Protein 4XVK (pdb70)

Secondary structure (DSSP, 8-state):
--SEEETTSS-HHHHHHHHHHHHH-SEEEEEEEETTS-BTTSS-S---S-EEEEEEEEES--------SSS-SS-EEEEE-S--SS--HHHHHHHHHHHHHHHHHHH-SS-EEESSHHHHHHHHHHHHGGG--GGGSTT---B-HHHHHHHH-TTS----HHHHHHHHS-S---------BTTB-HHHHHHHHHHHHHHHHHHHHHHHHHHHHTT-HHHIIIIITTHHHHHHHHHHS-EEE-HHHHHHHHHHHHHHHHHHHHHHHHHHTS---TT-HHHHHHHHTTTS-HHHH------HHHHHHTTTT-SHHHHHHHHHHHHHHHIIIIIHHHTT-BTTEE--EEESSS-SSS--EEESS-TTSS-SS-EEEE----EEEE-GGGGEE--TT-EEEEEEETTHHHHHHHHHH--HHHHH---SHHHHHHHHHTS-STT--HHHHHHHHHHHHHHHTT--HHHHHHHTT--HHHHHHHHHHHHHHS-HHHHHHHHHHHHHHHHSEEE-TTS-EEE-GGGG-SSHHHHHHHHHHHHHHHHHHHHHHHHHHHHHHHHHHHHS-SS---EEEEEETTEEEEEE-GGGHHHHHHHHHHHHHGGGB-SSS--B-SS--PEEEEEESBSS--EE--

B-factor: mean 75.16, std 29.58, range [23.48, 177.51]

Nearest PDB structures (foldseek):
  4xvk-assembly1_A  TM=1.002E+00  e=0.000E+00  Homo sapiens
  4xvl-assembly1_A  TM=9.753E-01  e=1.261E-97  Homo sapiens
  4xvi-assembly1_A  TM=9.842E-01  e=2.032E-95  Homo sapiens
  4xvm-assembly1_A  TM=9.261E-01  e=1.055E-90  Homo sapiens
  3rrg-assembly1_A  TM=8.484E-01  e=5.681E-31  Thermus aquaticus

Radius of gyration: 27.89 Å; Cα contacts (8 Å, |Δi|>4): 1000; chains: 1; bounding box: 59×88×64 Å

Organism: Homo sapiens (NCBI:txid9606)

Structure (mmCIF, N/CA/C/O backbone):
data_4XVK
#
_entry.id   4XVK
#
_cell.length_a   290.876
_cell.length_b   290.876
_cell.length_c   110.161
_cell.angle_alpha   90.000
_cell.angle_beta   90.000
_cell.angle_gamma   120.000
#
_symmetry.space_group_name_H-M   'H 3 2'
#
loop_
_entity.id
_entity.type
_entity.pdbx_description
1 polymer 'DNA polymerase nu'
2 polymer "DNA (5'-D(*GP*AP*TP*CP*TP*GP*AP*CP*GP*CP*TP*AP*CP*GP*G)-3')"
3 polymer "DNA (5'-D(*TP*CP*CP*GP*TP*AP*GP*CP*GP*TP*CP*A)-3')"
4 non-polymer '2-(N-MORPHOLINO)-ETHANESULFONIC ACID'
5 non-polymer 'SODIUM ION'
6 water water
#
loop_
_atom_site.group_PDB
_atom_site.id
_atom_site.type_symbol
_atom_site.label_atom_id
_atom_site.label_alt_id
_atom_site.label_comp_id
_atom_site.label_asym_id
_atom_site.label_entity_id
_atom_site.label_seq_id
_atom_site.pdbx_PDB_ins_code
_atom_site.Cartn_x
_atom_s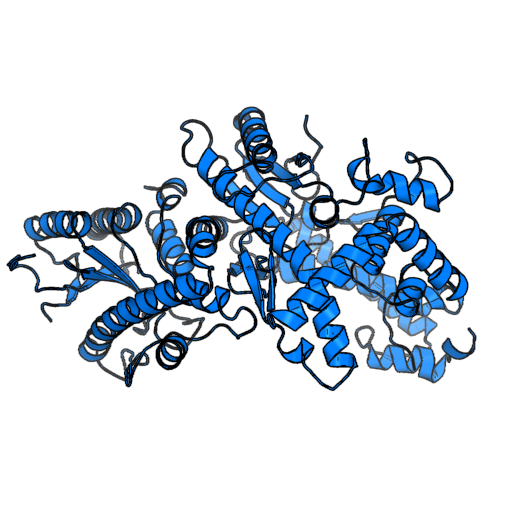ite.Cartn_y
_atom_site.Cartn_z
_atom_site.occupancy
_atom_site.B_iso_or_equiv
_atom_site.auth_seq_id
_atom_site.auth_comp_id
_atom_site.auth_asym_id
_atom_site.auth_atom_id
_atom_site.pdbx_PDB_model_num
ATOM 1 N N . LYS A 1 1 ? 559.317 6.579 45.651 1.00 84.00 194 LYS A N 1
ATOM 2 C CA . LYS A 1 1 ? 559.728 5.683 46.725 1.00 100.49 194 LYS A CA 1
ATOM 3 C C . LYS A 1 1 ? 560.916 4.839 46.279 1.00 95.86 194 LYS A C 1
ATOM 4 O O . LYS A 1 1 ? 561.992 4.905 46.874 1.00 91.40 194 LYS A O 1
ATOM 10 N N . LYS A 1 2 ? 560.715 4.034 45.241 1.00 100.99 195 LYS A N 1
ATOM 11 C CA . LYS A 1 2 ? 561.827 3.401 44.548 1.00 95.11 195 LYS A CA 1
ATOM 12 C C . LYS A 1 2 ? 562.144 4.256 43.328 1.00 87.56 195 LYS A C 1
ATOM 13 O O . LYS A 1 2 ? 563.074 3.976 42.569 1.00 71.58 195 LYS A O 1
ATOM 19 N N . HIS A 1 3 ? 561.346 5.303 43.153 1.00 80.22 196 HIS A N 1
ATOM 20 C CA . HIS A 1 3 ? 561.505 6.220 42.038 1.00 71.79 196 HIS A CA 1
ATOM 21 C C . HIS A 1 3 ? 562.320 7.448 42.424 1.00 57.84 196 HIS A C 1
ATOM 22 O O . HIS A 1 3 ? 562.632 8.279 41.574 1.00 53.56 196 HIS A O 1
ATOM 29 N N . PHE A 1 4 ? 562.668 7.555 43.701 1.00 58.12 197 PHE A N 1
ATOM 30 C CA . PHE A 1 4 ? 563.410 8.707 44.200 1.00 51.14 197 PHE A CA 1
ATOM 31 C C . PHE A 1 4 ? 564.579 8.251 45.065 1.00 51.07 197 PHE A C 1
ATOM 32 O O . PHE A 1 4 ? 564.377 7.632 46.111 1.00 57.32 197 PHE A O 1
ATOM 40 N N . CYS A 1 5 ? 565.802 8.551 44.638 1.00 38.50 198 CYS A N 1
ATOM 41 C CA . CYS A 1 5 ? 566.968 8.134 45.418 1.00 38.79 198 CYS A CA 1
ATOM 42 C C . CYS A 1 5 ? 568.013 9.230 45.617 1.00 37.24 198 CYS A C 1
ATOM 43 O O . CYS A 1 5 ? 568.390 9.930 44.678 1.00 35.82 198 CYS A O 1
ATOM 46 N N . ASP A 1 6 ? 568.471 9.371 46.856 1.00 32.02 199 ASP A N 1
ATOM 47 C CA . ASP A 1 6 ? 569.587 10.246 47.172 1.00 32.48 199 ASP A CA 1
ATOM 48 C C . ASP A 1 6 ? 570.843 9.486 46.765 1.00 33.51 199 ASP A C 1
ATOM 49 O O . ASP A 1 6 ? 571.099 8.393 47.264 1.00 40.17 199 ASP A O 1
ATOM 54 N N . ILE A 1 7 ? 571.623 10.064 45.855 1.00 29.67 200 ILE A N 1
ATOM 55 C CA . ILE A 1 7 ? 572.782 9.377 45.294 1.00 32.04 200 ILE A CA 1
ATOM 56 C C . ILE A 1 7 ? 573.899 9.165 46.316 1.00 32.36 200 ILE A C 1
ATOM 57 O O . ILE A 1 7 ? 574.828 8.395 46.075 1.00 38.25 200 ILE A O 1
ATOM 62 N N . ARG A 1 8 ? 573.807 9.851 47.453 1.00 33.23 201 ARG A N 1
ATOM 63 C CA . ARG A 1 8 ? 574.783 9.685 48.526 1.00 35.06 201 ARG A CA 1
ATOM 64 C C . ARG A 1 8 ? 574.590 8.346 49.225 1.00 35.74 201 ARG A C 1
ATOM 65 O O . ARG A 1 8 ? 575.539 7.768 49.753 1.00 43.75 201 ARG A O 1
ATOM 73 N N . HIS A 1 9 ? 573.354 7.861 49.225 1.00 35.47 202 HIS A N 1
ATOM 74 C CA . HIS A 1 9 ? 573.004 6.649 49.956 1.00 33.71 202 HIS A CA 1
ATOM 75 C C . HIS A 1 9 ? 573.036 5.391 49.087 1.00 35.35 202 HIS A C 1
ATOM 76 O O . HIS A 1 9 ? 572.721 4.296 49.552 1.00 46.78 202 HIS A O 1
ATOM 83 N N . LEU A 1 10 ? 573.423 5.557 47.827 1.00 30.06 203 LEU A N 1
ATOM 84 C CA . LEU A 1 10 ? 573.603 4.429 46.923 1.00 29.03 203 LEU A CA 1
ATOM 85 C C . LEU A 1 10 ? 574.839 3.618 47.301 1.00 35.04 203 LEU A C 1
ATOM 86 O O . LEU A 1 10 ? 575.866 4.181 47.687 1.00 36.12 203 LEU A O 1
ATOM 91 N N . ASP A 1 11 ? 574.739 2.296 47.197 1.00 37.06 204 ASP A N 1
ATOM 92 C CA . ASP A 1 11 ? 575.920 1.450 47.294 1.00 32.57 204 ASP A CA 1
ATOM 93 C C . ASP A 1 11 ? 576.784 1.727 46.066 1.00 38.35 204 ASP A C 1
ATOM 94 O O . ASP A 1 11 ? 576.264 2.111 45.019 1.00 39.75 204 ASP A O 1
ATOM 99 N N . ASP A 1 12 ? 578.095 1.547 46.199 1.00 37.81 205 ASP A N 1
ATOM 100 C CA . ASP A 1 12 ? 579.036 1.957 45.155 1.00 32.75 205 ASP A CA 1
ATOM 101 C C . ASP A 1 12 ? 578.801 1.291 43.793 1.00 36.41 205 ASP A C 1
ATOM 102 O O . ASP A 1 12 ? 578.947 1.936 42.747 1.00 41.06 205 ASP A O 1
ATOM 107 N N . TRP A 1 13 ? 578.428 0.014 43.806 1.00 33.21 206 TRP A N 1
ATOM 108 C CA . TRP A 1 13 ? 578.089 -0.686 42.567 1.00 34.46 206 TRP A CA 1
ATOM 109 C C . TRP A 1 13 ? 576.894 -0.011 41.894 1.00 33.93 206 TRP A C 1
ATOM 110 O O . TRP A 1 13 ? 576.868 0.173 40.674 1.00 39.52 206 TRP A O 1
ATOM 121 N N . ALA A 1 14 ? 575.922 0.387 42.708 1.00 30.20 207 ALA A N 1
ATOM 122 C CA . ALA A 1 14 ? 574.761 1.116 42.219 1.00 36.30 207 ALA A CA 1
ATOM 123 C C . ALA A 1 14 ? 575.148 2.506 41.713 1.00 40.03 207 ALA A C 1
ATOM 124 O O . ALA A 1 14 ? 574.508 3.035 40.806 1.00 35.70 207 ALA A O 1
ATOM 126 N N . LYS A 1 15 ? 576.181 3.100 42.309 1.00 35.15 208 LYS A N 1
ATOM 127 C CA . LYS A 1 15 ? 576.688 4.391 41.849 1.00 27.43 208 LYS A CA 1
ATOM 128 C C . LYS A 1 15 ? 577.252 4.263 40.438 1.00 35.09 208 LYS A C 1
ATOM 129 O O . LYS A 1 15 ? 576.922 5.050 39.542 1.00 39.33 208 LYS A O 1
ATOM 135 N N . SER A 1 16 ? 578.116 3.269 40.253 1.00 31.93 209 SER A N 1
ATOM 136 C CA . SER A 1 16 ? 578.699 2.991 38.945 1.00 37.52 209 SER A CA 1
ATOM 137 C C . SER A 1 16 ? 577.603 2.741 37.913 1.00 38.34 209 SER A C 1
ATOM 138 O O . SER A 1 16 ? 577.606 3.322 36.814 1.00 39.16 209 SER A O 1
ATOM 141 N N . GLN A 1 17 ? 576.660 1.879 38.281 1.00 39.52 210 GLN A N 1
ATOM 142 C CA . GLN A 1 17 ? 575.511 1.599 37.429 1.00 42.63 210 GLN A CA 1
ATOM 143 C C . GLN A 1 17 ? 574.736 2.870 37.088 1.00 42.45 210 GLN A C 1
ATOM 144 O O . GLN A 1 17 ? 574.219 3.003 35.982 1.00 40.17 210 GLN A O 1
ATOM 150 N N . LEU A 1 18 ? 574.663 3.800 38.037 1.00 39.12 211 LEU A N 1
ATOM 151 C CA . LEU A 1 18 ? 573.993 5.079 37.807 1.00 34.96 211 LEU A CA 1
ATOM 152 C C . LEU A 1 18 ? 574.727 5.905 36.758 1.00 37.57 211 LEU A C 1
ATOM 153 O O . LEU A 1 18 ? 574.102 6.461 35.854 1.00 38.75 211 LEU A O 1
ATOM 158 N N . ILE A 1 19 ? 576.048 5.993 36.888 1.00 30.80 212 ILE A N 1
ATOM 159 C CA . ILE A 1 19 ? 576.863 6.682 35.886 1.00 35.51 212 ILE A CA 1
ATOM 160 C C . ILE A 1 19 ? 576.610 6.102 34.490 1.00 39.75 212 ILE A C 1
ATOM 161 O O . ILE A 1 19 ? 576.389 6.845 33.521 1.00 42.44 212 ILE A O 1
ATOM 166 N N . GLU A 1 20 ? 576.616 4.775 34.395 1.00 41.97 213 GLU A N 1
ATOM 167 C CA . GLU A 1 20 ? 576.325 4.129 33.115 1.00 43.35 213 GLU A CA 1
ATOM 168 C C . GLU A 1 20 ? 574.910 4.420 32.601 1.00 47.82 213 GLU A C 1
ATOM 169 O O . GLU A 1 20 ? 574.705 4.592 31.398 1.00 48.10 213 GLU A O 1
ATOM 175 N N . MET A 1 21 ? 573.944 4.479 33.515 1.00 42.47 214 MET A N 1
ATOM 176 C CA . MET A 1 21 ? 572.567 4.822 33.164 1.00 41.22 214 MET A CA 1
ATOM 177 C C . MET A 1 21 ? 572.473 6.229 32.585 1.00 43.64 214 MET A C 1
ATOM 178 O O . MET A 1 21 ? 571.755 6.466 31.618 1.00 39.76 214 MET A O 1
ATOM 183 N N . LEU A 1 22 ? 573.202 7.159 33.194 1.00 43.17 215 LEU A N 1
ATOM 184 C CA . LEU A 1 22 ? 573.253 8.533 32.712 1.00 40.02 215 LEU A CA 1
ATOM 185 C C . LEU A 1 22 ? 573.872 8.590 31.321 1.00 42.65 215 LEU A C 1
ATOM 186 O O . LEU A 1 22 ? 573.393 9.319 30.453 1.00 45.65 215 LEU A O 1
ATOM 191 N N . LYS A 1 23 ? 574.937 7.819 31.115 1.00 48.71 216 LYS A N 1
ATOM 192 C CA . LYS A 1 23 ? 575.581 7.762 29.803 1.00 49.04 216 LYS A CA 1
ATOM 193 C C . LYS A 1 23 ? 574.663 7.187 28.721 1.00 51.17 216 LYS A C 1
ATOM 194 O O . LYS A 1 23 ? 574.641 7.672 27.591 1.00 63.57 216 LYS A O 1
ATOM 200 N N . GLN A 1 24 ? 573.906 6.153 29.076 1.00 49.61 217 GLN A N 1
ATOM 201 C CA . GLN A 1 24 ? 573.067 5.447 28.108 1.00 50.16 217 GLN A CA 1
ATOM 202 C C . GLN A 1 24 ? 571.607 5.908 28.061 1.00 50.52 217 GLN A C 1
ATOM 203 O O . GLN A 1 24 ? 570.799 5.336 27.332 1.00 56.65 217 GLN A O 1
ATOM 209 N N . ALA A 1 25 ? 571.274 6.934 28.839 1.00 47.41 218 ALA A N 1
ATOM 210 C CA . ALA A 1 25 ? 569.894 7.417 28.932 1.00 44.22 218 ALA A CA 1
ATOM 211 C C . ALA A 1 25 ? 569.370 7.976 27.613 1.00 45.21 218 ALA A C 1
ATOM 212 O O . ALA A 1 25 ? 570.139 8.454 26.781 1.00 48.55 218 ALA A O 1
ATOM 214 N N . ALA A 1 26 ? 568.054 7.911 27.432 1.00 43.23 219 ALA A N 1
ATOM 215 C CA . ALA A 1 26 ? 567.415 8.480 26.252 1.00 35.05 219 ALA A CA 1
ATOM 216 C C . ALA A 1 26 ? 567.250 9.984 26.401 1.00 48.25 219 ALA A C 1
ATOM 217 O O . ALA A 1 26 ? 567.492 10.740 25.461 1.00 54.25 219 ALA A O 1
ATOM 219 N N . ALA A 1 27 ? 566.815 10.409 27.583 1.00 51.20 220 ALA A N 1
ATOM 220 C CA . ALA A 1 27 ? 566.694 11.828 27.893 1.00 40.25 220 ALA A CA 1
ATOM 221 C C . ALA A 1 27 ? 566.825 12.080 29.392 1.00 39.92 220 ALA A C 1
ATOM 222 O O . ALA A 1 27 ? 566.442 11.241 30.207 1.00 37.75 220 ALA A O 1
ATOM 224 N N . LEU A 1 28 ? 567.360 13.242 29.749 1.00 38.40 221 LEU A N 1
ATOM 225 C CA . LEU A 1 28 ? 567.396 13.668 31.141 1.00 31.96 221 LEU A CA 1
ATOM 226 C C . LEU A 1 28 ? 566.403 14.806 31.347 1.00 34.93 221 LEU A C 1
ATOM 227 O O . LEU A 1 28 ? 566.282 15.686 30.502 1.00 37.49 221 LEU A O 1
ATOM 232 N N . VAL A 1 29 ? 565.672 14.776 32.457 1.00 40.61 222 VAL A N 1
ATOM 233 C CA . VAL A 1 29 ? 564.754 15.861 32.792 1.00 34.79 222 VAL A CA 1
ATOM 234 C C . VAL A 1 29 ? 565.107 16.391 34.179 1.00 35.57 222 VAL A C 1
ATOM 235 O O . VAL A 1 29 ? 565.111 15.645 35.157 1.00 38.51 222 VAL A O 1
ATOM 239 N N . ILE A 1 30 ? 565.399 17.687 34.247 1.00 33.96 223 ILE A N 1
ATOM 240 C CA . ILE A 1 30 ? 566.021 18.293 35.417 1.00 33.90 223 ILE A CA 1
ATOM 241 C C . ILE A 1 30 ? 565.241 19.484 35.967 1.00 39.60 223 ILE A C 1
ATOM 242 O O . ILE A 1 30 ? 564.722 20.298 35.207 1.00 48.20 223 ILE A O 1
ATOM 247 N N . THR A 1 31 ? 565.161 19.579 37.292 1.00 33.32 224 THR A N 1
ATOM 248 C CA . THR A 1 31 ? 564.710 20.807 37.939 1.00 41.03 224 THR A CA 1
ATOM 249 C C . THR A 1 31 ? 565.490 21.039 39.228 1.00 38.71 224 THR A C 1
ATOM 250 O O . THR A 1 31 ? 566.040 20.103 39.809 1.00 38.96 224 THR A O 1
ATOM 254 N N . VAL A 1 32 ? 565.544 22.293 39.660 1.00 37.35 225 VAL A N 1
ATOM 255 C CA . VAL A 1 32 ? 566.214 22.647 40.903 1.00 37.02 225 VAL A CA 1
ATOM 256 C C . VAL A 1 32 ? 565.202 22.691 42.041 1.00 37.84 225 VAL A C 1
ATOM 257 O O . VAL A 1 32 ? 564.164 23.343 41.929 1.00 37.87 225 VAL A O 1
ATOM 261 N N . MET A 1 33 ? 565.496 21.986 43.130 1.00 37.44 226 MET A N 1
ATOM 262 C CA . MET A 1 33 ? 564.645 22.032 44.313 1.00 33.22 226 MET A CA 1
ATOM 263 C C . MET A 1 33 ? 565.234 22.976 45.347 1.00 34.10 226 MET A C 1
ATOM 264 O O . MET A 1 33 ? 566.432 22.934 45.632 1.00 38.91 226 MET A O 1
ATOM 269 N N . TYR A 1 34 ? 564.390 23.834 45.906 1.00 34.95 227 TYR A N 1
ATOM 270 C CA . TYR A 1 34 ? 564.835 24.751 46.941 1.00 39.38 227 TYR A CA 1
ATOM 271 C C . TYR A 1 34 ? 564.535 24.161 48.315 1.00 38.78 227 TYR A C 1
ATOM 272 O O . TYR A 1 34 ? 564.037 23.042 48.415 1.00 40.70 227 TYR A O 1
ATOM 281 N N . THR A 1 35 ? 564.852 24.900 49.369 1.00 40.95 228 THR A N 1
ATOM 282 C CA . THR A 1 35 ? 564.673 24.400 50.729 1.00 38.32 228 THR A CA 1
ATOM 283 C C . THR A 1 35 ? 563.198 24.327 51.151 1.00 44.30 228 THR A C 1
ATOM 284 O O . THR A 1 35 ? 562.884 23.814 52.223 1.00 44.56 228 THR A O 1
ATOM 288 N N . ASP A 1 36 ? 562.304 24.838 50.303 1.00 48.51 229 ASP A N 1
ATOM 289 C CA . ASP A 1 36 ? 560.866 24.901 50.614 1.00 39.49 229 ASP A CA 1
ATOM 290 C C . ASP A 1 36 ? 560.143 23.578 50.965 1.00 49.00 229 ASP A C 1
ATOM 291 O O . ASP A 1 36 ? 559.297 23.587 51.858 1.00 63.04 229 ASP A O 1
ATOM 296 N N . GLY A 1 37 ? 560.422 22.461 50.288 1.00 44.23 230 GLY A N 1
ATOM 297 C CA . GLY A 1 37 ? 561.062 22.394 48.989 1.00 42.89 230 GLY A CA 1
ATOM 298 C C . GLY A 1 37 ? 560.122 22.792 47.872 1.00 45.72 230 GLY A C 1
ATOM 299 O O . GLY A 1 37 ? 559.047 22.212 47.715 1.00 58.70 230 GLY A O 1
ATOM 300 N N . SER A 1 38 ? 560.542 23.763 47.077 1.00 46.14 231 SER A N 1
ATOM 301 C CA . SER A 1 38 ? 559.794 24.153 45.900 1.00 38.09 231 SER A CA 1
ATOM 302 C C . SER A 1 38 ? 560.711 23.941 44.709 1.00 40.05 231 SER A C 1
ATOM 303 O O . SER A 1 38 ? 561.871 23.565 44.872 1.00 40.95 231 SER A O 1
ATOM 306 N N . THR A 1 39 ? 560.197 24.179 43.510 1.00 40.50 232 THR A N 1
ATOM 307 C CA . THR A 1 39 ? 560.989 23.966 42.307 1.00 40.11 232 THR A CA 1
ATOM 308 C C . THR A 1 39 ? 560.910 25.160 41.372 1.00 40.22 232 THR A C 1
ATOM 309 O O . THR A 1 39 ? 560.208 26.133 41.648 1.00 46.91 232 THR A O 1
ATOM 313 N N . GLN A 1 40 ? 561.627 25.073 40.257 1.00 41.91 233 GLN A N 1
ATOM 314 C CA . GLN A 1 40 ? 561.522 26.070 39.205 1.00 39.91 233 GLN A CA 1
ATOM 315 C C . GLN A 1 40 ? 560.185 25.882 38.496 1.00 40.50 233 GLN A C 1
ATOM 316 O O . GLN A 1 40 ? 559.734 26.748 37.748 1.00 49.14 233 GLN A O 1
ATOM 322 N N . LEU A 1 41 ? 559.559 24.736 38.749 1.00 37.34 234 LEU A N 1
ATOM 323 C CA . LEU A 1 41 ? 558.279 24.393 38.142 1.00 47.08 234 LEU A CA 1
ATOM 324 C C . LEU A 1 41 ? 557.104 25.052 38.859 1.00 46.38 234 LEU A C 1
ATOM 325 O O . LEU A 1 41 ? 556.013 25.164 38.300 1.00 56.03 234 LEU A O 1
ATOM 330 N N . GLY A 1 42 ? 557.323 25.482 40.098 1.00 48.00 235 GLY A N 1
ATOM 331 C CA . GLY A 1 42 ? 556.294 26.182 40.846 1.00 52.23 235 GLY A CA 1
ATOM 332 C C . GLY A 1 42 ? 556.136 27.587 40.309 1.00 56.95 235 GLY A C 1
ATOM 333 O O . GLY A 1 42 ? 556.806 27.961 39.346 1.00 58.15 235 GLY A O 1
ATOM 334 N N . ALA A 1 43 ? 555.261 28.382 40.915 1.00 70.91 236 ALA A N 1
ATOM 335 C CA . ALA A 1 43 ? 555.171 29.764 40.477 1.00 77.69 236 ALA A CA 1
ATOM 336 C C . ALA A 1 43 ? 555.831 30.705 41.470 1.00 90.83 236 ALA A C 1
ATOM 337 O O . ALA A 1 43 ? 555.294 30.982 42.542 1.00 102.44 236 ALA A O 1
ATOM 339 N N . ASP A 1 44 ? 557.008 31.187 41.085 1.00 94.12 237 ASP A N 1
ATOM 340 C CA . ASP A 1 44 ? 557.670 32.350 41.641 1.00 95.78 237 ASP A CA 1
ATOM 341 C C . ASP A 1 44 ? 558.768 32.360 40.596 1.00 103.16 237 ASP A C 1
ATOM 342 O O . ASP A 1 44 ? 559.099 31.303 40.057 1.00 109.69 237 ASP A O 1
ATOM 347 N N . GLN A 1 45 ? 559.411 33.492 40.399 1.00 111.13 238 GLN A N 1
ATOM 348 C CA . GLN A 1 45 ? 560.648 33.496 39.659 1.00 117.78 238 GLN A CA 1
ATOM 349 C C . GLN A 1 45 ? 561.744 33.500 40.683 1.00 118.34 238 GLN A C 1
ATOM 350 O O . GLN A 1 45 ? 562.784 32.893 40.488 1.00 120.57 238 GLN A O 1
ATOM 356 N N . THR A 1 46 ? 561.481 34.200 41.773 1.00 117.63 239 THR A N 1
ATOM 357 C CA . THR A 1 46 ? 562.403 34.194 42.865 1.00 118.95 239 THR A CA 1
ATOM 358 C C . THR A 1 46 ? 561.835 33.421 44.016 1.00 113.38 239 THR A C 1
ATOM 359 O O . THR A 1 46 ? 560.882 33.840 44.663 1.00 109.89 239 THR A O 1
ATOM 363 N N . PRO A 1 47 ? 562.472 32.311 44.305 1.00 107.93 240 PRO A N 1
ATOM 364 C CA . PRO A 1 47 ? 562.106 31.516 45.459 1.00 108.67 240 PRO A CA 1
ATOM 365 C C . PRO A 1 47 ? 562.263 32.299 46.772 1.00 111.49 240 PRO A C 1
ATOM 366 O O . PRO A 1 47 ? 561.414 32.154 47.638 1.00 110.33 240 PRO A O 1
ATOM 370 N N . VAL A 1 48 ? 563.319 33.094 46.914 1.00 105.58 241 VAL A N 1
ATOM 371 C CA . VAL A 1 48 ? 563.748 33.647 48.202 1.00 104.36 241 VAL A CA 1
ATOM 372 C C . VAL A 1 48 ? 564.019 32.539 49.192 1.00 97.52 241 VAL A C 1
ATOM 373 O O . VAL A 1 48 ? 563.732 32.657 50.365 1.00 97.40 241 VAL A O 1
ATOM 377 N N . SER A 1 49 ? 564.592 31.458 48.691 1.00 91.54 242 SER A N 1
ATOM 378 C CA . SER A 1 49 ? 564.938 30.309 49.492 1.00 80.37 242 SER A CA 1
ATOM 379 C C . SER A 1 49 ? 566.258 29.837 48.943 1.00 69.51 242 SER A C 1
ATOM 380 O O . SER A 1 49 ? 566.565 30.109 47.806 1.00 65.92 242 SER A O 1
ATOM 383 N N . SER A 1 50 ? 567.051 29.139 49.731 1.00 60.28 243 SER A N 1
ATOM 384 C CA . SER A 1 50 ? 568.246 28.576 49.165 1.00 56.05 243 SER A CA 1
ATOM 385 C C . SER A 1 50 ? 568.011 27.367 48.266 1.00 50.44 243 SER A C 1
ATOM 386 O O . SER A 1 50 ? 566.997 26.757 48.312 1.00 45.95 243 SER A O 1
ATOM 389 N N . VAL A 1 51 ? 568.973 27.040 47.440 1.00 41.06 244 VAL A N 1
ATOM 390 C CA . VAL A 1 51 ? 568.938 25.848 46.653 1.00 35.62 244 VAL A CA 1
ATOM 391 C C . VAL A 1 51 ? 569.343 24.753 47.576 1.00 39.42 244 VAL A C 1
ATOM 392 O O . VAL A 1 51 ? 570.299 24.899 48.276 1.00 38.25 244 VAL A O 1
ATOM 396 N N . ARG A 1 52 ? 568.605 23.658 47.546 1.00 35.66 245 ARG A N 1
ATOM 397 C CA . ARG A 1 52 ? 568.910 22.477 48.293 1.00 36.91 245 ARG A CA 1
ATOM 398 C C . ARG A 1 52 ? 569.578 21.443 47.431 1.00 37.82 245 ARG A C 1
ATOM 399 O O . ARG A 1 52 ? 570.624 20.951 47.737 1.00 37.26 245 ARG A O 1
ATOM 407 N N . GLY A 1 53 ? 568.983 21.178 46.301 1.00 33.02 246 GLY A N 1
ATOM 408 C CA . GLY A 1 53 ? 569.360 20.062 45.496 1.00 31.79 246 GLY A CA 1
ATOM 409 C C . GLY A 1 53 ? 568.904 20.146 44.089 1.00 34.11 246 GLY A C 1
ATOM 410 O O . GLY A 1 53 ? 568.226 21.016 43.719 1.00 34.48 246 GLY A O 1
ATOM 411 N N . ILE A 1 54 ? 569.339 19.216 43.295 1.00 33.91 247 ILE A N 1
ATOM 412 C CA . ILE A 1 54 ? 568.879 19.072 41.922 1.00 35.35 247 ILE A CA 1
ATOM 413 C C . ILE A 1 54 ? 568.239 17.698 41.723 1.00 37.65 247 ILE A C 1
ATOM 414 O O . ILE A 1 54 ? 568.775 16.688 42.175 1.00 41.82 247 ILE A O 1
ATOM 419 N N . VAL A 1 55 ? 567.089 17.663 41.059 1.00 31.54 248 VAL A N 1
ATOM 420 C CA . VAL A 1 55 ? 566.424 16.400 40.756 1.00 33.45 248 VAL A CA 1
ATOM 421 C C . VAL A 1 55 ? 566.570 16.087 39.269 1.00 37.61 248 VAL A C 1
ATOM 422 O O . VAL A 1 55 ? 566.319 16.944 38.423 1.00 35.26 248 VAL A O 1
ATOM 426 N N . VAL A 1 56 ? 566.989 14.864 38.953 1.00 41.20 249 VAL A N 1
ATOM 427 C CA . VAL A 1 56 ? 567.143 14.445 37.563 1.00 38.50 249 VAL A CA 1
ATOM 428 C C . VAL A 1 56 ? 566.300 13.211 37.272 1.00 36.56 249 VAL A C 1
ATOM 429 O O . VAL A 1 56 ? 566.444 12.187 37.936 1.00 43.44 249 VAL A O 1
ATOM 433 N N . LEU A 1 57 ? 565.416 13.315 36.284 1.00 35.94 250 LEU A N 1
ATOM 434 C CA . LEU A 1 57 ? 564.652 12.161 35.825 1.00 37.74 250 LEU A CA 1
ATOM 435 C C . LEU A 1 57 ? 565.417 11.475 34.702 1.00 40.30 250 LEU A C 1
ATOM 436 O O . LEU A 1 57 ? 565.726 12.095 33.684 1.00 37.74 250 LEU A O 1
ATOM 441 N N . VAL A 1 58 ? 565.727 10.195 34.885 1.00 43.62 251 VAL A N 1
ATOM 442 C CA . VAL A 1 58 ? 566.509 9.461 33.896 1.00 40.32 251 VAL A CA 1
ATOM 443 C C . VAL A 1 58 ? 565.606 8.561 33.056 1.00 45.07 251 VAL A C 1
ATOM 444 O O . VAL A 1 58 ? 565.101 7.553 33.545 1.00 50.61 251 VAL A O 1
ATOM 448 N N . LYS A 1 59 ? 565.420 8.924 31.789 1.00 46.13 252 LYS A N 1
ATOM 449 C CA . LYS A 1 59 ? 564.573 8.155 30.882 1.00 45.35 252 LYS A CA 1
ATOM 450 C C . LYS A 1 59 ? 565.426 7.273 29.980 1.00 52.04 252 LYS A C 1
ATOM 451 O O . LYS A 1 59 ? 566.377 7.753 29.361 1.00 46.99 252 LYS A O 1
ATOM 457 N N . ARG A 1 60 ? 564.944 6.053 29.855 1.00 59.11 253 ARG A N 1
ATOM 458 C CA . ARG A 1 60 ? 565.553 4.957 29.172 1.00 59.94 253 ARG A CA 1
ATOM 459 C C . ARG A 1 60 ? 565.048 4.927 27.756 1.00 68.43 253 ARG A C 1
ATOM 460 O O . ARG A 1 60 ? 565.662 4.358 26.888 1.00 69.91 253 ARG A O 1
ATOM 468 N N . GLN A 1 61 ? 563.919 5.579 27.545 1.00 71.91 254 GLN A N 1
ATOM 469 C CA . GLN A 1 61 ? 563.165 5.604 26.290 1.00 72.20 254 GLN A CA 1
ATOM 470 C C . GLN A 1 61 ? 562.636 7.005 25.979 1.00 72.23 254 GLN A C 1
ATOM 471 O O . GLN A 1 61 ? 562.343 7.784 26.887 1.00 72.20 254 GLN A O 1
ATOM 477 N N . ALA A 1 62 ? 562.517 7.318 24.691 1.00 80.36 255 ALA A N 1
ATOM 478 C CA . ALA A 1 62 ? 562.047 8.630 24.252 1.00 76.42 255 ALA A CA 1
ATOM 479 C C . ALA A 1 62 ? 560.765 8.530 23.428 1.00 81.39 255 ALA A C 1
ATOM 480 O O . ALA A 1 62 ? 560.521 9.346 22.536 1.00 72.22 255 ALA A O 1
ATOM 482 N N . CYS A 1 74 ? 564.147 -0.154 24.453 1.00 108.57 267 CYS A N 1
ATOM 483 C CA . CYS A 1 74 ? 563.769 -1.350 23.709 1.00 119.10 267 CYS A CA 1
ATOM 484 C C . CYS A 1 74 ? 564.032 -2.607 24.535 1.00 119.07 267 CYS A C 1
ATOM 485 O O . CYS A 1 74 ? 565.182 -2.948 24.815 1.00 115.13 267 CYS A O 1
ATOM 488 N N . GLY A 1 75 ? 562.958 -3.292 24.918 1.00 116.80 268 GLY A N 1
ATOM 489 C CA . GLY A 1 75 ? 563.051 -4.445 25.797 1.00 106.26 268 GLY A CA 1
ATOM 490 C C . GLY A 1 75 ? 562.828 -4.028 27.237 1.00 104.05 268 GLY A C 1
ATOM 491 O O . GLY A 1 75 ? 562.624 -2.845 27.511 1.00 108.16 268 GLY A O 1
ATOM 492 N N . PRO A 1 76 ? 562.850 -4.992 28.170 1.00 102.02 269 PRO A N 1
ATOM 493 C CA . PRO A 1 76 ? 562.690 -4.624 29.579 1.00 97.66 269 PRO A CA 1
ATOM 494 C C . PRO A 1 76 ? 564.031 -4.318 30.244 1.00 89.16 269 PRO A C 1
ATOM 495 O O . PRO A 1 76 ? 565.079 -4.514 29.628 1.00 83.22 269 PRO A O 1
ATOM 499 N N . VAL A 1 77 ? 563.991 -3.859 31.492 1.00 86.26 270 VAL A N 1
ATOM 500 C CA . VAL A 1 77 ? 565.197 -3.551 32.257 1.00 81.64 270 VAL A CA 1
ATOM 501 C C . VAL A 1 77 ? 564.990 -3.858 33.740 1.00 73.89 270 VAL A C 1
ATOM 502 O O . VAL A 1 77 ? 563.954 -3.508 34.305 1.00 78.11 270 VAL A O 1
ATOM 506 N N . LEU A 1 78 ? 565.957 -4.522 34.369 1.00 61.51 271 LEU A N 1
ATOM 507 C CA . LEU A 1 78 ? 565.979 -4.581 35.829 1.00 69.67 271 LEU A CA 1
ATOM 508 C C . LEU A 1 78 ? 567.357 -4.189 36.362 1.00 69.67 271 LEU A C 1
ATOM 509 O O . LEU A 1 78 ? 568.323 -4.946 36.243 1.00 62.94 271 LEU A O 1
ATOM 514 N N . GLU A 1 79 ? 567.433 -3.004 36.962 1.00 67.33 272 GLU A N 1
ATOM 515 C CA . GLU A 1 79 ? 568.647 -2.547 37.629 1.00 63.41 272 GLU A CA 1
ATOM 516 C C . GLU A 1 79 ? 568.700 -3.089 39.050 1.00 63.24 272 GLU A C 1
ATOM 517 O O . GLU A 1 79 ? 569.744 -3.529 39.532 1.00 59.66 272 GLU A O 1
ATOM 523 N N . GLY A 1 80 ? 567.549 -3.035 39.712 1.00 71.44 273 GLY A N 1
ATOM 524 C CA . GLY A 1 80 ? 567.363 -3.582 41.042 1.00 59.18 273 GLY A CA 1
ATOM 525 C C . GLY A 1 80 ? 567.650 -2.606 42.167 1.00 62.44 273 GLY A C 1
ATOM 526 O O . GLY A 1 80 ? 567.056 -2.715 43.237 1.00 65.19 273 GLY A O 1
ATOM 527 N N . PHE A 1 81 ? 568.517 -1.627 41.919 1.00 60.48 274 PHE A N 1
ATOM 528 C CA . PHE A 1 81 ? 568.787 -0.597 42.919 1.00 65.35 274 PHE A CA 1
ATOM 529 C C . PHE A 1 81 ? 567.854 0.591 42.727 1.00 67.01 274 PHE A C 1
ATOM 530 O O . PHE A 1 81 ? 567.728 1.446 43.605 1.00 67.37 274 PHE A O 1
ATOM 538 N N . VAL A 1 82 ? 567.188 0.621 41.575 1.00 66.88 275 VAL A N 1
ATOM 539 C CA . VAL A 1 82 ? 566.203 1.650 41.259 1.00 74.01 275 VAL A CA 1
ATOM 540 C C . VAL A 1 82 ? 565.100 1.079 40.383 1.00 78.94 275 VAL A C 1
ATOM 541 O O . VAL A 1 82 ? 565.277 0.048 39.732 1.00 72.95 275 VAL A O 1
ATOM 545 N N . SER A 1 83 ? 563.960 1.760 40.373 1.00 76.92 276 SER A N 1
ATOM 546 C CA . SER A 1 83 ? 562.891 1.468 39.430 1.00 78.13 276 SER A CA 1
ATOM 547 C C . SER A 1 83 ? 563.132 2.220 38.128 1.00 84.99 276 SER A C 1
ATOM 548 O O . SER A 1 83 ? 564.191 2.814 37.925 1.00 82.37 276 SER A O 1
ATOM 551 N N . ASP A 1 84 ? 562.145 2.175 37.242 1.00 88.93 277 ASP A N 1
ATOM 552 C CA . ASP A 1 84 ? 562.238 2.820 35.943 1.00 81.50 277 ASP A CA 1
ATOM 553 C C . ASP A 1 84 ? 560.937 3.575 35.671 1.00 88.34 277 ASP A C 1
ATOM 554 O O . ASP A 1 84 ? 559.859 2.994 35.801 1.00 96.15 277 ASP A O 1
ATOM 559 N N . ASP A 1 85 ? 561.009 4.859 35.314 1.00 87.09 278 ASP A N 1
ATOM 560 C CA . ASP A 1 85 ? 562.252 5.620 35.198 1.00 69.45 278 ASP A CA 1
ATOM 561 C C . ASP A 1 85 ? 562.536 6.393 36.487 1.00 65.93 278 ASP A C 1
ATOM 562 O O . ASP A 1 85 ? 561.670 7.109 36.988 1.00 60.74 278 ASP A O 1
ATOM 567 N N . PRO A 1 86 ? 563.763 6.265 37.016 1.00 58.91 279 PRO A N 1
ATOM 568 C CA . PRO A 1 86 ? 564.137 6.802 38.331 1.00 55.76 279 PRO A CA 1
ATOM 569 C C . PRO A 1 86 ? 564.375 8.312 38.379 1.00 55.58 279 PRO A C 1
ATOM 570 O O . PRO A 1 86 ? 564.816 8.915 37.399 1.00 48.65 279 PRO A O 1
ATOM 574 N N . CYS A 1 87 ? 564.083 8.906 39.533 1.00 50.47 280 CYS A N 1
ATOM 575 C CA . CYS A 1 87 ? 564.512 10.267 39.832 1.00 38.23 280 CYS A CA 1
ATOM 576 C C . CYS A 1 87 ? 565.656 10.213 40.837 1.00 39.21 280 CYS A C 1
ATOM 577 O O . CYS A 1 87 ? 565.550 9.579 41.892 1.00 42.71 280 CYS A O 1
ATOM 580 N N . ILE A 1 88 ? 566.760 10.871 40.505 1.00 36.80 281 ILE A N 1
ATOM 581 C CA . ILE A 1 88 ? 567.894 10.943 41.414 1.00 36.65 281 ILE A CA 1
ATOM 582 C C . ILE A 1 88 ? 568.019 12.350 41.989 1.00 32.87 281 ILE A C 1
ATOM 583 O O . ILE A 1 88 ? 567.707 13.337 41.321 1.00 31.15 281 ILE A O 1
ATOM 588 N N . TYR A 1 89 ? 568.465 12.429 43.237 1.00 31.33 282 TYR A N 1
ATOM 589 C CA . TYR A 1 89 ? 568.580 13.702 43.933 1.00 28.64 282 TYR A CA 1
ATOM 590 C C . TYR A 1 89 ? 570.028 13.989 44.314 1.00 32.39 282 TYR A C 1
ATOM 591 O O . TYR A 1 89 ? 570.713 13.145 44.890 1.00 34.08 282 TYR A O 1
ATOM 600 N N . ILE A 1 90 ? 570.483 15.194 43.987 1.00 34.61 283 ILE A N 1
ATOM 601 C CA . ILE A 1 90 ? 571.862 15.600 44.231 1.00 31.03 283 ILE A CA 1
ATOM 602 C C . ILE A 1 90 ? 571.905 16.813 45.157 1.00 28.73 283 ILE A C 1
ATOM 603 O O . ILE A 1 90 ? 571.421 17.879 44.793 1.00 32.80 283 ILE A O 1
ATOM 608 N N . GLN A 1 91 ? 572.505 16.663 46.338 1.00 30.75 284 GLN A N 1
ATOM 609 C CA . GLN A 1 91 ? 572.503 17.741 47.326 1.00 30.43 284 GLN A CA 1
ATOM 610 C C . GLN A 1 91 ? 573.461 18.854 46.935 1.00 33.20 284 GLN A C 1
ATOM 611 O O . GLN A 1 91 ? 574.666 18.630 46.816 1.00 38.98 284 GLN A O 1
ATOM 617 N N . ILE A 1 92 ? 572.919 20.050 46.714 1.00 32.19 285 ILE A N 1
ATOM 618 C CA . ILE A 1 92 ? 573.737 21.248 46.545 1.00 34.74 285 ILE A CA 1
ATOM 619 C C . ILE A 1 92 ? 574.108 21.916 47.876 1.00 35.83 285 ILE A C 1
ATOM 620 O O . ILE A 1 92 ? 575.253 22.323 48.081 1.00 44.14 285 ILE A O 1
ATOM 625 N N . GLU A 1 93 ? 573.133 22.014 48.778 1.00 33.69 286 GLU A N 1
ATOM 626 C CA . GLU A 1 93 ? 573.283 22.798 50.007 1.00 31.69 286 GLU A CA 1
ATOM 627 C C . GLU A 1 93 ? 574.374 22.272 50.934 1.00 39.23 286 GLU A C 1
ATOM 628 O O . GLU A 1 93 ? 574.485 21.069 51.164 1.00 46.18 286 GLU A O 1
ATOM 634 N N . HIS A 1 94 ? 575.174 23.188 51.469 1.00 41.46 287 HIS A N 1
ATOM 635 C CA . HIS A 1 94 ? 576.231 22.832 52.406 1.00 39.93 287 HIS A CA 1
ATOM 636 C C . HIS A 1 94 ? 575.649 22.375 53.743 1.00 39.88 287 HIS A C 1
ATOM 637 O O . HIS A 1 94 ? 574.597 22.854 54.164 1.00 40.47 287 HIS A O 1
ATOM 644 N N . SER A 1 95 ? 576.335 21.447 54.403 1.00 40.39 288 SER A N 1
ATOM 645 C CA . SER A 1 95 ? 575.911 20.969 55.713 1.00 36.35 288 SER A CA 1
ATOM 646 C C . SER A 1 95 ? 576.468 21.881 56.794 1.00 40.07 288 SER A C 1
ATOM 647 O O . SER A 1 95 ? 577.213 22.806 56.497 1.00 44.04 288 SER A O 1
ATOM 650 N N . ALA A 1 96 ? 576.120 21.610 58.048 1.00 36.02 289 ALA A N 1
ATOM 651 C CA . ALA A 1 96 ? 576.562 22.449 59.158 1.00 31.34 289 ALA A CA 1
ATOM 652 C C . ALA A 1 96 ? 578.066 22.348 59.382 1.00 32.05 289 ALA A C 1
ATOM 653 O O . ALA A 1 96 ? 578.738 23.350 59.623 1.00 39.57 289 ALA A O 1
ATOM 655 N N . ILE A 1 97 ? 578.585 21.127 59.315 1.00 37.42 290 ILE A N 1
ATOM 656 C CA . ILE A 1 97 ? 580.011 20.885 59.496 1.00 39.59 290 ILE A CA 1
ATOM 657 C C . ILE A 1 97 ? 580.628 20.358 58.206 1.00 48.82 290 ILE A C 1
ATOM 658 O O . ILE A 1 97 ? 580.074 19.460 57.571 1.00 48.40 290 ILE A O 1
ATOM 663 N N . TRP A 1 98 ? 581.768 20.920 57.811 1.00 51.44 291 TRP A N 1
ATOM 664 C CA . TRP A 1 98 ? 582.533 20.344 56.715 1.00 46.34 291 TRP A CA 1
ATOM 665 C C . TRP A 1 98 ? 583.478 19.264 57.233 1.00 48.51 291 TRP A C 1
ATOM 666 O O . TRP A 1 98 ? 584.191 19.467 58.217 1.00 48.98 291 TRP A O 1
ATOM 677 N N . ASP A 1 99 ? 583.465 18.112 56.573 1.00 50.57 292 ASP A N 1
ATOM 678 C CA . ASP A 1 99 ? 584.404 17.037 56.869 1.00 50.60 292 ASP A CA 1
ATOM 679 C C . ASP A 1 99 ? 584.642 16.144 55.654 1.00 54.25 292 ASP A C 1
ATOM 680 O O . ASP A 1 99 ? 584.232 16.471 54.540 1.00 57.53 292 ASP A O 1
ATOM 685 N N . GLN A 1 100 ? 585.309 15.018 55.881 1.00 59.12 293 GLN A N 1
ATOM 686 C CA . GLN A 1 100 ? 585.746 14.149 54.794 1.00 60.26 293 GLN A CA 1
ATOM 687 C C . GLN A 1 100 ? 584.604 13.485 54.025 1.00 55.21 293 GLN A C 1
ATOM 688 O O . GLN A 1 100 ? 584.670 13.349 52.803 1.00 55.84 293 GLN A O 1
ATOM 694 N N . GLU A 1 101 ? 583.565 13.074 54.743 1.00 48.25 294 GLU A N 1
ATOM 695 C CA . GLU A 1 101 ? 582.402 12.452 54.120 1.00 54.74 294 GLU A CA 1
ATOM 696 C C . GLU A 1 101 ? 581.704 13.435 53.181 1.00 53.84 294 GLU A C 1
ATOM 697 O O . GLU A 1 101 ? 581.179 13.049 52.133 1.00 48.94 294 GLU A O 1
ATOM 703 N N . GLN A 1 102 ? 581.713 14.708 53.562 1.00 47.38 295 GLN A N 1
ATOM 704 C CA . GLN A 1 102 ? 581.177 15.768 52.718 1.00 40.79 295 GLN A CA 1
ATOM 705 C C . GLN A 1 102 ? 582.026 15.943 51.465 1.00 44.26 295 GLN A C 1
ATOM 706 O O . GLN A 1 102 ? 581.501 16.194 50.380 1.00 45.60 295 GLN A O 1
ATOM 712 N N . GLU A 1 103 ? 583.340 15.813 51.626 1.00 44.90 296 GLU A N 1
ATOM 713 C CA . GLU A 1 103 ? 584.263 15.850 50.498 1.00 48.97 296 GLU A CA 1
ATOM 714 C C . GLU A 1 103 ? 583.928 14.729 49.516 1.00 48.53 296 GLU A C 1
ATOM 715 O O . GLU A 1 103 ? 583.778 14.971 48.324 1.00 48.91 296 GLU A O 1
ATOM 721 N N . ALA A 1 104 ? 583.795 13.510 50.029 1.00 44.24 297 ALA A N 1
ATOM 722 C CA . ALA A 1 104 ? 583.434 12.354 49.207 1.00 43.18 297 ALA A CA 1
ATOM 723 C C . ALA A 1 104 ? 582.112 12.555 48.456 1.00 42.67 297 ALA A C 1
ATOM 724 O O . ALA A 1 104 ? 582.038 12.387 47.222 1.00 45.66 297 ALA A O 1
ATOM 726 N N . HIS A 1 105 ? 581.075 12.898 49.219 1.00 35.04 298 HIS A N 1
ATOM 727 C CA . HIS A 1 105 ? 579.762 13.207 48.664 1.00 34.88 298 HIS A CA 1
ATOM 728 C C . HIS A 1 105 ? 579.886 14.210 47.524 1.00 42.37 298 HIS A C 1
ATOM 729 O O . HIS A 1 105 ? 579.280 14.046 46.464 1.00 38.84 298 HIS A O 1
ATOM 736 N N . GLN A 1 106 ? 580.684 15.246 47.760 1.00 40.94 299 GLN A N 1
ATOM 737 C CA . GLN A 1 106 ? 580.922 16.294 46.776 1.00 38.24 299 GLN A CA 1
ATOM 738 C C . GLN A 1 106 ? 581.600 15.746 45.524 1.00 39.50 299 GLN A C 1
ATOM 739 O O . GLN A 1 106 ? 581.276 16.151 44.411 1.00 41.89 299 GLN A O 1
ATOM 745 N N . GLN A 1 107 ? 582.539 14.824 45.713 1.00 38.95 300 GLN A N 1
ATOM 746 C CA . GLN A 1 107 ? 583.244 14.211 44.593 1.00 40.81 300 GLN A CA 1
ATOM 747 C C . GLN A 1 107 ? 582.273 13.466 43.683 1.00 40.72 300 GLN A C 1
ATOM 748 O O . GLN A 1 107 ? 582.215 13.724 42.469 1.00 40.09 300 GLN A O 1
ATOM 754 N N . PHE A 1 108 ? 581.498 12.554 44.267 1.00 34.38 301 PHE A N 1
ATOM 755 C CA . PHE A 1 108 ? 580.541 11.805 43.454 1.00 36.11 301 PHE A CA 1
ATOM 756 C C . PHE A 1 108 ? 579.486 12.718 42.822 1.00 41.06 301 PHE A C 1
ATOM 757 O O . PHE A 1 108 ? 579.110 12.536 41.662 1.00 37.33 301 PHE A O 1
ATOM 765 N N . ALA A 1 109 ? 579.029 13.707 43.584 1.00 43.14 302 ALA A N 1
ATOM 766 C CA . ALA A 1 109 ? 578.030 14.652 43.092 1.00 34.00 302 ALA A CA 1
ATOM 767 C C . ALA A 1 109 ? 578.539 15.408 41.869 1.00 37.26 302 ALA A C 1
ATOM 768 O O . ALA A 1 109 ? 577.828 15.546 40.872 1.00 40.12 302 ALA A O 1
ATOM 770 N N . ARG A 1 110 ? 579.771 15.899 41.958 1.00 34.45 303 ARG A N 1
ATOM 771 C CA . ARG A 1 110 ? 580.409 16.593 40.844 1.00 36.34 303 ARG A CA 1
ATOM 772 C C . ARG A 1 110 ? 580.541 15.687 39.629 1.00 37.10 303 ARG A C 1
ATOM 773 O O . ARG A 1 110 ? 580.286 16.115 38.500 1.00 37.78 303 ARG A O 1
ATOM 781 N N . ASN A 1 111 ? 580.941 14.438 39.862 1.00 43.20 304 ASN A N 1
ATOM 782 C CA . ASN A 1 111 ? 580.992 13.460 38.776 1.00 39.06 304 ASN A CA 1
ATOM 783 C C . ASN A 1 111 ? 579.640 13.332 38.065 1.00 39.12 304 ASN A C 1
ATOM 784 O O . ASN A 1 111 ? 579.559 13.435 36.839 1.00 42.48 304 ASN A O 1
ATOM 789 N N . VAL A 1 112 ? 578.582 13.126 38.847 1.00 36.39 305 VAL A N 1
ATOM 790 C CA . VAL A 1 112 ? 577.230 12.965 38.305 1.00 35.79 305 VAL A CA 1
ATOM 791 C C . VAL A 1 112 ? 576.742 14.192 37.529 1.00 40.34 305 VAL A C 1
ATOM 792 O O . VAL A 1 112 ? 576.217 14.068 36.419 1.00 38.82 305 VAL A O 1
ATOM 796 N N . LEU A 1 113 ? 576.916 15.373 38.114 1.00 39.62 306 LEU A N 1
ATOM 797 C CA . LEU A 1 113 ? 576.502 16.611 37.459 1.00 33.85 306 LEU A CA 1
ATOM 798 C C . LEU A 1 113 ? 577.282 16.876 36.172 1.00 36.74 306 LEU A C 1
ATOM 799 O O . LEU A 1 113 ? 576.721 17.362 35.190 1.00 43.85 306 LEU A O 1
ATOM 804 N N . PHE A 1 114 ? 578.572 16.554 36.168 1.00 39.13 307 PHE A N 1
ATOM 805 C CA . PHE A 1 114 ? 579.351 16.693 34.943 1.00 42.38 307 PHE A CA 1
ATOM 806 C C . PHE A 1 114 ? 578.874 15.696 33.891 1.00 43.34 307 PHE A C 1
ATOM 807 O O . PHE A 1 114 ? 578.851 16.006 32.699 1.00 43.59 307 PHE A O 1
ATOM 815 N N . GLN A 1 115 ? 578.496 14.500 34.337 1.00 43.84 308 GLN A N 1
ATOM 816 C CA . GLN A 1 115 ? 577.876 13.526 33.445 1.00 48.18 308 GLN A CA 1
ATOM 817 C C . GLN A 1 115 ? 576.638 14.133 32.805 1.00 44.03 308 GLN A C 1
ATOM 818 O O . GLN A 1 115 ? 576.392 13.964 31.613 1.00 43.80 308 GLN A O 1
ATOM 824 N N . THR A 1 116 ? 575.866 14.847 33.617 1.00 49.71 309 THR A N 1
ATOM 825 C CA . THR A 1 116 ? 574.699 15.575 33.136 1.00 49.01 309 THR A CA 1
ATOM 826 C C . THR A 1 116 ? 575.085 16.629 32.092 1.00 50.91 309 THR A C 1
ATOM 827 O O . THR A 1 116 ? 574.373 16.838 31.105 1.00 47.60 309 THR A O 1
ATOM 831 N N . MET A 1 117 ? 576.228 17.274 32.304 1.00 50.91 310 MET A N 1
ATOM 832 C CA . MET A 1 117 ? 576.705 18.310 31.388 1.00 52.95 310 MET A CA 1
ATOM 833 C C . MET A 1 117 ? 577.173 17.779 30.029 1.00 54.03 310 MET A C 1
ATOM 834 O O . MET A 1 117 ? 576.903 18.392 28.998 1.00 49.54 310 MET A O 1
ATOM 839 N N . LYS A 1 118 ? 577.886 16.655 30.029 1.00 58.20 311 LYS A N 1
ATOM 840 C CA . LYS A 1 118 ? 5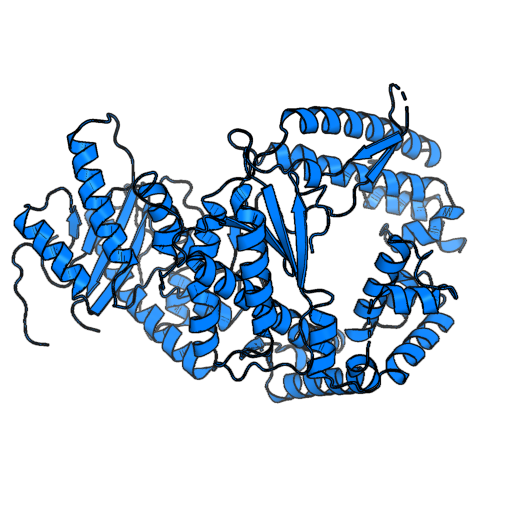78.470 16.120 28.795 1.00 48.90 311 LYS A CA 1
ATOM 841 C C . LYS A 1 118 ? 577.677 15.009 28.100 1.00 51.83 311 LYS A C 1
ATOM 842 O O . LYS A 1 118 ? 578.098 14.515 27.053 1.00 56.39 311 LYS A O 1
ATOM 848 N N . CYS A 1 119 ? 576.543 14.610 28.672 1.00 56.26 312 CYS A N 1
ATOM 849 C CA . CYS A 1 119 ? 575.790 13.469 28.143 1.00 56.76 312 CYS A CA 1
ATOM 850 C C . CYS A 1 119 ? 575.293 13.715 26.720 1.00 59.29 312 CYS A C 1
ATOM 851 O O . CYS A 1 119 ? 575.082 14.856 26.318 1.00 59.81 312 CYS A O 1
ATOM 854 N N . LYS A 1 120 ? 575.116 12.638 25.961 1.00 60.55 313 LYS A N 1
ATOM 855 C CA . LYS A 1 120 ? 574.787 12.744 24.544 1.00 52.35 313 LYS A CA 1
ATOM 856 C C . LYS A 1 120 ? 573.289 12.821 24.274 1.00 51.98 313 LYS A C 1
ATOM 857 O O . LYS A 1 120 ? 572.871 13.063 23.142 1.00 57.70 313 LYS A O 1
ATOM 863 N N . CYS A 1 121 ? 572.478 12.617 25.306 1.00 51.81 314 CYS A N 1
ATOM 864 C CA . CYS A 1 121 ? 571.034 12.623 25.118 1.00 51.98 314 CYS A CA 1
ATOM 865 C C . CYS A 1 121 ? 570.485 14.032 25.320 1.00 53.57 314 CYS A C 1
ATOM 866 O O . CYS A 1 121 ? 571.206 14.916 25.780 1.00 56.99 314 CYS A O 1
ATOM 869 N N . PRO A 1 122 ? 569.195 14.242 25.012 1.00 46.05 315 PRO A N 1
ATOM 870 C CA . PRO A 1 122 ? 568.610 15.559 25.277 1.00 46.69 315 PRO A CA 1
ATOM 871 C C . PRO A 1 122 ? 568.465 15.835 26.767 1.00 43.50 315 PRO A C 1
ATOM 872 O O . PRO A 1 122 ? 568.042 14.955 27.515 1.00 38.13 315 PRO A O 1
ATOM 876 N N . VAL A 1 123 ? 568.810 17.046 27.189 1.00 48.74 316 VAL A N 1
ATOM 877 C CA . VAL A 1 123 ? 568.577 17.467 28.564 1.00 39.68 316 VAL A CA 1
ATOM 878 C C . VAL A 1 123 ? 567.493 18.533 28.568 1.00 37.83 316 VAL A C 1
ATOM 879 O O . VAL A 1 123 ? 567.587 19.526 27.856 1.00 42.58 316 VAL A O 1
ATOM 883 N N . ILE A 1 124 ? 566.452 18.315 29.362 1.00 39.15 317 ILE A N 1
ATOM 884 C CA . ILE A 1 124 ? 565.354 19.264 29.459 1.00 36.34 317 ILE A CA 1
ATOM 885 C C . ILE A 1 124 ? 565.353 19.911 30.837 1.00 37.20 317 ILE A C 1
ATOM 886 O O . ILE A 1 124 ? 565.165 19.235 31.842 1.00 41.13 317 ILE A O 1
ATOM 891 N N . CYS A 1 125 ? 565.571 21.221 30.882 1.00 37.01 318 CYS A N 1
ATOM 892 C CA . CYS A 1 125 ? 565.498 21.959 32.136 1.00 39.03 318 CYS A CA 1
ATOM 893 C C . CYS A 1 125 ? 564.629 23.191 31.933 1.00 41.17 318 CYS A C 1
ATOM 894 O O . CYS A 1 125 ? 564.750 23.863 30.910 1.00 41.76 318 CYS A O 1
ATOM 897 N N . PHE A 1 126 ? 563.751 23.485 32.891 1.00 40.98 319 PHE A N 1
ATOM 898 C CA . PHE A 1 126 ? 562.828 24.605 32.729 1.00 40.77 319 PHE A CA 1
ATOM 899 C C . PHE A 1 126 ? 563.548 25.940 32.613 1.00 50.51 319 PHE A C 1
ATOM 900 O O . PHE A 1 126 ? 563.353 26.667 31.646 1.00 58.20 319 PHE A O 1
ATOM 908 N N . ASN A 1 127 ? 564.356 26.281 33.610 1.00 34.04 320 ASN A N 1
ATOM 909 C CA . ASN A 1 127 ? 565.284 27.386 33.436 1.00 37.08 320 ASN A CA 1
ATOM 910 C C . ASN A 1 127 ? 566.696 26.831 33.470 1.00 40.09 320 ASN A C 1
ATOM 911 O O . ASN A 1 127 ? 567.220 26.496 34.529 1.00 49.68 320 ASN A O 1
ATOM 916 N N . ALA A 1 128 ? 567.314 26.763 32.298 1.00 40.25 321 ALA A N 1
ATOM 917 C CA . ALA A 1 128 ? 568.579 26.059 32.140 1.00 37.85 321 ALA A CA 1
ATOM 918 C C . ALA A 1 128 ? 569.758 26.887 32.633 1.00 37.17 321 ALA A C 1
ATOM 919 O O . ALA A 1 128 ? 570.711 26.343 33.181 1.00 39.09 321 ALA A O 1
ATOM 921 N N . LYS A 1 129 ? 569.690 28.198 32.425 1.00 38.59 322 LYS A N 1
ATOM 922 C CA . LYS A 1 129 ? 570.747 29.110 32.859 1.00 38.85 322 LYS A CA 1
ATOM 923 C C . LYS A 1 129 ? 570.985 29.020 34.366 1.00 45.38 322 LYS A C 1
ATOM 924 O O . LYS A 1 129 ? 572.131 28.927 34.815 1.00 42.89 322 LYS A O 1
ATOM 930 N N . ASP A 1 130 ? 569.901 29.046 35.139 1.00 42.89 323 ASP A N 1
ATOM 931 C CA . ASP A 1 130 ? 569.988 28.921 36.589 1.00 44.00 323 ASP A CA 1
ATOM 932 C C . ASP A 1 130 ? 570.648 27.602 36.982 1.00 44.91 323 ASP A C 1
ATOM 933 O O . ASP A 1 130 ? 571.549 27.572 37.823 1.00 47.37 323 ASP A O 1
ATOM 938 N N . PHE A 1 131 ? 570.193 26.520 36.357 1.00 45.94 324 PHE A N 1
ATOM 939 C CA . PHE A 1 131 ? 570.746 25.187 36.574 1.00 39.45 324 PHE A CA 1
ATOM 940 C C . PHE A 1 131 ? 572.253 25.150 36.325 1.00 39.62 324 PHE A C 1
ATOM 941 O O . PHE A 1 131 ? 573.019 24.722 37.186 1.00 42.02 324 PHE A O 1
ATOM 949 N N . VAL A 1 132 ? 572.666 25.613 35.149 1.00 36.64 325 VAL A N 1
ATOM 950 C CA . VAL A 1 132 ? 574.075 25.643 34.765 1.00 38.45 325 VAL A CA 1
ATOM 951 C C . VAL A 1 132 ? 574.912 26.486 35.724 1.00 42.08 325 VAL A C 1
ATOM 952 O O . VAL A 1 132 ? 576.016 26.097 36.088 1.00 43.98 325 VAL A O 1
ATOM 956 N N . ARG A 1 133 ? 574.382 27.636 36.131 1.00 43.06 326 ARG A N 1
ATOM 957 C CA . ARG A 1 133 ? 575.076 28.509 37.077 1.00 40.74 326 ARG A CA 1
ATOM 958 C C . ARG A 1 133 ? 575.304 27.788 38.408 1.00 41.98 326 ARG A C 1
ATOM 959 O O . ARG A 1 133 ? 576.421 27.771 38.942 1.00 49.82 326 ARG A O 1
ATOM 967 N N . ILE A 1 134 ? 574.234 27.184 38.923 1.00 39.59 327 ILE A N 1
ATOM 968 C CA . ILE A 1 134 ? 574.290 26.380 40.143 1.00 37.13 327 ILE A CA 1
ATOM 969 C C . ILE A 1 134 ? 575.342 25.273 40.045 1.00 41.18 327 ILE A C 1
ATOM 970 O O . ILE A 1 134 ? 576.158 25.099 40.951 1.00 41.30 327 ILE A O 1
ATOM 975 N N . VAL A 1 135 ? 575.316 24.533 38.940 1.00 40.46 328 VAL A N 1
ATOM 976 C CA . VAL A 1 135 ? 576.269 23.450 38.700 1.00 43.33 328 VAL A CA 1
ATOM 977 C C . VAL A 1 135 ? 577.710 23.955 38.656 1.00 43.07 328 VAL A C 1
ATOM 978 O O . VAL A 1 135 ? 578.607 23.342 39.226 1.00 45.69 328 VAL A O 1
ATOM 982 N N . LEU A 1 136 ? 577.916 25.078 37.979 1.00 40.42 329 LEU A N 1
ATOM 983 C CA . LEU A 1 136 ? 579.238 25.679 37.819 1.00 45.62 329 LEU A CA 1
ATOM 984 C C . LEU A 1 136 ? 579.816 26.051 39.180 1.00 47.44 329 LEU A C 1
ATOM 985 O O . LEU A 1 136 ? 580.936 25.653 39.540 1.00 55.76 329 LEU A O 1
ATOM 990 N N . GLN A 1 137 ? 579.031 26.807 39.939 1.00 47.01 330 GLN A N 1
ATOM 991 C CA . GLN A 1 137 ? 579.427 27.196 41.285 1.00 47.32 330 GLN A CA 1
ATOM 992 C C . GLN A 1 137 ? 579.604 25.976 42.192 1.00 48.33 330 GLN A C 1
ATOM 993 O O . GLN A 1 137 ? 580.375 26.016 43.149 1.00 54.07 330 GLN A O 1
ATOM 999 N N . PHE A 1 138 ? 578.903 24.889 41.879 1.00 51.18 331 PHE A N 1
ATOM 1000 C CA . PHE A 1 138 ? 579.040 23.648 42.639 1.00 44.08 331 PHE A CA 1
ATOM 1001 C C . PHE A 1 138 ? 580.361 22.952 42.326 1.00 46.75 331 PHE A C 1
ATOM 1002 O O . PHE A 1 138 ? 580.975 22.345 43.203 1.00 51.02 331 PHE A O 1
ATOM 1010 N N . PHE A 1 139 ? 580.782 23.036 41.067 1.00 47.50 332 PHE A N 1
ATOM 1011 C CA . PHE A 1 139 ? 582.074 22.516 40.650 1.00 45.80 332 PHE A CA 1
ATOM 1012 C C . PHE A 1 139 ? 583.157 23.281 41.386 1.00 54.23 332 PHE A C 1
ATOM 1013 O O . PHE A 1 139 ? 584.048 22.687 41.992 1.00 59.08 332 PHE A O 1
ATOM 1021 N N . GLY A 1 140 ? 583.070 24.607 41.335 1.00 59.60 333 GLY A N 1
ATOM 1022 C CA . GLY A 1 140 ? 584.069 25.434 41.986 1.00 64.43 333 GLY A CA 1
ATOM 1023 C C . GLY A 1 140 ? 585.455 25.204 41.408 1.00 72.78 333 GLY A C 1
ATOM 1024 O O . GLY A 1 140 ? 585.659 25.346 40.203 1.00 75.85 333 GLY A O 1
ATOM 1025 N N . ASN A 1 141 ? 586.406 24.842 42.266 1.00 77.63 334 ASN A N 1
ATOM 1026 C CA . ASN A 1 141 ? 587.794 24.640 41.851 1.00 78.86 334 ASN A CA 1
ATOM 1027 C C . ASN A 1 141 ? 588.164 23.456 40.954 1.00 78.55 334 ASN A C 1
ATOM 1028 O O . ASN A 1 141 ? 589.111 23.541 40.172 1.00 86.61 334 ASN A O 1
ATOM 1033 N N . ASP A 1 142 ? 587.423 22.355 41.068 1.00 79.28 335 ASP A N 1
ATOM 1034 C CA . ASP A 1 142 ? 587.693 21.168 40.251 1.00 83.49 335 ASP A CA 1
ATOM 1035 C C . ASP A 1 142 ? 587.208 21.292 38.785 1.00 82.77 335 ASP A C 1
ATOM 1036 O O . ASP A 1 142 ? 587.323 20.386 37.960 1.00 87.67 335 ASP A O 1
ATOM 1041 N N . GLY A 1 143 ? 586.682 22.474 38.486 1.00 77.63 336 GLY A N 1
ATOM 1042 C CA . GLY A 1 143 ? 586.154 22.745 37.165 1.00 76.92 336 GLY A CA 1
ATOM 1043 C C . GLY A 1 143 ? 586.308 24.195 36.753 1.00 79.47 336 GLY A C 1
ATOM 1044 O O . GLY A 1 143 ? 586.572 25.070 37.577 1.00 78.76 336 GLY A O 1
ATOM 1045 N N . SER A 1 144 ? 586.152 24.437 35.457 1.00 68.92 337 SER A N 1
ATOM 1046 C CA . SER A 1 144 ? 586.216 25.777 34.895 1.00 62.49 337 SER A CA 1
ATOM 1047 C C . SER A 1 144 ? 584.936 26.028 34.117 1.00 65.16 337 SER A C 1
ATOM 1048 O O . SER A 1 144 ? 584.026 25.200 34.124 1.00 61.37 337 SER A O 1
ATOM 1051 N N . TRP A 1 145 ? 584.869 27.170 33.444 1.00 64.11 338 TRP A N 1
ATOM 1052 C CA . TRP A 1 145 ? 583.703 27.511 32.636 1.00 56.70 338 TRP A CA 1
ATOM 1053 C C . TRP A 1 145 ? 583.684 26.735 31.320 1.00 57.70 338 TRP A C 1
ATOM 1054 O O . TRP A 1 145 ? 582.653 26.660 30.652 1.00 61.27 338 TRP A O 1
ATOM 1065 N N . LYS A 1 146 ? 584.827 26.167 30.947 1.00 56.20 339 LYS A N 1
ATOM 1066 C CA . LYS A 1 146 ? 584.935 25.412 29.702 1.00 55.39 339 LYS A CA 1
ATOM 1067 C C . LYS A 1 146 ? 584.237 24.054 29.785 1.00 62.03 339 LYS A C 1
ATOM 1068 O O . LYS A 1 146 ? 584.025 23.392 28.770 1.00 62.05 339 LYS A O 1
ATOM 1074 N N . HIS A 1 147 ? 583.883 23.648 31.000 1.00 62.87 340 HIS A N 1
ATOM 1075 C CA . HIS A 1 147 ? 583.184 22.388 31.212 1.00 60.40 340 HIS A CA 1
ATOM 1076 C C . HIS A 1 147 ? 581.736 22.465 30.738 1.00 62.22 340 HIS A C 1
ATOM 1077 O O . HIS A 1 147 ? 581.206 21.511 30.171 1.00 67.87 340 HIS A O 1
ATOM 1084 N N . VAL A 1 148 ? 581.103 23.610 30.975 1.00 61.60 341 VAL A N 1
ATOM 1085 C CA . VAL A 1 148 ? 579.693 23.799 30.648 1.00 52.41 341 VAL A CA 1
ATOM 1086 C C . VAL A 1 148 ? 579.483 24.368 29.246 1.00 50.94 341 VAL A C 1
ATOM 1087 O O . VAL A 1 148 ? 578.349 24.516 28.796 1.00 50.39 341 VAL A O 1
ATOM 1091 N N . ALA A 1 149 ? 580.579 24.680 28.562 1.00 52.50 342 ALA A N 1
ATOM 1092 C CA . ALA A 1 149 ? 580.528 25.347 27.260 1.00 51.04 342 ALA A CA 1
ATOM 1093 C C . ALA A 1 149 ? 579.704 24.604 26.213 1.00 51.64 342 ALA A C 1
ATOM 1094 O O . ALA A 1 149 ? 579.001 25.220 25.410 1.00 61.99 342 ALA A O 1
ATOM 1096 N N . ASP A 1 150 ? 579.802 23.280 26.217 1.00 58.92 343 ASP A N 1
ATOM 1097 C CA . ASP A 1 150 ? 579.118 22.469 25.218 1.00 55.26 343 ASP A CA 1
ATOM 1098 C C . ASP A 1 150 ? 577.734 22.021 25.671 1.00 52.60 343 ASP A C 1
ATOM 1099 O O . ASP A 1 150 ? 577.050 21.298 24.947 1.00 49.95 343 ASP A O 1
ATOM 1104 N N . PHE A 1 151 ? 577.318 22.447 26.860 1.00 49.03 344 PHE A N 1
ATOM 1105 C CA . PHE A 1 151 ? 576.015 22.045 27.373 1.00 44.83 344 PHE A CA 1
ATOM 1106 C C . PHE A 1 151 ? 574.891 22.591 26.510 1.00 47.58 344 PHE A C 1
ATOM 1107 O O . PHE A 1 151 ? 574.799 23.794 26.262 1.00 52.32 344 PHE A O 1
ATOM 1115 N N . ILE A 1 152 ? 574.043 21.684 26.049 1.00 49.08 345 ILE A N 1
ATOM 1116 C CA . ILE A 1 152 ? 572.822 22.050 25.367 1.00 46.42 345 ILE A CA 1
ATOM 1117 C C . ILE A 1 152 ? 571.694 21.505 26.216 1.00 47.34 345 ILE A C 1
ATOM 1118 O O . ILE A 1 152 ? 571.743 20.358 26.655 1.00 56.00 345 ILE A O 1
ATOM 1123 N N . GLY A 1 153 ? 570.665 22.306 26.437 1.00 39.92 346 GLY A N 1
ATOM 1124 C CA . GLY A 1 153 ? 569.521 21.802 27.159 1.00 38.12 346 GLY A CA 1
ATOM 1125 C C . GLY A 1 153 ? 568.274 22.496 26.684 1.00 34.77 346 GLY A C 1
ATOM 1126 O O . GLY A 1 153 ? 568.303 23.652 26.266 1.00 36.70 346 GLY A O 1
ATOM 1127 N N . LEU A 1 154 ? 567.160 21.788 26.786 1.00 36.61 347 LEU A N 1
ATOM 1128 C CA . LEU A 1 154 ? 565.947 22.239 26.146 1.00 35.54 347 LEU A CA 1
ATOM 1129 C C . LEU A 1 154 ? 565.146 23.038 27.151 1.00 40.63 347 LEU A C 1
ATOM 1130 O O . LEU A 1 154 ? 564.622 22.494 28.125 1.00 41.06 347 LEU A O 1
ATOM 1135 N N . ASP A 1 155 ? 565.073 24.340 26.907 1.00 43.01 348 ASP A N 1
ATOM 1136 C CA . ASP A 1 155 ? 564.385 25.255 27.797 1.00 41.44 348 ASP A CA 1
ATOM 1137 C C . ASP A 1 155 ? 563.076 25.634 27.126 1.00 39.95 348 ASP A C 1
ATOM 1138 O O . ASP A 1 155 ? 563.068 26.399 26.161 1.00 42.73 348 ASP A O 1
ATOM 1143 N N . PRO A 1 156 ? 561.961 25.092 27.634 1.00 38.77 349 PRO A N 1
ATOM 1144 C CA . PRO A 1 156 ? 560.638 25.351 27.059 1.00 41.07 349 PRO A CA 1
ATOM 1145 C C . PRO A 1 156 ? 560.259 26.827 27.133 1.00 42.85 349 PRO A C 1
ATOM 1146 O O . PRO A 1 156 ? 559.528 27.309 26.269 1.00 51.88 349 PRO A O 1
ATOM 1150 N N . ARG A 1 157 ? 560.758 27.531 28.146 1.00 40.60 350 ARG A N 1
ATOM 1151 C CA . ARG A 1 157 ? 560.503 28.963 28.282 1.00 41.86 350 ARG A CA 1
ATOM 1152 C C . ARG A 1 157 ? 561.092 29.758 27.115 1.00 43.33 350 ARG A C 1
ATOM 1153 O O . ARG A 1 157 ? 560.445 30.659 26.580 1.00 51.24 350 ARG A O 1
ATOM 1161 N N . ILE A 1 158 ? 562.314 29.412 26.719 1.00 37.67 351 ILE A N 1
ATOM 1162 C CA . ILE A 1 158 ? 562.964 30.051 25.577 1.00 41.57 351 ILE A CA 1
ATOM 1163 C C . ILE A 1 158 ? 562.206 29.769 24.280 1.00 42.58 351 ILE A C 1
ATOM 1164 O O . ILE A 1 158 ? 562.050 30.651 23.443 1.00 43.19 351 ILE A O 1
ATOM 1169 N N . ALA A 1 159 ? 561.735 28.537 24.129 1.00 44.47 352 ALA A N 1
ATOM 1170 C CA . ALA A 1 159 ? 560.943 28.148 22.966 1.00 44.87 352 ALA A CA 1
ATOM 1171 C C . ALA A 1 159 ? 559.663 28.976 22.874 1.00 47.49 352 ALA A C 1
ATOM 1172 O O . ALA A 1 159 ? 559.373 29.607 21.847 1.00 45.91 352 ALA A O 1
ATOM 1174 N N . ALA A 1 160 ? 558.899 28.958 23.961 1.00 46.26 353 ALA A N 1
ATOM 1175 C CA . ALA A 1 160 ? 557.664 29.724 24.056 1.00 45.02 353 ALA A CA 1
ATOM 1176 C C . ALA A 1 160 ? 557.918 31.213 23.843 1.00 45.79 353 ALA A C 1
ATOM 1177 O O . ALA A 1 160 ? 557.050 31.933 23.353 1.00 49.04 353 ALA A O 1
ATOM 1179 N N . TRP A 1 161 ? 559.108 31.672 24.222 1.00 42.71 354 TRP A N 1
ATOM 1180 C CA . TRP A 1 161 ? 559.502 33.055 23.982 1.00 42.53 354 TRP A CA 1
ATOM 1181 C C . TRP A 1 161 ? 559.733 33.305 22.497 1.00 47.92 354 TRP A C 1
ATOM 1182 O O . TRP A 1 161 ? 559.324 34.331 21.968 1.00 48.73 354 TRP A O 1
ATOM 1193 N N . LEU A 1 162 ? 560.394 32.364 21.829 1.00 49.28 355 LEU A N 1
ATOM 1194 C CA . LEU A 1 162 ? 560.609 32.458 20.388 1.00 42.17 355 LEU A CA 1
ATOM 1195 C C . LEU A 1 162 ? 559.281 32.505 19.639 1.00 45.09 355 LEU A C 1
ATOM 1196 O O . LEU A 1 162 ? 559.154 33.195 18.626 1.00 50.15 355 LEU A O 1
ATOM 1201 N N . ILE A 1 163 ? 558.294 31.770 20.144 1.00 41.00 356 ILE A N 1
ATOM 1202 C CA . ILE A 1 163 ? 556.965 31.766 19.538 1.00 44.17 356 ILE A CA 1
ATOM 1203 C C . ILE A 1 163 ? 556.203 33.073 19.799 1.00 54.79 356 ILE A C 1
ATOM 1204 O O . ILE A 1 163 ? 555.707 33.706 18.866 1.00 58.12 356 ILE A O 1
ATOM 1209 N N . ASP A 1 164 ? 556.123 33.476 21.066 1.00 55.57 357 ASP A N 1
ATOM 1210 C CA . ASP A 1 164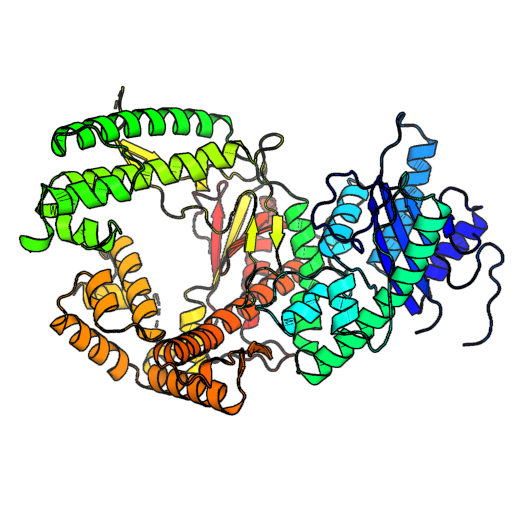 ? 555.445 34.717 21.447 1.00 55.61 357 ASP A CA 1
ATOM 1211 C C . ASP A 1 164 ? 556.349 35.604 22.305 1.00 55.79 357 ASP A C 1
ATOM 1212 O O . ASP A 1 164 ? 556.230 35.611 23.532 1.00 58.26 357 ASP A O 1
ATOM 1217 N N . PRO A 1 165 ? 557.252 36.362 21.661 1.00 47.64 358 PRO A N 1
ATOM 1218 C CA . PRO A 1 165 ? 558.246 37.180 22.371 1.00 48.70 358 PRO A CA 1
ATOM 1219 C C . PRO A 1 165 ? 557.637 38.289 23.217 1.00 50.60 358 PRO A C 1
ATOM 1220 O O . PRO A 1 165 ? 558.251 38.716 24.192 1.00 53.41 358 PRO A O 1
ATOM 1224 N N . SER A 1 166 ? 556.445 38.743 22.847 1.00 62.78 359 SER A N 1
ATOM 1225 C CA . SER A 1 166 ? 555.779 39.820 23.572 1.00 66.89 359 SER A CA 1
ATOM 1226 C C . SER A 1 166 ? 555.250 39.364 24.931 1.00 66.70 359 SER A C 1
ATOM 1227 O O . SER A 1 166 ? 555.327 40.108 25.910 1.00 78.16 359 SER A O 1
ATOM 1230 N N . ASP A 1 167 ? 554.715 38.146 24.978 1.00 72.39 360 ASP A N 1
ATOM 1231 C CA . ASP A 1 167 ? 554.114 37.604 26.196 1.00 78.39 360 ASP A CA 1
ATOM 1232 C C . ASP A 1 167 ? 555.068 37.646 27.388 1.00 76.97 360 ASP A C 1
ATOM 1233 O O . ASP A 1 167 ? 556.259 37.367 27.251 1.00 71.16 360 ASP A O 1
ATOM 1238 N N . ALA A 1 168 ? 554.533 37.999 28.553 1.00 83.64 361 ALA A N 1
ATOM 1239 C CA . ALA A 1 168 ? 555.327 38.081 29.772 1.00 87.49 361 ALA A CA 1
ATOM 1240 C C . ALA A 1 168 ? 555.858 36.698 30.110 1.00 85.59 361 ALA A C 1
ATOM 1241 O O . ALA A 1 168 ? 555.283 35.695 29.686 1.00 77.24 361 ALA A O 1
ATOM 1243 N N . THR A 1 169 ? 556.951 36.642 30.868 1.00 84.14 362 THR A N 1
ATOM 1244 C CA . THR A 1 169 ? 557.595 35.368 31.160 1.00 79.22 362 THR A CA 1
ATOM 1245 C C . THR A 1 169 ? 556.637 34.484 31.948 1.00 71.43 362 THR A C 1
ATOM 1246 O O . THR A 1 169 ? 556.316 34.774 33.101 1.00 70.64 362 THR A O 1
ATOM 1250 N N . PRO A 1 170 ? 556.175 33.396 31.314 1.00 60.88 363 PRO A N 1
ATOM 1251 C CA . PRO A 1 170 ? 555.152 32.517 31.884 1.00 64.22 363 PRO A CA 1
ATOM 1252 C C . PRO A 1 170 ? 555.711 31.515 32.881 1.00 62.62 363 PRO A C 1
ATOM 1253 O O . PRO A 1 170 ? 556.886 31.161 32.807 1.00 58.63 363 PRO A O 1
ATOM 1257 N N . SER A 1 171 ? 554.870 31.055 33.800 1.00 57.79 364 SER A N 1
ATOM 1258 C CA . SER A 1 171 ? 555.266 29.990 34.707 1.00 48.42 364 SER A CA 1
ATOM 1259 C C . SER A 1 171 ? 555.204 28.658 33.966 1.00 53.54 364 SER A C 1
ATOM 1260 O O . SER A 1 171 ? 554.800 28.605 32.804 1.00 53.51 364 SER A O 1
ATOM 1263 N N . PHE A 1 172 ?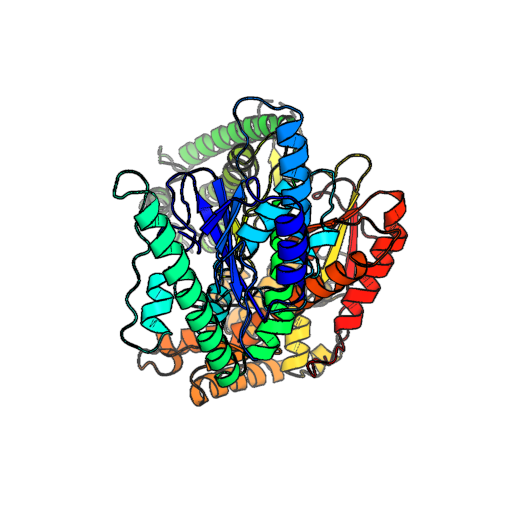 555.596 27.585 34.643 1.00 57.88 365 PHE A N 1
ATOM 1264 C CA . PHE A 1 172 ? 555.567 26.249 34.061 1.00 51.01 365 PHE A CA 1
ATOM 1265 C C . PHE A 1 172 ? 554.125 25.805 33.816 1.00 47.60 365 PHE A C 1
ATOM 1266 O O . PHE A 1 172 ? 553.810 25.202 32.790 1.00 47.31 365 PHE A O 1
ATOM 1274 N N . GLU A 1 173 ? 553.250 26.131 34.763 1.00 50.59 366 GLU A N 1
ATOM 1275 C CA . GLU A 1 173 ? 551.840 25.766 34.685 1.00 53.59 366 GLU A CA 1
ATOM 1276 C C . GLU A 1 173 ? 551.153 26.483 33.522 1.00 58.15 366 GLU A C 1
ATOM 1277 O O . GLU A 1 173 ? 550.343 25.887 32.801 1.00 54.66 366 GLU A O 1
ATOM 1283 N N . ASP A 1 174 ? 551.482 27.762 33.349 1.00 54.82 367 ASP A N 1
ATOM 1284 C CA . ASP A 1 174 ? 550.992 28.551 32.221 1.00 54.15 367 ASP A CA 1
ATOM 1285 C C . ASP A 1 174 ? 551.346 27.867 30.906 1.00 56.46 367 ASP A C 1
ATOM 1286 O O . ASP A 1 174 ? 550.484 27.639 30.056 1.00 60.52 367 ASP A O 1
ATOM 1291 N N . LEU A 1 175 ? 552.627 27.543 30.756 1.00 51.55 368 LEU A N 1
ATOM 1292 C CA . LEU A 1 175 ? 553.126 26.865 29.566 1.00 48.66 368 LEU A CA 1
ATOM 1293 C C . LEU A 1 175 ? 552.445 25.519 29.343 1.00 51.95 368 LEU A C 1
ATOM 1294 O O . LEU A 1 175 ? 552.200 25.124 28.205 1.00 56.10 368 LEU A O 1
ATOM 1299 N N . VAL A 1 176 ? 552.143 24.814 30.428 1.00 54.70 369 VAL A N 1
ATOM 1300 C CA . VAL A 1 176 ? 551.428 23.546 30.320 1.00 58.48 369 VAL A CA 1
ATOM 1301 C C . VAL A 1 176 ? 550.023 23.762 29.763 1.00 62.83 369 VAL A C 1
ATOM 1302 O O . VAL A 1 176 ? 549.652 23.157 28.762 1.00 61.08 369 VAL A O 1
ATOM 1306 N N . GLU A 1 177 ? 549.249 24.639 30.392 1.00 66.45 370 GLU A N 1
ATOM 1307 C CA . GLU A 1 177 ? 547.892 24.891 29.914 1.00 66.05 370 GLU A CA 1
ATOM 1308 C C . GLU A 1 177 ? 547.856 25.411 28.475 1.00 62.99 370 GLU A C 1
ATOM 1309 O O . GLU A 1 177 ? 546.960 25.058 27.709 1.00 72.53 370 GLU A O 1
ATOM 1315 N N . LYS A 1 178 ? 548.826 26.244 28.112 1.00 53.27 371 LYS A N 1
ATOM 1316 C CA . LYS A 1 178 ? 548.891 26.785 26.755 1.00 48.14 371 LYS A CA 1
ATOM 1317 C C . LYS A 1 178 ? 549.335 25.781 25.682 1.00 53.39 371 LYS A C 1
ATOM 1318 O O . LYS A 1 178 ? 548.628 25.565 24.699 1.00 58.90 371 LYS A O 1
ATOM 1324 N N . TYR A 1 179 ? 550.507 25.178 25.870 1.00 55.87 372 TYR A N 1
ATOM 1325 C CA . TYR A 1 179 ? 551.102 24.324 24.840 1.00 49.57 372 TYR A CA 1
ATOM 1326 C C . TYR A 1 179 ? 550.917 22.812 25.010 1.00 58.80 372 TYR A C 1
ATOM 1327 O O . TYR A 1 179 ? 551.297 22.041 24.128 1.00 61.12 372 TYR A O 1
ATOM 1336 N N . CYS A 1 180 ? 550.334 22.381 26.122 1.00 62.77 373 CYS A N 1
ATOM 1337 C CA . CYS A 1 180 ? 550.126 20.948 26.324 1.00 75.05 373 CYS A CA 1
ATOM 1338 C C . CYS A 1 180 ? 548.697 20.529 26.038 1.00 87.95 373 CYS A C 1
ATOM 1339 O O . CYS A 1 180 ? 547.745 21.098 26.575 1.00 89.24 373 CYS A O 1
ATOM 1342 N N . GLU A 1 181 ? 548.560 19.523 25.184 1.00 93.39 374 GLU A N 1
ATOM 1343 C CA . GLU A 1 181 ? 547.259 18.954 24.882 1.00 102.95 374 GLU A CA 1
ATOM 1344 C C . GLU A 1 181 ? 547.187 17.509 25.374 1.00 105.11 374 GLU A C 1
ATOM 1345 O O . GLU A 1 181 ? 548.054 16.692 25.058 1.00 101.89 374 GLU A O 1
ATOM 1351 N N . LYS A 1 182 ? 546.186 17.204 26.195 1.00 107.99 375 LYS A N 1
ATOM 1352 C CA . LYS A 1 182 ? 545.271 18.199 26.739 1.00 109.36 375 LYS A CA 1
ATOM 1353 C C . LYS A 1 182 ? 544.900 17.727 28.136 1.00 112.87 375 LYS A C 1
ATOM 1354 O O . LYS A 1 182 ? 545.331 16.653 28.559 1.00 112.87 375 LYS A O 1
ATOM 1360 N N . SER A 1 183 ? 544.111 18.527 28.846 1.00 110.08 376 SER A N 1
ATOM 1361 C CA . SER A 1 183 ? 543.593 18.160 30.162 1.00 111.83 376 SER A CA 1
ATOM 1362 C C . SER A 1 183 ? 544.683 17.671 31.112 1.00 113.10 376 SER A C 1
ATOM 1363 O O . SER A 1 183 ? 544.441 16.810 31.959 1.00 112.28 376 SER A O 1
ATOM 1366 N N . ILE A 1 184 ? 545.883 18.225 30.963 1.00 102.18 377 ILE A N 1
ATOM 1367 C CA . ILE A 1 184 ? 546.979 17.916 31.866 1.00 87.36 377 ILE A CA 1
ATOM 1368 C C . ILE A 1 184 ? 546.988 18.943 32.988 1.00 84.43 377 ILE A C 1
ATOM 1369 O O . ILE A 1 184 ? 547.260 20.122 32.761 1.00 83.78 377 ILE A O 1
ATOM 1374 N N . THR A 1 185 ? 546.676 18.491 34.196 1.00 80.58 378 THR A N 1
ATOM 1375 C CA . THR A 1 185 ? 546.703 19.363 35.360 1.00 80.05 378 THR A CA 1
ATOM 1376 C C . THR A 1 185 ? 547.890 19.004 36.246 1.00 74.61 378 THR A C 1
ATOM 1377 O O . THR A 1 185 ? 548.120 17.833 36.553 1.00 76.40 378 THR A O 1
ATOM 1381 N N . VAL A 1 186 ? 548.656 20.015 36.634 1.00 65.10 379 VAL A N 1
ATOM 1382 C CA . VAL A 1 186 ? 549.856 19.797 37.424 1.00 58.42 379 VAL A CA 1
ATOM 1383 C C . VAL A 1 186 ? 549.707 20.414 38.807 1.00 55.08 379 VAL A C 1
ATOM 1384 O O . VAL A 1 186 ? 549.022 21.424 38.972 1.00 58.02 379 VAL A O 1
ATOM 1388 N N . LYS A 1 187 ? 550.330 19.800 39.808 1.00 50.75 380 LYS A N 1
ATOM 1389 C CA . LYS A 1 187 ? 550.420 20.450 41.105 1.00 57.10 380 LYS A CA 1
ATOM 1390 C C . LYS A 1 187 ? 551.884 20.787 41.365 1.00 62.87 380 LYS A C 1
ATOM 1391 O O . LYS A 1 187 ? 552.688 19.921 41.717 1.00 62.78 380 LYS A O 1
ATOM 1397 N N . VAL A 1 188 ? 552.214 22.061 41.183 1.00 52.04 381 VAL A N 1
ATOM 1398 C CA . VAL A 1 188 ? 553.576 22.554 41.356 1.00 50.15 381 VAL A CA 1
ATOM 1399 C C . VAL A 1 188 ? 553.807 23.291 42.674 1.00 53.56 381 VAL A C 1
ATOM 1400 O O . VAL A 1 188 ? 554.931 23.689 42.979 1.00 62.29 381 VAL A O 1
ATOM 1404 N N . ASN A 1 189 ? 552.743 23.462 43.450 1.00 63.84 382 ASN A N 1
ATOM 1405 C CA . ASN A 1 189 ? 552.758 24.388 44.582 1.00 59.91 382 ASN A CA 1
ATOM 1406 C C . ASN A 1 189 ? 553.101 23.774 45.940 1.00 54.92 382 ASN A C 1
ATOM 1407 O O . ASN A 1 189 ? 553.085 24.463 46.960 1.00 55.69 382 ASN A O 1
ATOM 1412 N N . SER A 1 190 ? 553.416 22.483 45.950 1.00 53.64 383 SER A N 1
ATOM 1413 C CA . SER A 1 190 ? 553.693 21.770 47.193 1.00 46.37 383 SER A CA 1
ATOM 1414 C C . SER A 1 190 ? 555.011 22.201 47.838 1.00 47.85 383 SER A C 1
ATOM 1415 O O . SER A 1 190 ? 556.010 22.412 47.153 1.00 47.75 383 SER A O 1
ATOM 1418 N N . THR A 1 191 ? 554.994 22.336 49.162 1.00 48.09 384 THR A N 1
ATOM 1419 C CA . THR A 1 191 ? 556.190 22.642 49.947 1.00 48.42 384 THR A CA 1
ATOM 1420 C C . THR A 1 191 ? 556.199 21.784 51.205 1.00 51.18 384 THR A C 1
ATOM 1421 O O . THR A 1 191 ? 555.197 21.151 51.537 1.00 50.24 384 THR A O 1
ATOM 1425 N N . TYR A 1 192 ? 557.329 21.754 51.903 1.00 52.67 385 TYR A N 1
ATOM 1426 C CA . TYR A 1 192 ? 557.344 21.192 53.244 1.00 50.34 385 TYR A CA 1
ATOM 1427 C C . TYR A 1 192 ? 556.523 22.147 54.108 1.00 61.23 385 TYR A C 1
ATOM 1428 O O . TYR A 1 192 ? 556.771 23.352 54.114 1.00 65.27 385 TYR A O 1
ATOM 1437 N N . GLY A 1 193 ? 555.536 21.616 54.818 1.00 59.28 386 GLY A N 1
ATOM 1438 C CA . GLY A 1 193 ? 554.725 22.415 55.720 1.00 66.69 386 GLY A CA 1
ATOM 1439 C C . GLY A 1 193 ? 553.350 22.795 55.201 1.00 63.49 386 GLY A C 1
ATOM 1440 O O . GLY A 1 193 ? 552.439 23.033 55.994 1.00 84.73 386 GLY A O 1
ATOM 1441 N N . ASN A 1 194 ? 553.185 22.858 53.882 1.00 55.12 387 ASN A N 1
ATOM 1442 C CA . ASN A 1 194 ? 551.848 22.866 53.293 1.00 50.73 387 ASN A CA 1
ATOM 1443 C C . ASN A 1 194 ? 551.515 21.460 52.798 1.00 51.22 387 ASN A C 1
ATOM 1444 O O . ASN A 1 194 ? 550.411 21.185 52.320 1.00 57.97 387 ASN A O 1
ATOM 1449 N N . SER A 1 195 ? 552.504 20.582 52.925 1.00 56.27 388 SER A N 1
ATOM 1450 C CA . SER A 1 195 ? 552.426 19.196 52.479 1.00 52.72 388 SER A CA 1
ATOM 1451 C C . SER A 1 195 ? 553.586 18.431 53.111 1.00 53.10 388 SER A C 1
ATOM 1452 O O . SER A 1 195 ? 554.301 18.966 53.959 1.00 62.31 388 SER A O 1
ATOM 1455 N N . SER A 1 196 ? 553.766 17.178 52.709 1.00 48.20 389 SER A N 1
ATOM 1456 C CA . SER A 1 196 ? 554.890 16.385 53.192 1.00 43.17 389 SER A CA 1
ATOM 1457 C C . SER A 1 196 ? 555.980 16.219 52.137 1.00 53.27 389 SER A C 1
ATOM 1458 O O . SER A 1 196 ? 555.861 16.740 51.026 1.00 49.97 389 SER A O 1
ATOM 1461 N N . ARG A 1 197 ? 557.042 15.498 52.491 1.00 55.67 390 ARG A N 1
ATOM 1462 C CA . ARG A 1 197 ? 558.130 15.214 51.559 1.00 44.38 390 ARG A CA 1
ATOM 1463 C C . ARG A 1 197 ? 557.656 14.345 50.411 1.00 49.07 390 ARG A C 1
ATOM 1464 O O . ARG A 1 197 ? 558.022 14.572 49.262 1.00 53.80 390 ARG A O 1
ATOM 1472 N N . ASN A 1 198 ? 556.861 13.334 50.736 1.00 48.30 391 ASN A N 1
ATOM 1473 C CA . ASN A 1 198 ? 556.376 12.385 49.743 1.00 52.01 391 ASN A CA 1
ATOM 1474 C C . ASN A 1 198 ? 555.490 13.046 48.692 1.00 56.09 391 ASN A C 1
ATOM 1475 O O . ASN A 1 198 ? 555.553 12.703 47.512 1.00 57.69 391 ASN A O 1
ATOM 1480 N N . ILE A 1 199 ? 554.674 14.000 49.129 1.00 45.04 392 ILE A N 1
ATOM 1481 C CA . ILE A 1 199 ? 553.827 14.776 48.227 1.00 48.09 392 ILE A CA 1
ATOM 1482 C C . ILE A 1 199 ? 554.680 15.640 47.292 1.00 49.65 392 ILE A C 1
ATOM 1483 O O . ILE A 1 199 ? 554.513 15.605 46.066 1.00 51.90 392 ILE A O 1
ATOM 1488 N N . VAL A 1 200 ? 555.597 16.401 47.887 1.00 40.38 393 VAL A N 1
ATOM 1489 C CA . VAL A 1 200 ? 556.555 17.218 47.143 1.00 44.10 393 VAL A CA 1
ATOM 1490 C C . VAL A 1 200 ? 557.283 16.408 46.071 1.00 46.66 393 VAL A C 1
ATOM 1491 O O . VAL A 1 200 ? 557.322 16.800 44.907 1.00 49.34 393 VAL A O 1
ATOM 1495 N N . ASN A 1 201 ? 557.836 15.267 46.470 1.00 42.68 394 ASN A N 1
ATOM 1496 C CA . ASN A 1 201 ? 558.624 14.429 45.572 1.00 44.69 394 ASN A CA 1
ATOM 1497 C C . ASN A 1 201 ? 557.804 13.737 44.480 1.00 45.23 394 ASN A C 1
ATOM 1498 O O . ASN A 1 201 ? 558.206 13.724 43.314 1.00 45.81 394 ASN A O 1
ATOM 1503 N N . GLN A 1 202 ? 556.670 13.153 44.863 1.00 46.95 395 GLN A N 1
ATOM 1504 C CA . GLN A 1 202 ? 555.744 12.546 43.906 1.00 47.56 395 GLN A CA 1
ATOM 1505 C C . GLN A 1 202 ? 555.375 13.561 42.829 1.00 48.61 395 GLN A C 1
ATOM 1506 O O . GLN A 1 202 ? 555.457 13.287 41.619 1.00 50.93 395 GLN A O 1
ATOM 1512 N N . ASN A 1 203 ? 554.987 14.748 43.286 1.00 45.57 396 ASN A N 1
ATOM 1513 C CA . ASN A 1 203 ? 554.659 15.838 42.381 1.00 45.53 396 ASN A CA 1
ATOM 1514 C C . ASN A 1 203 ? 555.846 16.272 41.521 1.00 48.11 396 ASN A C 1
ATOM 1515 O O . ASN A 1 203 ? 555.667 16.635 40.365 1.00 51.49 396 ASN A O 1
ATOM 1520 N N . VAL A 1 204 ? 557.054 16.229 42.081 1.00 44.05 397 VAL A N 1
ATOM 1521 C CA . VAL A 1 204 ? 558.257 16.554 41.313 1.00 39.79 397 VAL A CA 1
ATOM 1522 C C . VAL A 1 204 ? 558.447 15.576 40.155 1.00 39.80 397 VAL A C 1
ATOM 1523 O O . VAL A 1 204 ? 558.690 15.989 39.023 1.00 40.72 397 VAL A O 1
ATOM 1527 N N . ARG A 1 205 ? 558.318 14.284 40.441 1.00 43.25 398 ARG A N 1
ATOM 1528 C CA . ARG A 1 205 ? 558.445 13.260 39.406 1.00 41.14 398 ARG A CA 1
ATOM 1529 C C . ARG A 1 205 ? 557.394 13.432 38.305 1.00 46.39 398 ARG A C 1
ATOM 1530 O O . ARG A 1 205 ? 557.727 13.508 37.107 1.00 45.64 398 ARG A O 1
ATOM 1538 N N . GLU A 1 206 ? 556.130 13.505 38.717 1.00 47.14 399 GLU A N 1
ATOM 1539 C CA . GLU A 1 206 ? 555.043 13.723 37.764 1.00 47.00 399 GLU A CA 1
ATOM 1540 C C . GLU A 1 206 ? 555.274 14.961 36.893 1.00 51.38 399 GLU A C 1
ATOM 1541 O O . GLU A 1 206 ? 555.173 14.905 35.663 1.00 53.90 399 GLU A O 1
ATOM 1547 N N . ASN A 1 207 ? 555.607 16.073 37.540 1.00 42.81 400 ASN A N 1
ATOM 1548 C CA . ASN A 1 207 ? 555.830 17.327 36.835 1.00 41.17 400 ASN A CA 1
ATOM 1549 C C . ASN A 1 207 ? 557.075 17.319 35.951 1.00 44.27 400 ASN A C 1
ATOM 1550 O O . ASN A 1 207 ? 557.181 18.118 35.029 1.00 46.42 400 ASN A O 1
ATOM 1555 N N . LEU A 1 208 ? 558.019 16.427 36.237 1.00 42.10 401 LEU A N 1
ATOM 1556 C CA . LEU A 1 208 ? 559.185 16.270 35.371 1.00 36.42 401 LEU A CA 1
ATOM 1557 C C . LEU A 1 208 ? 558.804 15.500 34.107 1.00 42.76 401 LEU A C 1
ATOM 1558 O O . LEU A 1 208 ? 559.246 15.845 33.003 1.00 38.52 401 LEU A O 1
ATOM 1563 N N . LYS A 1 209 ? 557.975 14.467 34.266 1.00 45.19 402 LYS A N 1
ATOM 1564 C CA . LYS A 1 209 ? 557.391 13.798 33.100 1.00 40.36 402 LYS A CA 1
ATOM 1565 C C . LYS A 1 209 ? 556.646 14.811 32.222 1.00 40.69 402 LYS A C 1
ATOM 1566 O O . LYS A 1 209 ? 556.895 14.925 31.008 1.00 42.65 402 LYS A O 1
ATOM 1572 N N . THR A 1 210 ? 555.739 15.554 32.854 1.00 39.79 403 THR A N 1
ATOM 1573 C CA . THR A 1 210 ? 554.968 16.589 32.169 1.00 38.88 403 THR A CA 1
ATOM 1574 C C . THR A 1 210 ? 555.878 17.615 31.500 1.00 39.51 403 THR A C 1
ATOM 1575 O O . THR A 1 210 ? 555.600 18.065 30.393 1.00 43.56 403 THR A O 1
ATOM 1579 N N . LEU A 1 211 ? 556.968 17.971 32.173 1.00 39.07 404 LEU A N 1
ATOM 1580 C CA . LEU A 1 211 ? 557.936 18.924 31.636 1.00 38.07 404 LEU A CA 1
ATOM 1581 C C . LEU A 1 211 ? 558.563 18.393 30.356 1.00 37.99 404 LEU A C 1
ATOM 1582 O O . LEU A 1 211 ? 558.736 19.137 29.384 1.00 37.72 404 LEU A O 1
ATOM 1587 N N . TYR A 1 212 ? 558.904 17.106 30.358 1.00 42.71 405 TYR A N 1
ATOM 1588 C CA . TYR A 1 212 ? 559.420 16.467 29.151 1.00 44.29 405 TYR A CA 1
ATOM 1589 C C . TYR A 1 212 ? 558.407 16.571 28.015 1.00 44.71 405 TYR A C 1
ATOM 1590 O O . TYR A 1 212 ? 558.747 16.996 26.904 1.00 41.77 405 TYR A O 1
ATOM 1599 N N . ARG A 1 213 ? 557.165 16.183 28.299 1.00 43.35 406 ARG A N 1
ATOM 1600 C CA . ARG A 1 213 ? 556.114 16.238 27.282 1.00 49.45 406 ARG A CA 1
ATOM 1601 C C . ARG A 1 213 ? 555.941 17.647 26.702 1.00 51.90 406 ARG A C 1
ATOM 1602 O O . ARG A 1 213 ? 555.935 17.839 25.481 1.00 53.26 406 ARG A O 1
ATOM 1610 N N . LEU A 1 214 ? 555.807 18.622 27.596 1.00 41.98 407 LEU A N 1
ATOM 1611 C CA . LEU A 1 214 ? 555.693 20.032 27.239 1.00 41.95 407 LEU A CA 1
ATOM 1612 C C . LEU A 1 214 ? 556.826 20.488 26.333 1.00 46.84 407 LEU A C 1
ATOM 1613 O O . LEU A 1 214 ? 556.593 21.128 25.307 1.00 46.50 407 LEU A O 1
ATOM 1618 N N . THR A 1 215 ? 558.052 20.154 26.718 1.00 42.23 408 THR A N 1
ATOM 1619 C CA . THR A 1 215 ? 559.219 20.576 25.957 1.00 38.87 408 THR A CA 1
ATOM 1620 C C . THR A 1 215 ? 559.235 19.948 24.566 1.00 43.52 408 THR A C 1
ATOM 1621 O O . THR A 1 215 ? 559.574 20.609 23.581 1.00 49.02 408 THR A O 1
ATOM 1625 N N . MET A 1 216 ? 558.856 18.676 24.482 1.00 48.90 409 MET A N 1
ATOM 1626 C CA . MET A 1 216 ? 558.745 18.022 23.181 1.00 52.82 409 MET A CA 1
ATOM 1627 C C . MET A 1 216 ? 557.700 18.699 22.284 1.00 49.80 409 MET A C 1
ATOM 1628 O O . MET A 1 216 ? 557.972 18.993 21.111 1.00 48.53 409 MET A O 1
ATOM 1633 N N . ASP A 1 217 ? 556.517 18.954 22.841 1.00 48.58 410 ASP A N 1
ATOM 1634 C CA . ASP A 1 217 ? 555.458 19.652 22.112 1.00 47.81 410 ASP A CA 1
ATOM 1635 C C . ASP A 1 217 ? 555.921 21.020 21.607 1.00 50.59 410 ASP A C 1
ATOM 1636 O O . ASP A 1 217 ? 555.672 21.390 20.457 1.00 53.96 410 ASP A O 1
ATOM 1641 N N . LEU A 1 218 ? 556.596 21.765 22.476 1.00 49.67 411 LEU A N 1
ATOM 1642 C CA . LEU A 1 218 ? 557.120 23.079 22.117 1.00 48.42 411 LEU A CA 1
ATOM 1643 C C . LEU A 1 218 ? 558.176 23.003 21.018 1.00 46.70 411 LEU A C 1
ATOM 1644 O O . LEU A 1 218 ? 558.237 23.873 20.155 1.00 49.88 411 LEU A O 1
ATOM 1649 N N . CYS A 1 219 ? 559.007 21.966 21.053 1.00 43.99 412 CYS A N 1
ATOM 1650 C CA . CYS A 1 219 ? 559.966 21.737 19.973 1.00 53.52 412 CYS A CA 1
ATOM 1651 C C . CYS A 1 219 ? 559.235 21.515 18.648 1.00 56.42 412 CYS A C 1
ATOM 1652 O O . CYS A 1 219 ? 559.604 22.086 17.609 1.00 52.75 412 CYS A O 1
ATOM 1655 N N . SER A 1 220 ? 558.192 20.689 18.694 1.00 52.09 413 SER A N 1
ATOM 1656 C CA . SER A 1 220 ? 557.343 20.462 17.527 1.00 47.73 413 SER A CA 1
ATOM 1657 C C . SER A 1 220 ? 556.807 21.782 16.963 1.00 56.05 413 SER A C 1
ATOM 1658 O O . SER A 1 220 ? 556.947 22.062 15.765 1.00 54.58 413 SER A O 1
ATOM 1661 N N . LYS A 1 221 ? 556.205 22.588 17.835 1.00 56.29 414 LYS A N 1
ATOM 1662 C CA . LYS A 1 221 ? 555.713 23.911 17.453 1.00 50.58 414 LYS A CA 1
ATOM 1663 C C . LYS A 1 221 ? 556.802 24.758 16.801 1.00 50.10 414 LYS A C 1
ATOM 1664 O O . LYS A 1 221 ? 556.595 25.334 15.737 1.00 51.84 414 LYS A O 1
ATOM 1670 N N . LEU A 1 222 ? 557.966 24.818 17.445 1.00 48.60 415 LEU A N 1
ATOM 1671 C CA . LEU A 1 222 ? 559.109 25.549 16.911 1.00 51.33 415 LEU A CA 1
ATOM 1672 C C . LEU A 1 222 ? 559.431 25.126 15.482 1.00 53.50 415 LEU A C 1
ATOM 1673 O O . LEU A 1 222 ? 559.737 25.965 14.633 1.00 49.51 415 LEU A O 1
ATOM 1678 N N . LYS A 1 223 ? 559.361 23.824 15.220 1.00 56.57 416 LYS A N 1
ATOM 1679 C CA . LYS A 1 223 ? 559.537 23.333 13.855 1.00 56.99 416 LYS A CA 1
ATOM 1680 C C . LYS A 1 223 ? 558.422 23.828 12.933 1.00 56.67 416 LYS A C 1
ATOM 1681 O O . LYS A 1 223 ? 558.680 24.199 11.786 1.00 55.29 416 LYS A O 1
ATOM 1687 N N . ASP A 1 224 ? 557.188 23.842 13.434 1.00 57.02 417 ASP A N 1
ATOM 1688 C CA . ASP A 1 224 ? 556.057 24.348 12.652 1.00 52.17 417 ASP A CA 1
ATOM 1689 C C . ASP A 1 224 ? 556.231 25.811 12.227 1.00 58.27 417 ASP A C 1
ATOM 1690 O O . ASP A 1 224 ? 555.923 26.172 11.091 1.00 66.94 417 ASP A O 1
ATOM 1695 N N . TYR A 1 225 ? 556.725 26.645 13.138 1.00 57.57 418 TYR A N 1
ATOM 1696 C CA . TYR A 1 225 ? 556.868 28.077 12.870 1.00 53.51 418 TYR A CA 1
ATOM 1697 C C . TYR A 1 225 ? 558.193 28.438 12.190 1.00 51.66 418 TYR A C 1
ATOM 1698 O O . TYR A 1 225 ? 558.451 29.606 11.898 1.00 54.58 418 TYR A O 1
ATOM 1707 N N . GLY A 1 226 ? 559.031 27.436 11.940 1.00 49.83 419 GLY A N 1
ATOM 1708 C CA . GLY A 1 226 ? 560.314 27.660 11.295 1.00 48.14 419 GLY A CA 1
ATOM 1709 C C . GLY A 1 226 ? 561.344 28.270 12.230 1.00 49.89 419 GLY A C 1
ATOM 1710 O O . GLY A 1 226 ? 562.322 28.879 11.791 1.00 45.42 419 GLY A O 1
ATOM 1711 N N . LEU A 1 227 ? 561.111 28.113 13.528 1.00 51.21 420 LEU A N 1
ATOM 1712 C CA . LEU A 1 227 ? 561.989 28.681 14.543 1.00 53.26 420 LEU A CA 1
ATOM 1713 C C . LEU A 1 227 ? 563.009 27.688 15.103 1.00 54.52 420 LEU A C 1
ATOM 1714 O O . LEU A 1 227 ? 563.841 28.055 15.934 1.00 50.47 420 LEU A O 1
ATOM 1719 N N . TRP A 1 228 ? 562.949 26.438 14.652 1.00 54.23 421 TRP A N 1
ATOM 1720 C CA . TRP A 1 228 ? 563.771 25.381 15.237 1.00 54.57 421 TRP A CA 1
ATOM 1721 C C . TRP A 1 228 ? 565.278 25.584 15.082 1.00 47.01 421 TRP A C 1
ATOM 1722 O O . TRP A 1 228 ? 566.025 25.446 16.047 1.00 50.77 421 TRP A O 1
ATOM 1733 N N . GLN A 1 229 ? 565.722 25.897 13.871 1.00 47.77 422 GLN A N 1
ATOM 1734 C CA . GLN A 1 229 ? 567.149 26.040 13.603 1.00 54.64 422 GLN A CA 1
ATOM 1735 C C . GLN A 1 229 ? 567.733 27.212 14.385 1.00 52.24 422 GLN A C 1
ATOM 1736 O O . GLN A 1 229 ? 568.875 27.163 14.842 1.00 56.67 422 GLN A O 1
ATOM 1742 N N . LEU A 1 230 ? 566.935 28.264 14.528 1.00 52.76 423 LEU A N 1
ATOM 1743 C CA . LEU A 1 230 ? 567.304 29.421 15.334 1.00 52.98 423 LEU A CA 1
ATOM 1744 C C . LEU A 1 230 ? 567.438 29.015 16.797 1.00 56.54 423 LEU A C 1
ATOM 1745 O O . LEU A 1 230 ? 568.402 29.377 17.470 1.00 52.01 423 LEU A O 1
ATOM 1750 N N . PHE A 1 231 ? 566.453 28.264 17.277 1.00 46.53 424 PHE A N 1
ATOM 1751 C CA . PHE A 1 231 ? 566.434 27.759 18.644 1.00 42.10 424 PHE A CA 1
ATOM 1752 C C . PHE A 1 231 ? 567.691 26.955 18.943 1.00 51.27 424 PHE A C 1
ATOM 1753 O O . PHE A 1 231 ? 568.336 27.152 19.971 1.00 51.91 424 PHE A O 1
ATOM 1761 N N . ARG A 1 232 ? 568.035 26.054 18.029 1.00 51.83 425 ARG A N 1
ATOM 1762 C CA . ARG A 1 232 ? 569.174 25.161 18.210 1.00 44.40 425 ARG A CA 1
ATOM 1763 C C . ARG A 1 232 ? 570.533 25.836 18.072 1.00 48.67 425 ARG A C 1
ATOM 1764 O O . ARG A 1 232 ? 571.396 25.678 18.926 1.00 53.85 425 ARG A O 1
ATOM 1772 N N . THR A 1 233 ? 570.725 26.562 16.978 1.00 49.21 426 THR A N 1
ATOM 1773 C CA . THR A 1 233 ? 572.027 27.137 16.654 1.00 53.54 426 THR A CA 1
ATOM 1774 C C . THR A 1 233 ? 572.328 28.407 17.453 1.00 55.33 426 THR A C 1
ATOM 1775 O O . THR A 1 233 ? 573.483 28.676 17.781 1.00 54.11 426 THR A O 1
ATOM 1779 N N . LEU A 1 234 ? 571.294 29.180 17.768 1.00 57.16 427 LEU A N 1
ATOM 1780 C CA . LEU A 1 234 ? 571.489 30.487 18.397 1.00 50.51 427 LEU A CA 1
ATOM 1781 C C . LEU A 1 234 ? 571.135 30.669 19.876 1.00 45.74 427 LEU A C 1
ATOM 1782 O O . LEU A 1 234 ? 571.921 31.214 20.646 1.00 49.61 427 LEU A O 1
ATOM 1787 N N . GLU A 1 235 ? 569.942 30.241 20.267 1.00 41.14 428 GLU A N 1
ATOM 1788 C CA . GLU A 1 235 ? 569.467 30.487 21.625 1.00 40.39 428 GLU A CA 1
ATOM 1789 C C . GLU A 1 235 ? 570.042 29.483 22.630 1.00 43.45 428 GLU A C 1
ATOM 1790 O O . GLU A 1 235 ? 570.516 29.872 23.695 1.00 46.43 428 GLU A O 1
ATOM 1796 N N . LEU A 1 236 ? 570.002 28.197 22.295 1.00 44.01 429 LEU A N 1
ATOM 1797 C CA . LEU A 1 236 ? 570.450 27.152 23.222 1.00 42.38 429 LEU A CA 1
ATOM 1798 C C . LEU A 1 236 ? 571.939 27.193 23.631 1.00 42.21 429 LEU A C 1
ATOM 1799 O O . LEU A 1 236 ? 572.245 27.133 24.823 1.00 44.71 429 LEU A O 1
ATOM 1804 N N . PRO A 1 237 ? 572.868 27.288 22.658 1.00 39.57 430 PRO A N 1
ATOM 1805 C CA . PRO A 1 237 ? 574.286 27.368 23.036 1.00 42.02 430 PRO A CA 1
ATOM 1806 C C . PRO A 1 237 ? 574.617 28.623 23.839 1.00 44.50 430 PRO A C 1
ATOM 1807 O O . PRO A 1 237 ? 575.687 28.705 24.443 1.00 47.26 430 PRO A O 1
ATOM 1811 N N . LEU A 1 238 ? 573.709 29.592 23.821 1.00 48.05 431 LEU A N 1
ATOM 1812 C CA . LEU A 1 238 ? 573.893 30.842 24.551 1.00 49.08 431 LEU A CA 1
ATOM 1813 C C . LEU A 1 238 ? 573.664 30.665 26.055 1.00 46.20 431 LEU A C 1
ATOM 1814 O O . LEU A 1 238 ? 574.218 31.410 26.862 1.00 44.98 431 LEU A O 1
ATOM 1819 N N . ILE A 1 239 ? 572.848 29.676 26.418 1.00 43.95 432 ILE A N 1
ATOM 1820 C CA . ILE A 1 239 ? 572.498 29.417 27.820 1.00 36.45 432 ILE A CA 1
ATOM 1821 C C . ILE A 1 239 ? 573.696 29.277 28.774 1.00 38.47 432 ILE A C 1
ATOM 1822 O O . ILE A 1 239 ? 573.733 29.940 29.813 1.00 45.12 432 ILE A O 1
ATOM 1827 N N . PRO A 1 240 ? 574.676 28.418 28.437 1.00 39.72 433 PRO A N 1
ATOM 1828 C CA . PRO A 1 240 ? 575.817 28.349 29.356 1.00 42.33 433 PRO A CA 1
ATOM 1829 C C . PRO A 1 240 ? 576.644 29.635 29.364 1.00 42.54 433 PRO A C 1
ATOM 1830 O O . PRO A 1 240 ? 577.245 29.952 30.388 1.00 40.54 433 PRO A O 1
ATOM 1834 N N . ILE A 1 241 ? 576.658 30.361 28.248 1.00 43.67 434 ILE A N 1
ATOM 1835 C CA . ILE A 1 241 ? 577.421 31.603 28.142 1.00 44.16 434 ILE A CA 1
ATOM 1836 C C . ILE A 1 241 ? 576.934 32.662 29.137 1.00 46.96 434 ILE A C 1
ATOM 1837 O O . ILE A 1 241 ? 577.740 33.357 29.758 1.00 46.11 434 ILE A O 1
ATOM 1842 N N . LEU A 1 242 ? 575.616 32.778 29.284 1.00 44.88 435 LEU A N 1
ATOM 1843 C CA . LEU A 1 242 ? 575.034 33.700 30.256 1.00 46.50 435 LEU A CA 1
ATOM 1844 C C . LEU A 1 242 ? 575.390 33.269 31.674 1.00 45.29 435 LEU A C 1
ATOM 1845 O O . LEU A 1 242 ? 575.813 34.083 32.495 1.00 51.99 435 LEU A O 1
ATOM 1850 N N . ALA A 1 243 ? 575.219 31.980 31.951 1.00 48.05 436 ALA A N 1
ATOM 1851 C CA . ALA A 1 243 ? 575.522 31.420 33.265 1.00 47.82 436 ALA A CA 1
ATOM 1852 C C . ALA A 1 243 ? 576.977 31.652 33.668 1.00 46.74 436 ALA A C 1
ATOM 1853 O O . ALA A 1 243 ? 577.267 31.931 34.831 1.00 49.94 436 ALA A O 1
ATOM 1855 N N . VAL A 1 244 ? 577.886 31.528 32.704 1.00 44.32 437 VAL A N 1
ATOM 1856 C CA . VAL A 1 244 ? 579.300 31.812 32.938 1.00 46.15 437 VAL A CA 1
ATOM 1857 C C . VAL A 1 244 ? 579.505 33.281 33.308 1.00 48.70 437 VAL A C 1
ATOM 1858 O O . VAL A 1 244 ? 580.240 33.595 34.247 1.00 57.07 437 VAL A O 1
ATOM 1862 N N . MET A 1 245 ? 578.849 34.175 32.572 1.00 52.78 438 MET A N 1
ATOM 1863 C CA . MET A 1 245 ? 578.928 35.608 32.855 1.00 55.36 438 MET A CA 1
ATOM 1864 C C . MET A 1 245 ? 578.388 35.942 34.245 1.00 52.01 438 MET A C 1
ATOM 1865 O O . MET A 1 245 ? 578.905 36.831 34.922 1.00 59.85 438 MET A O 1
ATOM 1870 N N . GLU A 1 246 ? 577.347 35.226 34.662 1.00 47.45 439 GLU A N 1
ATOM 1871 C CA . GLU A 1 246 ? 576.751 35.426 35.980 1.00 49.74 439 GLU A CA 1
ATOM 1872 C C . GLU A 1 246 ? 577.599 34.792 37.080 1.00 52.75 439 GLU A C 1
ATOM 1873 O O . GLU A 1 246 ? 577.461 35.131 38.255 1.00 55.43 439 GLU A O 1
ATOM 1879 N N . SER A 1 247 ? 578.463 33.860 36.693 1.00 56.89 440 SER A N 1
ATOM 1880 C CA . SER A 1 247 ? 579.338 33.188 37.650 1.00 57.16 440 SER A CA 1
ATOM 1881 C C . SER A 1 247 ? 580.612 33.978 37.933 1.00 63.52 440 SER A C 1
ATOM 1882 O O . SER A 1 247 ? 581.321 33.695 38.897 1.00 69.80 440 SER A O 1
ATOM 1885 N N . HIS A 1 248 ? 580.905 34.962 37.090 1.00 66.02 441 HIS A N 1
ATOM 1886 C CA . HIS A 1 248 ? 582.071 35.811 37.303 1.00 62.58 441 HIS A CA 1
ATOM 1887 C C . HIS A 1 248 ? 581.627 37.135 37.920 1.00 59.39 441 HIS A C 1
ATOM 1888 O O . HIS A 1 248 ? 580.431 37.392 38.056 1.00 59.52 441 HIS A O 1
ATOM 1895 N N . ALA A 1 249 ? 582.590 37.979 38.274 1.00 61.78 442 ALA A N 1
ATOM 1896 C CA . ALA A 1 249 ? 582.295 39.277 38.863 1.00 65.54 442 ALA A CA 1
ATOM 1897 C C . ALA A 1 249 ? 583.338 40.295 38.427 1.00 68.37 442 ALA A C 1
ATOM 1898 O O . ALA A 1 249 ? 584.523 39.977 38.346 1.00 74.41 442 ALA A O 1
ATOM 1900 N N . ILE A 1 250 ? 582.896 41.519 38.157 1.00 66.53 443 ILE A N 1
ATOM 1901 C CA . ILE A 1 250 ? 583.804 42.582 37.745 1.00 67.37 443 ILE A CA 1
ATOM 1902 C C . ILE A 1 250 ? 584.158 43.460 38.931 1.00 70.27 443 ILE A C 1
ATOM 1903 O O . ILE A 1 250 ? 583.277 44.015 39.587 1.00 70.79 443 ILE A O 1
ATOM 1908 N N . GLN A 1 251 ? 585.453 43.590 39.197 1.00 73.68 444 GLN A N 1
ATOM 1909 C CA . GLN A 1 251 ? 585.922 44.355 40.343 1.00 79.25 444 GLN A CA 1
ATOM 1910 C C . GLN A 1 251 ? 585.720 45.853 40.138 1.00 79.00 444 GLN A C 1
ATOM 1911 O O . GLN A 1 251 ? 586.010 46.390 39.069 1.00 76.69 444 GLN A O 1
ATOM 1917 N N . VAL A 1 252 ? 585.212 46.520 41.170 1.00 76.02 445 VAL A N 1
ATOM 1918 C CA . VAL A 1 252 ? 584.978 47.958 41.119 1.00 81.54 445 VAL A CA 1
ATOM 1919 C C . VAL A 1 252 ? 585.549 48.769 42.276 1.00 90.27 445 VAL A C 1
ATOM 1920 O O . VAL A 1 252 ? 585.911 48.212 43.313 1.00 93.23 445 VAL A O 1
ATOM 1924 N N . ASN A 1 253 ? 585.661 50.078 42.100 1.00 95.42 446 ASN A N 1
ATOM 1925 C CA . ASN A 1 253 ? 586.228 50.913 43.160 1.00 97.04 446 ASN A CA 1
ATOM 1926 C C . ASN A 1 253 ? 585.309 51.432 44.218 1.00 97.89 446 ASN A C 1
ATOM 1927 O O . ASN A 1 253 ? 584.684 52.456 44.056 1.00 99.59 446 ASN A O 1
ATOM 1932 N N . LYS A 1 254 ? 585.185 50.663 45.271 1.00 90.59 447 LYS A N 1
ATOM 1933 C CA . LYS A 1 254 ? 584.248 51.004 46.282 1.00 92.05 447 LYS A CA 1
ATOM 1934 C C . LYS A 1 254 ? 584.680 52.360 46.725 1.00 101.00 447 LYS A C 1
ATOM 1935 O O . LYS A 1 254 ? 583.873 53.230 46.944 1.00 103.60 447 LYS A O 1
ATOM 1941 N N . GLU A 1 255 ? 585.973 52.517 46.917 1.00 106.57 448 GLU A N 1
ATOM 1942 C CA . GLU A 1 255 ? 586.551 53.733 47.447 1.00 103.07 448 GLU A CA 1
ATOM 1943 C C . GLU A 1 255 ? 586.437 54.977 46.580 1.00 96.98 448 GLU A C 1
ATOM 1944 O O . GLU A 1 255 ? 586.035 56.011 47.049 1.00 96.55 448 GLU A O 1
ATOM 1950 N N . GLU A 1 256 ? 586.755 54.864 45.306 1.00 94.31 449 GLU A N 1
ATOM 1951 C CA . GLU A 1 256 ? 586.667 55.990 44.397 1.00 96.71 449 GLU A CA 1
ATOM 1952 C C . GLU A 1 256 ? 585.240 56.439 44.298 1.00 94.80 449 GLU A C 1
ATOM 1953 O O . GLU A 1 256 ? 584.926 57.599 44.185 1.00 96.27 449 GLU A O 1
ATOM 1959 N N . MET A 1 257 ? 584.380 55.461 44.278 1.00 90.09 450 MET A N 1
ATOM 1960 C CA . MET A 1 257 ? 582.946 55.640 44.095 1.00 85.95 450 MET A CA 1
ATOM 1961 C C . MET A 1 257 ? 582.270 56.396 45.238 1.00 84.70 450 MET A C 1
ATOM 1962 O O . MET A 1 257 ? 581.395 57.226 45.004 1.00 86.53 450 MET A O 1
ATOM 1967 N N . GLU A 1 258 ? 582.674 56.114 46.474 1.00 85.17 451 GLU A N 1
ATOM 1968 C CA . GLU A 1 258 ? 582.143 56.845 47.623 1.00 88.74 451 GLU A CA 1
ATOM 1969 C C . GLU A 1 258 ? 582.550 58.320 47.553 1.00 86.41 451 GLU A C 1
ATOM 1970 O O . GLU A 1 258 ? 581.732 59.220 47.790 1.00 84.13 451 GLU A O 1
ATOM 1976 N N . LYS A 1 259 ? 583.816 58.553 47.214 1.00 82.42 452 LYS A N 1
ATOM 1977 C CA . LYS A 1 259 ? 584.322 59.906 46.982 1.00 86.99 452 LYS A CA 1
ATOM 1978 C C . LYS A 1 259 ? 583.486 60.648 45.937 1.00 81.99 452 LYS A C 1
ATOM 1979 O O . LYS A 1 259 ? 582.885 61.692 46.224 1.00 81.87 452 LYS A O 1
ATOM 1985 N N . THR A 1 260 ? 583.478 60.105 44.721 1.00 79.92 453 THR A N 1
ATOM 1986 C CA . THR A 1 260 ? 582.708 60.659 43.609 1.00 77.17 453 THR A CA 1
ATOM 1987 C C . THR A 1 260 ? 581.263 60.939 44.023 1.00 77.61 453 THR A C 1
ATOM 1988 O O . THR A 1 260 ? 580.698 61.974 43.671 1.00 81.00 453 THR A O 1
ATOM 1992 N N . SER A 1 261 ? 580.685 60.021 44.790 1.00 72.40 454 SER A N 1
ATOM 1993 C CA . SER A 1 261 ? 579.345 60.201 45.335 1.00 73.41 454 SER A CA 1
ATOM 1994 C C . SER A 1 261 ? 579.250 61.482 46.155 1.00 76.90 454 SER A C 1
ATOM 1995 O O . SER A 1 261 ? 578.377 62.317 45.916 1.00 79.80 454 SER A O 1
ATOM 1998 N N . ALA A 1 262 ? 580.157 61.635 47.117 1.00 84.03 455 ALA A N 1
ATOM 1999 C CA . ALA A 1 262 ? 580.192 62.842 47.945 1.00 80.46 455 ALA A CA 1
ATOM 2000 C C . ALA A 1 262 ? 580.277 64.118 47.099 1.00 79.97 455 ALA A C 1
ATOM 2001 O O . ALA A 1 262 ? 579.512 65.074 47.303 1.00 78.85 455 ALA A O 1
ATOM 2003 N N . LEU A 1 263 ? 581.205 64.117 46.144 1.00 75.08 456 LEU A N 1
ATOM 2004 C CA . LEU A 1 263 ? 581.405 65.259 45.252 1.00 73.45 456 LEU A CA 1
ATOM 2005 C C . LEU A 1 263 ? 580.129 65.635 44.493 1.00 78.53 456 LEU A C 1
ATOM 2006 O O . LEU A 1 263 ? 579.675 66.788 44.533 1.00 86.51 456 LEU A O 1
ATOM 2011 N N . LEU A 1 264 ? 579.556 64.652 43.805 1.00 75.16 457 LEU A N 1
ATOM 2012 C CA . LEU A 1 264 ? 578.343 64.864 43.025 1.00 75.09 457 LEU A CA 1
ATOM 2013 C C . LEU A 1 264 ? 577.174 65.299 43.906 1.00 75.88 457 LEU A C 1
ATOM 2014 O O . LEU A 1 264 ? 576.291 66.027 43.458 1.00 79.80 457 LEU A O 1
ATOM 2019 N N . GLY A 1 265 ? 577.177 64.857 45.160 1.00 73.42 458 GLY A N 1
ATOM 2020 C CA . GLY A 1 265 ? 576.190 65.313 46.123 1.00 74.12 458 GLY A CA 1
ATOM 2021 C C . GLY A 1 265 ? 576.341 66.799 46.398 1.00 76.50 458 GLY A C 1
ATOM 2022 O O . GLY A 1 265 ? 575.358 67.551 46.393 1.00 72.19 458 GLY A O 1
ATOM 2023 N N . ALA A 1 266 ? 577.579 67.224 46.638 1.00 80.13 459 ALA A N 1
ATOM 2024 C CA . ALA A 1 266 ? 577.866 68.643 46.849 1.00 77.74 459 ALA A CA 1
ATOM 2025 C C . ALA A 1 266 ? 577.402 69.498 45.664 1.00 76.31 459 ALA A C 1
ATOM 2026 O O . ALA A 1 266 ? 576.628 70.458 45.828 1.00 74.91 459 ALA A O 1
ATOM 2028 N N . ARG A 1 267 ? 577.880 69.139 44.474 1.00 73.01 460 ARG A N 1
ATOM 2029 C CA . ARG A 1 267 ? 577.506 69.841 43.246 1.00 70.63 460 ARG A CA 1
ATOM 2030 C C . ARG A 1 267 ? 576.005 69.996 42.989 1.00 71.58 460 ARG A C 1
ATOM 2031 O O . ARG A 1 267 ? 575.540 71.051 42.548 1.00 78.51 460 ARG A O 1
ATOM 2039 N N . LEU A 1 268 ? 575.257 68.934 43.278 1.00 66.49 461 LEU A N 1
ATOM 2040 C CA . LEU A 1 268 ? 573.798 68.963 43.184 1.00 70.70 461 LEU A CA 1
ATOM 2041 C C . LEU A 1 268 ? 573.123 69.893 44.204 1.00 66.85 461 LEU A C 1
ATOM 2042 O O . LEU A 1 268 ? 572.127 70.558 43.916 1.00 66.94 461 LEU A O 1
ATOM 2047 N N . LYS A 1 269 ? 573.714 69.948 45.394 1.00 76.50 462 LYS A N 1
ATOM 2048 C CA . LYS A 1 269 ? 573.263 70.888 46.421 1.00 78.34 462 LYS A CA 1
ATOM 2049 C C . LYS A 1 269 ? 573.410 72.283 45.810 1.00 80.82 462 LYS A C 1
ATOM 2050 O O . LYS A 1 269 ? 572.470 73.094 45.850 1.00 75.70 462 LYS A O 1
ATOM 2056 N N . GLU A 1 270 ? 574.586 72.552 45.242 1.00 75.77 463 GLU A N 1
ATOM 2057 C CA . GLU A 1 270 ? 574.829 73.821 44.555 1.00 67.02 463 GLU A CA 1
ATOM 2058 C C . GLU A 1 270 ? 573.765 74.107 43.495 1.00 74.98 463 GLU A C 1
ATOM 2059 O O . GLU A 1 270 ? 573.131 75.164 43.500 1.00 82.55 463 GLU A O 1
ATOM 2065 N N . LEU A 1 271 ? 573.577 73.150 42.591 1.00 71.90 464 LEU A N 1
ATOM 2066 C CA . LEU A 1 271 ? 572.628 73.296 41.491 1.00 71.39 464 LEU A CA 1
ATOM 2067 C C . LEU A 1 271 ? 571.188 73.477 41.972 1.00 68.55 464 LEU A C 1
ATOM 2068 O O . LEU A 1 271 ? 570.430 74.256 41.396 1.00 71.41 464 LEU A O 1
ATOM 2073 N N . GLU A 1 272 ? 570.817 72.756 43.025 1.00 70.18 465 GLU A N 1
ATOM 2074 C CA . GLU A 1 272 ? 569.488 72.894 43.609 1.00 73.46 465 GLU A CA 1
ATOM 2075 C C . GLU A 1 272 ? 569.286 74.318 44.115 1.00 78.30 465 GLU A C 1
ATOM 2076 O O . GLU A 1 272 ? 568.244 74.940 43.867 1.00 79.98 465 GLU A O 1
ATOM 2082 N N . GLN A 1 273 ? 570.294 74.830 44.817 1.00 79.83 466 GLN A N 1
ATOM 2083 C CA . GLN A 1 273 ? 570.249 76.200 45.319 1.00 79.38 466 GLN A CA 1
ATOM 2084 C C . GLN A 1 273 ? 570.100 77.201 44.171 1.00 75.99 466 GLN A C 1
ATOM 2085 O O . GLN A 1 273 ? 569.232 78.076 44.215 1.00 71.54 466 GLN A O 1
ATOM 2091 N N . GLU A 1 274 ? 570.941 77.057 43.145 1.00 71.84 467 GLU A N 1
ATOM 2092 C CA . GLU A 1 274 ? 570.882 77.912 41.958 1.00 69.92 467 GLU A CA 1
ATOM 2093 C C . GLU A 1 274 ? 569.497 77.923 41.320 1.00 68.66 467 GLU A C 1
ATOM 2094 O O . GLU A 1 274 ? 568.956 78.980 41.002 1.00 75.86 467 GLU A O 1
ATOM 2100 N N . ALA A 1 275 ? 568.938 76.734 41.122 1.00 69.77 468 ALA A N 1
ATOM 2101 C CA . ALA A 1 275 ? 567.629 76.597 40.496 1.00 72.88 468 ALA A CA 1
ATOM 2102 C C . ALA A 1 275 ? 566.539 77.262 41.324 1.00 70.52 468 ALA A C 1
ATOM 2103 O O . ALA A 1 275 ? 565.684 77.965 40.784 1.00 66.44 468 ALA A O 1
ATOM 2105 N N . HIS A 1 276 ? 566.566 77.033 42.634 1.00 79.56 469 HIS A N 1
ATOM 2106 C CA . HIS A 1 276 ? 565.616 77.687 43.531 1.00 79.50 469 HIS A CA 1
ATOM 2107 C C . HIS A 1 276 ? 565.733 79.208 43.450 1.00 78.28 469 HIS A C 1
ATOM 2108 O O . HIS A 1 276 ? 564.729 79.923 43.481 1.00 74.40 469 HIS A O 1
ATOM 2115 N N . PHE A 1 277 ? 566.969 79.687 43.359 1.00 77.07 470 PHE A N 1
ATOM 2116 C CA . PHE A 1 277 ? 567.266 81.104 43.179 1.00 69.28 470 PHE A CA 1
ATOM 2117 C C . PHE A 1 277 ? 566.605 81.654 41.915 1.00 72.66 470 PHE A C 1
ATOM 2118 O O . PHE A 1 277 ? 565.726 82.511 41.986 1.00 78.65 470 PHE A O 1
ATOM 2126 N N . VAL A 1 278 ? 567.028 81.141 40.763 1.00 70.84 471 VAL A N 1
ATOM 2127 C CA . VAL A 1 278 ? 566.582 81.660 39.470 1.00 63.79 471 VAL A CA 1
ATOM 2128 C C . VAL A 1 278 ? 565.112 81.390 39.134 1.00 64.30 471 VAL A C 1
ATOM 2129 O O . VAL A 1 278 ? 564.554 82.020 38.237 1.00 71.53 471 VAL A O 1
ATOM 2133 N N . ALA A 1 279 ? 564.453 80.489 39.811 1.00 67.80 472 ALA A N 1
ATOM 2134 C CA . ALA A 1 279 ? 563.037 80.328 39.579 1.00 66.27 472 ALA A CA 1
ATOM 2135 C C . ALA A 1 279 ? 562.229 81.161 40.532 1.00 74.11 472 ALA A C 1
ATOM 2136 O O . ALA A 1 279 ? 561.027 81.286 40.417 1.00 68.12 472 ALA A O 1
ATOM 2138 N N . GLY A 1 280 ? 562.912 81.716 41.500 1.00 71.52 473 GLY A N 1
ATOM 2139 C CA . GLY A 1 280 ? 562.247 82.524 42.478 1.00 76.47 473 GLY A CA 1
ATOM 2140 C C . GLY A 1 280 ? 561.208 81.775 43.252 1.00 77.32 473 GLY A C 1
ATOM 2141 O O . GLY A 1 280 ? 560.189 82.310 43.634 1.00 78.58 473 GLY A O 1
ATOM 2142 N N . GLU A 1 281 ? 561.461 80.507 43.469 1.00 81.61 474 GLU A N 1
ATOM 2143 C CA . GLU A 1 281 ? 560.672 79.766 44.404 1.00 81.48 474 GLU A CA 1
ATOM 2144 C C . GLU A 1 281 ? 561.377 78.518 44.778 1.00 83.47 474 GLU A C 1
ATOM 2145 O O . GLU A 1 281 ? 562.238 78.063 44.065 1.00 77.17 474 GLU A O 1
ATOM 2151 N N . ARG A 1 282 ? 560.987 77.955 45.904 1.00 89.47 475 ARG A N 1
ATOM 2152 C CA . ARG A 1 282 ? 561.554 76.707 46.325 1.00 91.58 475 ARG A CA 1
ATOM 2153 C C . ARG A 1 282 ? 560.588 75.657 45.874 1.00 89.40 475 ARG A C 1
ATOM 2154 O O . ARG A 1 282 ? 559.462 75.590 46.321 1.00 85.69 475 ARG A O 1
ATOM 2162 N N . PHE A 1 283 ? 561.062 74.845 44.960 1.00 83.69 476 PHE A N 1
ATOM 2163 C CA . PHE A 1 283 ? 560.285 73.770 44.360 1.00 82.42 476 PHE A CA 1
ATOM 2164 C C . PHE A 1 283 ? 561.121 72.506 44.390 1.00 83.38 476 PHE A C 1
ATOM 2165 O O . PHE A 1 283 ? 562.343 72.571 44.528 1.00 79.80 476 PHE A O 1
ATOM 2173 N N . LEU A 1 284 ? 560.474 71.356 44.250 1.00 79.70 477 LEU A N 1
ATOM 2174 C CA . LEU A 1 284 ? 561.202 70.100 44.317 1.00 73.25 477 LEU A CA 1
ATOM 2175 C C . LEU A 1 284 ? 562.001 69.954 43.031 1.00 68.74 477 LEU A C 1
ATOM 2176 O O . LEU A 1 284 ? 561.439 69.911 41.937 1.00 70.54 477 LEU A O 1
ATOM 2181 N N . ILE A 1 285 ? 563.319 69.868 43.179 1.00 65.24 478 ILE A N 1
ATOM 2182 C CA . ILE A 1 285 ? 564.239 69.916 42.049 1.00 67.37 478 ILE A CA 1
ATOM 2183 C C . ILE A 1 285 ? 564.117 68.655 41.195 1.00 72.38 478 ILE A C 1
ATOM 2184 O O . ILE A 1 285 ? 564.427 68.659 40.002 1.00 76.22 478 ILE A O 1
ATOM 2189 N N . THR A 1 286 ? 563.640 67.586 41.821 1.00 75.25 479 THR A N 1
ATOM 2190 C CA . THR A 1 286 ? 563.480 66.300 41.157 1.00 68.21 479 THR A CA 1
ATOM 2191 C C . THR A 1 286 ? 562.082 66.132 40.572 1.00 64.52 479 THR A C 1
ATOM 2192 O O . THR A 1 286 ? 561.801 65.140 39.899 1.00 69.00 479 THR A O 1
ATOM 2196 N N . SER A 1 287 ? 561.209 67.101 40.828 1.00 67.71 480 SER A N 1
ATOM 2197 C CA . SER A 1 287 ? 559.844 67.049 40.313 1.00 74.19 480 SER A CA 1
ATOM 2198 C C . SER A 1 287 ? 559.754 67.664 38.921 1.00 76.83 480 SER A C 1
ATOM 2199 O O . SER A 1 287 ? 560.105 68.827 38.723 1.00 77.27 480 SER A O 1
ATOM 2202 N N . ASN A 1 288 ? 559.291 66.873 37.957 1.00 78.00 481 ASN A N 1
ATOM 2203 C CA . ASN A 1 288 ? 559.073 67.363 36.603 1.00 75.34 481 ASN A CA 1
ATOM 2204 C C . ASN A 1 288 ? 557.763 68.139 36.513 1.00 77.76 481 ASN A C 1
ATOM 2205 O O . ASN A 1 288 ? 557.611 69.032 35.679 1.00 82.93 481 ASN A O 1
ATOM 2210 N N . ASN A 1 289 ? 556.822 67.788 37.386 1.00 73.29 482 ASN A N 1
ATOM 2211 C CA . ASN A 1 289 ? 555.535 68.467 37.461 1.00 79.92 482 ASN A CA 1
ATOM 2212 C C . ASN A 1 289 ? 555.687 69.932 37.862 1.00 82.58 482 ASN A C 1
ATOM 2213 O O . ASN A 1 289 ? 555.174 70.831 37.189 1.00 84.44 482 ASN A O 1
ATOM 2218 N N . GLN A 1 290 ? 556.397 70.163 38.963 1.00 79.45 483 GLN A N 1
ATOM 2219 C CA . GLN A 1 290 ? 556.617 71.510 39.478 1.00 78.51 483 GLN A CA 1
ATOM 2220 C C . GLN A 1 290 ? 557.460 72.352 38.522 1.00 75.79 483 GLN A C 1
ATOM 2221 O O . GLN A 1 290 ? 557.195 73.538 38.335 1.00 80.08 483 GLN A O 1
ATOM 2227 N N . LEU A 1 291 ? 558.473 71.734 37.920 1.00 69.02 484 LEU A N 1
ATOM 2228 C CA . LEU A 1 291 ? 559.301 72.418 36.932 1.00 69.79 484 LEU A CA 1
ATOM 2229 C C . LEU A 1 291 ? 558.464 72.817 35.724 1.00 75.06 484 LEU A C 1
ATOM 2230 O O . LEU A 1 291 ? 558.624 73.907 35.176 1.00 78.47 484 LEU A O 1
ATOM 2235 N N . ARG A 1 292 ? 557.571 71.921 35.314 1.00 76.91 485 ARG A N 1
ATOM 2236 C CA . ARG A 1 292 ? 556.676 72.189 34.195 1.00 79.96 485 ARG A CA 1
ATOM 2237 C C . ARG A 1 292 ? 555.750 73.355 34.525 1.00 80.62 485 ARG A C 1
ATOM 2238 O O . ARG A 1 292 ? 555.492 74.214 33.681 1.00 79.27 485 ARG A O 1
ATOM 2246 N N . GLU A 1 293 ? 555.254 73.379 35.759 1.00 80.97 486 GLU A N 1
ATOM 2247 C CA . GLU A 1 293 ? 554.399 74.468 36.222 1.00 80.01 486 GLU A CA 1
ATOM 2248 C C . GLU A 1 293 ? 555.132 75.808 36.332 1.00 82.66 486 GLU A C 1
ATOM 2249 O O . GLU A 1 293 ? 554.524 76.870 36.217 1.00 88.26 486 GLU A O 1
ATOM 2255 N N . ILE A 1 294 ? 556.413 75.758 36.643 1.00 77.91 487 ILE A N 1
ATOM 2256 C CA . ILE A 1 294 ? 557.227 76.944 36.711 1.00 70.80 487 ILE A CA 1
ATOM 2257 C C . ILE A 1 294 ? 557.577 77.410 35.334 1.00 75.90 487 ILE A C 1
ATOM 2258 O O . ILE A 1 294 ? 557.523 78.570 35.067 1.00 79.74 487 ILE A O 1
ATOM 2263 N N . LEU A 1 295 ? 558.076 76.521 34.508 1.00 78.74 488 LEU A N 1
ATOM 2264 C CA . LEU A 1 295 ? 558.597 76.916 33.224 1.00 73.73 488 LEU A CA 1
ATOM 2265 C C . LEU A 1 295 ? 557.544 77.471 32.339 1.00 77.23 488 LEU A C 1
ATOM 2266 O O . LEU A 1 295 ? 557.817 78.322 31.548 1.00 76.18 488 LEU A O 1
ATOM 2271 N N . PHE A 1 296 ? 556.364 76.914 32.387 1.00 79.35 489 PHE A N 1
ATOM 2272 C CA . PHE A 1 296 ? 555.293 77.407 31.569 1.00 78.85 489 PHE A CA 1
ATOM 2273 C C . PHE A 1 296 ? 554.161 77.887 32.434 1.00 84.36 489 PHE A C 1
ATOM 2274 O O . PHE A 1 296 ? 553.250 78.526 31.975 1.00 85.76 489 PHE A O 1
ATOM 2282 N N . GLY A 1 297 ? 554.136 77.453 33.675 1.00 86.30 490 GLY A N 1
ATOM 2283 C CA . GLY A 1 297 ? 553.214 78.002 34.650 1.00 89.92 490 GLY A CA 1
ATOM 2284 C C . GLY A 1 297 ? 553.375 79.462 35.010 1.00 84.20 490 GLY A C 1
ATOM 2285 O O . GLY A 1 297 ? 552.438 80.221 34.997 1.00 77.88 490 GLY A O 1
ATOM 2286 N N . LYS A 1 298 ? 554.580 79.845 35.373 1.00 83.50 491 LYS A N 1
ATOM 2287 C CA . LYS A 1 298 ? 554.873 81.228 35.619 1.00 79.68 491 LYS A CA 1
ATOM 2288 C C . LYS A 1 298 ? 555.539 81.755 34.410 1.00 80.69 491 LYS A C 1
ATOM 2289 O O . LYS A 1 298 ? 555.000 82.527 33.671 1.00 86.03 491 LYS A O 1
ATOM 2295 N N . LEU A 1 299 ? 556.750 81.311 34.220 1.00 76.83 492 LEU A N 1
ATOM 2296 C CA . LEU A 1 299 ? 557.667 81.936 33.291 1.00 79.50 492 LEU A CA 1
ATOM 2297 C C . LEU A 1 299 ? 557.014 82.110 31.947 1.00 80.07 492 LEU A C 1
ATOM 2298 O O . LEU A 1 299 ? 557.319 83.034 31.235 1.00 81.65 492 LEU A O 1
ATOM 2303 N N . LYS A 1 300 ? 556.180 81.177 31.562 1.00 80.02 493 LYS A N 1
ATOM 2304 C CA . LYS A 1 300 ? 555.558 81.232 30.258 1.00 81.77 493 LYS A CA 1
ATOM 2305 C C . LYS A 1 300 ? 556.532 81.279 29.093 1.00 84.07 493 LYS A C 1
ATOM 2306 O O . LYS A 1 300 ? 556.374 82.046 28.187 1.00 91.96 493 LYS A O 1
ATOM 2312 N N . LEU A 1 301 ? 557.554 80.458 29.111 1.00 78.04 494 LEU A N 1
ATOM 2313 C CA . LEU A 1 301 ? 558.584 80.527 28.075 1.00 82.19 494 LEU A CA 1
ATOM 2314 C C . LEU A 1 301 ? 558.140 80.049 26.693 1.00 87.43 494 LEU A C 1
ATOM 2315 O O . LEU A 1 301 ? 558.748 80.399 25.681 1.00 85.91 494 LEU A O 1
ATOM 2320 N N . HIS A 1 302 ? 557.135 79.207 26.645 1.00 84.42 495 HIS A N 1
ATOM 2321 C CA . HIS A 1 302 ? 556.762 78.687 25.360 1.00 89.49 495 HIS A CA 1
ATOM 2322 C C . HIS A 1 302 ? 556.225 79.775 24.485 1.00 97.06 495 HIS A C 1
ATOM 2323 O O . HIS A 1 302 ? 556.422 79.772 23.283 1.00 98.21 495 HIS A O 1
ATOM 2330 N N . LEU A 1 303 ? 555.540 80.708 25.118 1.00 98.09 496 LEU A N 1
ATOM 2331 C CA . LEU A 1 303 ? 554.902 81.797 24.428 1.00 94.69 496 LEU A CA 1
ATOM 2332 C C . LEU A 1 303 ? 555.936 82.728 23.849 1.00 94.01 496 LEU A C 1
ATOM 2333 O O . LEU A 1 303 ? 555.726 83.290 22.796 1.00 92.93 496 LEU A O 1
ATOM 2338 N N . LEU A 1 304 ? 557.066 82.862 24.515 1.00 93.43 497 LEU A N 1
ATOM 2339 C CA . LEU A 1 304 ? 558.084 83.754 24.032 1.00 98.23 497 LEU A CA 1
ATOM 2340 C C . LEU A 1 304 ? 558.547 83.306 22.675 1.00 106.68 497 LEU A C 1
ATOM 2341 O O . LEU A 1 304 ? 558.744 84.121 21.783 1.00 111.91 497 LEU A O 1
ATOM 2346 N N . SER A 1 305 ? 558.721 82.008 22.505 1.00 110.36 498 SER A N 1
ATOM 2347 C CA . SER A 1 305 ? 559.264 81.468 21.264 1.00 115.83 498 SER A CA 1
ATOM 2348 C C . SER A 1 305 ? 559.643 80.001 21.387 1.00 111.89 498 SER A C 1
ATOM 2349 O O . SER A 1 305 ? 560.822 79.661 21.411 1.00 110.14 498 SER A O 1
ATOM 2352 N N . TYR A 1 318 ? 550.718 72.634 27.625 1.00 76.12 511 TYR A N 1
ATOM 2353 C CA . TYR A 1 318 ? 552.102 72.958 27.881 1.00 83.65 511 TYR A CA 1
ATOM 2354 C C . TYR A 1 318 ? 552.979 71.899 27.315 1.00 86.90 511 TYR A C 1
ATOM 2355 O O . TYR A 1 318 ? 552.571 70.771 27.187 1.00 90.64 511 TYR A O 1
ATOM 2364 N N . PRO A 1 319 ? 554.232 72.249 27.047 1.00 85.65 512 PRO A N 1
ATOM 2365 C CA . PRO A 1 319 ? 555.225 71.270 26.588 1.00 88.14 512 PRO A CA 1
ATOM 2366 C C . PRO A 1 319 ? 555.915 70.542 27.748 1.00 85.92 512 PRO A C 1
ATOM 2367 O O . PRO A 1 319 ? 555.831 70.978 28.896 1.00 84.94 512 PRO A O 1
ATOM 2371 N N . SER A 1 320 ? 556.590 69.441 27.431 1.00 84.34 513 SER A N 1
ATOM 2372 C CA . SER A 1 320 ? 557.310 68.641 28.398 1.00 80.17 513 SER A CA 1
ATOM 2373 C C . SER A 1 320 ? 558.535 69.355 28.878 1.00 84.92 513 SER A C 1
ATOM 2374 O O . SER A 1 320 ? 558.918 70.361 28.329 1.00 88.75 513 SER A O 1
ATOM 2377 N N . THR A 1 321 ? 559.167 68.781 29.881 1.00 73.06 514 THR A N 1
ATOM 2378 C CA . THR A 1 321 ? 560.454 69.206 30.426 1.00 68.27 514 THR A CA 1
ATOM 2379 C C . THR A 1 321 ? 561.616 68.454 29.784 1.00 65.05 514 THR A C 1
ATOM 2380 O O . THR A 1 321 ? 562.755 68.549 30.239 1.00 63.66 514 THR A O 1
ATOM 2384 N N . SER A 1 322 ? 561.319 67.692 28.734 1.00 62.49 515 SER A N 1
ATOM 2385 C CA . SER A 1 322 ? 562.313 66.841 28.085 1.00 70.52 515 SER A CA 1
ATOM 2386 C C . SER A 1 322 ? 563.483 67.650 27.530 1.00 69.25 515 SER A C 1
ATOM 2387 O O . SER A 1 322 ? 563.354 68.846 27.270 1.00 76.75 515 SER A O 1
ATOM 2390 N N . GLU A 1 323 ? 564.626 66.987 27.370 1.00 67.03 516 GLU A N 1
ATOM 2391 C CA . GLU A 1 323 ? 565.878 67.641 26.985 1.00 72.59 516 GLU A CA 1
ATOM 2392 C C . GLU A 1 323 ? 565.776 68.482 25.709 1.00 74.46 516 GLU A C 1
ATOM 2393 O O . GLU A 1 323 ? 566.433 69.514 25.589 1.00 75.62 516 GLU A O 1
ATOM 2399 N N . ALA A 1 324 ? 564.953 68.040 24.764 1.00 74.69 517 ALA A N 1
ATOM 2400 C CA . ALA A 1 324 ? 564.744 68.783 23.525 1.00 78.35 517 ALA A CA 1
ATOM 2401 C C . ALA A 1 324 ? 564.138 70.160 23.805 1.00 80.94 517 ALA A C 1
ATOM 2402 O O . ALA A 1 324 ? 564.671 71.189 23.374 1.00 86.26 517 ALA A O 1
ATOM 2404 N N . VAL A 1 325 ? 563.023 70.167 24.532 1.00 68.15 518 VAL A N 1
ATOM 2405 C CA . VAL A 1 325 ? 562.358 71.404 24.933 1.00 68.55 518 VAL A CA 1
ATOM 2406 C C . VAL A 1 325 ? 563.286 72.301 25.747 1.00 69.08 518 VAL A C 1
ATOM 2407 O O . VAL A 1 325 ? 563.376 73.504 25.504 1.00 77.17 518 VAL A O 1
ATOM 2411 N N . LEU A 1 326 ? 563.976 71.703 26.711 1.00 69.19 519 LEU A N 1
ATOM 2412 C CA . LEU A 1 326 ? 564.879 72.444 27.587 1.00 68.28 519 LEU A CA 1
ATOM 2413 C C . LEU A 1 326 ? 566.054 73.054 26.825 1.00 73.01 519 LEU A C 1
ATOM 2414 O O . LEU A 1 326 ? 566.571 74.106 27.205 1.00 81.66 519 LEU A O 1
ATOM 2419 N N . ASN A 1 327 ? 566.469 72.394 25.749 1.00 73.69 520 ASN A N 1
ATOM 2420 C CA . ASN A 1 327 ? 567.508 72.929 24.875 1.00 81.74 520 ASN A CA 1
ATOM 2421 C C . ASN A 1 327 ? 566.963 74.027 23.967 1.00 79.27 520 ASN A C 1
ATOM 2422 O O . ASN A 1 327 ? 567.689 74.940 23.579 1.00 77.14 520 ASN A O 1
ATOM 2427 N N . ALA A 1 328 ? 565.681 73.933 23.630 1.00 71.87 521 ALA A N 1
ATOM 2428 C CA . ALA A 1 328 ? 565.027 74.993 22.871 1.00 69.53 521 ALA A CA 1
ATOM 2429 C C . ALA A 1 328 ? 564.978 76.294 23.674 1.00 78.69 521 ALA A C 1
ATOM 2430 O O . ALA A 1 328 ? 565.051 77.387 23.111 1.00 86.67 521 ALA A O 1
ATOM 2432 N N . LEU A 1 329 ? 564.848 76.163 24.992 1.00 73.03 522 LEU A N 1
ATOM 2433 C CA . LEU A 1 329 ? 564.669 77.309 25.881 1.00 65.50 522 LEU A CA 1
ATOM 2434 C C . LEU A 1 329 ? 565.956 77.806 26.549 1.00 70.80 522 LEU A C 1
ATOM 2435 O O . LEU A 1 329 ? 565.912 78.726 27.365 1.00 76.10 522 LEU A O 1
ATOM 2440 N N . ARG A 1 330 ? 567.088 77.197 26.208 1.00 74.09 523 ARG A N 1
ATOM 2441 C CA . ARG A 1 330 ? 568.357 77.471 26.893 1.00 82.86 523 ARG A CA 1
ATOM 2442 C C . ARG A 1 330 ? 568.803 78.941 26.882 1.00 81.61 523 ARG A C 1
ATOM 2443 O O . ARG A 1 330 ? 569.521 79.379 27.781 1.00 76.78 523 ARG A O 1
ATOM 2451 N N . ASP A 1 331 ? 568.303 79.729 25.951 1.00 86.94 524 ASP A N 1
ATOM 2452 C CA . ASP A 1 331 ? 568.599 81.149 25.940 1.00 86.00 524 ASP A CA 1
ATOM 2453 C C . ASP A 1 331 ? 567.562 82.031 26.592 1.00 80.90 524 ASP A C 1
ATOM 2454 O O . ASP A 1 331 ? 567.848 83.117 27.023 1.00 82.96 524 ASP A O 1
ATOM 2459 N N . LEU A 1 332 ? 566.342 81.556 26.633 1.00 74.90 525 LEU A N 1
ATOM 2460 C CA . LEU A 1 332 ? 565.272 82.281 27.256 1.00 71.94 525 LEU A CA 1
ATOM 2461 C C . LEU A 1 332 ? 565.427 82.483 28.745 1.00 77.32 525 LEU A C 1
ATOM 2462 O O . LEU A 1 332 ? 564.946 83.446 29.268 1.00 78.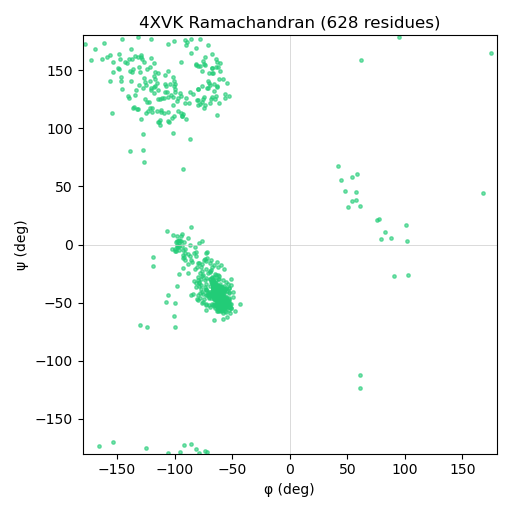49 525 LEU A O 1
ATOM 2467 N N . HIS A 1 333 ? 565.975 81.510 29.450 1.00 80.60 526 HIS A N 1
ATOM 2468 C CA . HIS A 1 333 ? 566.055 81.588 30.890 1.00 73.32 526 HIS A CA 1
ATOM 2469 C C . HIS A 1 333 ? 567.210 80.774 31.391 1.00 75.58 526 HIS A C 1
ATOM 2470 O O . HIS A 1 333 ? 567.616 79.841 30.736 1.00 80.22 526 HIS A O 1
ATOM 2477 N N . PRO A 1 334 ? 567.730 81.058 32.583 1.00 71.13 527 PRO A N 1
ATOM 2478 C CA . PRO A 1 334 ? 568.887 80.301 33.109 1.00 78.64 527 PRO A CA 1
ATOM 2479 C C . PRO A 1 334 ? 568.555 78.923 33.721 1.00 80.69 527 PRO A C 1
ATOM 2480 O O . PRO A 1 334 ? 569.437 78.088 33.922 1.00 77.72 527 PRO A O 1
ATOM 2484 N N . LEU A 1 335 ? 567.276 78.722 34.008 1.00 73.44 528 LEU A N 1
ATOM 2485 C CA . LEU A 1 335 ? 566.685 77.539 34.638 1.00 72.77 528 LEU A CA 1
ATOM 2486 C C . LEU A 1 335 ? 566.761 76.233 33.827 1.00 76.27 528 LEU A C 1
ATOM 2487 O O . LEU A 1 335 ? 567.090 75.194 34.391 1.00 77.81 528 LEU A O 1
ATOM 2492 N N . PRO A 1 336 ? 566.446 76.271 32.516 1.00 77.84 529 PRO A N 1
ATOM 2493 C CA . PRO A 1 336 ? 566.591 75.035 31.736 1.00 73.86 529 PRO A CA 1
ATOM 2494 C C . PRO A 1 336 ? 568.008 74.461 31.769 1.00 72.22 529 PRO A C 1
ATOM 2495 O O . PRO A 1 336 ? 568.161 73.255 31.948 1.00 72.84 529 PRO A O 1
ATOM 2499 N N . LYS A 1 337 ? 569.018 75.311 31.608 1.00 71.61 530 LYS A N 1
ATOM 2500 C CA . LYS A 1 337 ? 570.414 74.877 31.653 1.00 72.42 530 LYS A CA 1
ATOM 2501 C C . LYS A 1 337 ? 570.768 74.289 33.021 1.00 70.70 530 LYS A C 1
ATOM 2502 O O . LYS A 1 337 ? 571.394 73.218 33.115 1.00 73.56 530 LYS A O 1
ATOM 2508 N N . ILE A 1 338 ? 570.359 74.995 34.077 1.00 73.19 531 ILE A N 1
ATOM 2509 C CA . ILE A 1 338 ? 570.560 74.509 35.443 1.00 75.59 531 ILE A CA 1
ATOM 2510 C C . ILE A 1 338 ? 569.960 73.112 35.629 1.00 74.83 531 ILE A C 1
ATOM 2511 O O . ILE A 1 338 ? 570.636 72.185 36.078 1.00 77.68 531 ILE A O 1
ATOM 2516 N N . ILE A 1 339 ? 568.684 72.981 35.277 1.00 68.45 532 ILE A N 1
ATOM 2517 C CA . ILE A 1 339 ? 567.960 71.718 35.363 1.00 63.94 532 ILE A CA 1
ATOM 2518 C C . ILE A 1 339 ? 568.658 70.604 34.587 1.00 65.70 532 ILE A C 1
ATOM 2519 O O . ILE A 1 339 ? 568.789 69.489 35.080 1.00 69.59 532 ILE A O 1
ATOM 2524 N N . LEU A 1 340 ? 569.099 70.913 33.371 1.00 69.32 533 LEU A N 1
ATOM 2525 C CA . LEU A 1 340 ? 569.814 69.946 32.545 1.00 67.59 533 LEU A CA 1
ATOM 2526 C C . LEU A 1 340 ? 571.065 69.418 33.246 1.00 67.03 533 LEU A C 1
ATOM 2527 O O . LEU A 1 340 ? 571.241 68.198 33.390 1.00 74.00 533 LEU A O 1
ATOM 2532 N N . GLU A 1 341 ? 571.927 70.332 33.687 1.00 69.49 534 GLU A N 1
ATOM 2533 C CA . GLU A 1 341 ? 573.144 69.917 34.383 1.00 74.64 534 GLU A CA 1
ATOM 2534 C C . GLU A 1 341 ? 572.813 69.095 35.631 1.00 74.24 534 GLU A C 1
ATOM 2535 O O . GLU A 1 341 ? 573.459 68.075 35.911 1.00 77.46 534 GLU A O 1
ATOM 2541 N N . TYR A 1 342 ? 571.788 69.530 36.361 1.00 70.09 535 TYR A N 1
ATOM 2542 C CA . TYR A 1 342 ? 571.346 68.812 37.552 1.00 70.57 535 TYR A CA 1
ATOM 2543 C C . TYR A 1 342 ? 570.927 67.384 37.226 1.00 73.22 535 TYR A C 1
ATOM 2544 O O . TYR A 1 342 ? 571.316 66.456 37.918 1.00 71.98 535 TYR A O 1
ATOM 2553 N N . ARG A 1 343 ? 570.129 67.221 36.176 1.00 76.18 536 ARG A N 1
ATOM 2554 C CA . ARG A 1 343 ? 569.648 65.911 35.752 1.00 66.98 536 ARG A CA 1
ATOM 2555 C C . ARG A 1 343 ? 570.807 65.006 35.371 1.00 68.48 536 ARG A C 1
ATOM 2556 O O . ARG A 1 343 ? 570.833 63.829 35.731 1.00 79.99 536 ARG A O 1
ATOM 2564 N N . GLN A 1 344 ? 571.763 65.566 34.637 1.00 60.21 537 GLN A N 1
ATOM 2565 C CA . GLN A 1 344 ? 572.961 64.831 34.244 1.00 67.19 537 GLN A CA 1
ATOM 2566 C C . GLN A 1 344 ? 573.727 64.299 35.459 1.00 71.54 537 GLN A C 1
ATOM 2567 O O . GLN A 1 344 ? 573.907 63.077 35.623 1.00 85.41 537 GLN A O 1
ATOM 2573 N N . VAL A 1 345 ? 574.140 65.218 36.328 1.00 71.17 538 VAL A N 1
ATOM 2574 C CA . VAL A 1 345 ? 574.931 64.852 37.501 1.00 73.35 538 VAL A CA 1
ATOM 2575 C C . VAL A 1 345 ? 574.169 63.898 38.425 1.00 73.74 538 VAL A C 1
ATOM 2576 O O . VAL A 1 345 ? 574.730 62.926 38.932 1.00 76.56 538 VAL A O 1
ATOM 2580 N N . HIS A 1 346 ? 572.884 64.174 38.623 1.00 73.27 539 HIS A N 1
ATOM 2581 C CA . HIS A 1 346 ? 572.032 63.342 39.465 1.00 73.93 539 HIS A CA 1
ATOM 2582 C C . HIS A 1 346 ? 571.898 61.937 38.906 1.00 76.17 539 HIS A C 1
ATOM 2583 O O . HIS A 1 346 ? 571.848 60.970 39.662 1.00 83.63 539 HIS A O 1
ATOM 2590 N N . LYS A 1 347 ? 571.828 61.821 37.584 1.00 73.90 540 LYS A N 1
ATOM 2591 C CA . LYS A 1 347 ? 571.756 60.504 36.964 1.00 75.80 540 LYS A CA 1
ATOM 2592 C C . LYS A 1 347 ? 573.050 59.740 37.213 1.00 72.35 540 LYS A C 1
ATOM 2593 O O . LYS A 1 347 ? 573.022 58.613 37.719 1.00 75.77 540 LYS A O 1
ATOM 2599 N N . ILE A 1 348 ? 574.180 60.361 36.875 1.00 67.93 541 ILE A N 1
ATOM 2600 C CA . ILE A 1 348 ? 575.478 59.715 37.088 1.00 65.41 541 ILE A CA 1
ATOM 2601 C C . ILE A 1 348 ? 575.655 59.248 38.540 1.00 68.20 541 ILE A C 1
ATOM 2602 O O . ILE A 1 348 ? 576.016 58.094 38.791 1.00 75.86 541 ILE A O 1
ATOM 2607 N N . LYS A 1 349 ? 575.407 60.111 39.484 1.00 67.30 542 LYS A N 1
ATOM 2608 C CA . LYS A 1 349 ? 575.547 59.733 40.860 1.00 69.43 542 LYS A CA 1
ATOM 2609 C C . LYS A 1 349 ? 574.576 58.713 41.345 1.00 70.26 542 LYS A C 1
ATOM 2610 O O . LYS A 1 349 ? 574.952 57.761 41.965 1.00 69.90 542 LYS A O 1
ATOM 2616 N N . SER A 1 350 ? 573.305 58.953 41.127 1.00 70.91 543 SER A N 1
ATOM 2617 C CA . SER A 1 350 ? 572.264 58.083 41.625 1.00 67.38 543 SER A CA 1
ATOM 2618 C C . SER A 1 350 ? 572.298 56.711 41.046 1.00 68.50 543 SER A C 1
ATOM 2619 O O . SER A 1 350 ? 571.922 55.759 41.677 1.00 69.53 543 SER A O 1
ATOM 2622 N N . THR A 1 351 ? 572.685 56.627 39.798 1.00 71.26 544 THR A N 1
ATOM 2623 C CA . THR A 1 351 ? 572.658 55.386 39.097 1.00 68.83 544 THR A CA 1
ATOM 2624 C C . THR A 1 351 ? 573.990 54.726 38.867 1.00 67.27 544 THR A C 1
ATOM 2625 O O . THR A 1 351 ? 574.088 53.543 38.990 1.00 77.08 544 THR A O 1
ATOM 2629 N N . PHE A 1 352 ? 574.996 55.466 38.483 1.00 69.46 545 PHE A N 1
ATOM 2630 C CA . PHE A 1 352 ? 576.245 54.837 38.146 1.00 70.36 545 PHE A CA 1
ATOM 2631 C C . PHE A 1 352 ? 577.260 54.936 39.235 1.00 71.02 545 PHE A C 1
ATOM 2632 O O . PHE A 1 352 ? 578.411 54.610 39.038 1.00 73.16 545 PHE A O 1
ATOM 2640 N N . VAL A 1 353 ? 576.838 55.424 40.380 1.00 72.20 546 VAL A N 1
ATOM 2641 C CA . VAL A 1 353 ? 577.700 55.419 41.518 1.00 71.48 546 VAL A CA 1
ATOM 2642 C C . VAL A 1 353 ? 576.971 54.828 42.697 1.00 70.69 546 VAL A C 1
ATOM 2643 O O . VAL A 1 353 ? 577.284 53.749 43.126 1.00 68.18 546 VAL A O 1
ATOM 2647 N N . ASP A 1 354 ? 575.979 55.525 43.206 1.00 69.24 547 ASP A N 1
ATOM 2648 C CA . ASP A 1 354 ? 575.279 55.057 44.378 1.00 67.39 547 ASP A CA 1
ATOM 2649 C C . ASP A 1 354 ? 574.540 53.772 44.192 1.00 72.78 547 ASP A C 1
ATOM 2650 O O . ASP A 1 354 ? 574.622 52.891 45.014 1.00 74.79 547 ASP A O 1
ATOM 2655 N N . GLY A 1 355 ? 573.802 53.664 43.108 1.00 73.81 548 GLY A N 1
ATOM 2656 C CA . GLY A 1 355 ? 573.102 52.429 42.804 1.00 71.38 548 GLY A CA 1
ATOM 2657 C C . GLY A 1 355 ? 574.035 51.293 42.429 1.00 74.55 548 GLY A C 1
ATOM 2658 O O . GLY A 1 355 ? 573.671 50.121 42.528 1.00 78.67 548 GLY A O 1
ATOM 2659 N N . LEU A 1 356 ? 575.237 51.641 41.982 1.00 70.64 549 LEU A N 1
ATOM 2660 C CA . LEU A 1 356 ? 576.245 50.644 41.640 1.00 66.42 549 LEU A CA 1
ATOM 2661 C C . LEU A 1 356 ? 576.973 50.164 42.897 1.00 72.49 549 LEU A C 1
ATOM 2662 O O . LEU A 1 356 ? 577.569 49.086 42.907 1.00 73.77 549 LEU A O 1
ATOM 2667 N N . LEU A 1 357 ? 576.917 50.970 43.955 1.00 75.37 550 LEU A N 1
ATOM 2668 C CA . LEU A 1 357 ? 577.515 50.611 45.239 1.00 71.57 550 LEU A CA 1
ATOM 2669 C C . LEU A 1 357 ? 576.635 49.622 45.997 1.00 73.54 550 LEU A C 1
ATOM 2670 O O . LEU A 1 357 ? 577.117 48.873 46.848 1.00 78.94 550 LEU A O 1
ATOM 2675 N N . ALA A 1 358 ? 575.343 49.630 45.685 1.00 69.45 551 ALA A N 1
ATOM 2676 C CA . ALA A 1 358 ? 574.387 48.746 46.342 1.00 68.12 551 ALA A CA 1
ATOM 2677 C C . ALA A 1 358 ? 574.313 47.386 45.654 1.00 74.05 551 ALA A C 1
ATOM 2678 O O . ALA A 1 358 ? 573.694 46.453 46.165 1.00 81.23 551 ALA A O 1
ATOM 2680 N N . CYS A 1 359 ? 574.945 47.283 44.487 1.00 73.42 552 CYS A N 1
ATOM 2681 C CA . CYS A 1 359 ? 575.000 46.026 43.751 1.00 70.66 552 CYS A CA 1
ATOM 2682 C C . CYS A 1 359 ? 576.274 45.265 44.092 1.00 77.24 552 CYS A C 1
ATOM 2683 O O . CYS A 1 359 ? 576.523 44.182 43.562 1.00 81.93 552 CYS A O 1
ATOM 2686 N N . MET A 1 360 ? 577.089 45.857 44.926 1.00 78.80 553 MET A N 1
ATOM 2687 C CA . MET A 1 360 ? 578.383 45.320 45.209 1.00 75.45 553 MET A CA 1
ATOM 2688 C C . MET A 1 360 ? 578.321 44.201 46.201 1.00 81.47 553 MET A C 1
ATOM 2689 O O . MET A 1 360 ? 577.645 44.292 47.207 1.00 76.01 553 MET A O 1
ATOM 2694 N N . LYS A 1 361 ? 579.020 43.129 45.889 1.00 77.63 554 LYS A N 1
ATOM 2695 C CA . LYS A 1 361 ? 579.287 42.108 46.845 1.00 70.80 554 LYS A CA 1
ATOM 2696 C C . LYS A 1 361 ? 580.772 41.986 46.794 1.00 73.87 554 LYS A C 1
ATOM 2697 O O . LYS A 1 361 ? 581.336 41.815 45.746 1.00 73.14 554 LYS A O 1
ATOM 2703 N N . LYS A 1 362 ? 581.420 42.117 47.927 1.00 73.59 555 LYS A N 1
ATOM 2704 C CA . LYS A 1 362 ? 582.825 41.843 48.004 1.00 75.15 555 LYS A CA 1
ATOM 2705 C C . LYS A 1 362 ? 583.644 42.613 47.006 1.00 76.25 555 LYS A C 1
ATOM 2706 O O . LYS A 1 362 ? 584.622 42.108 46.498 1.00 75.25 555 LYS A O 1
ATOM 2712 N N . GLY A 1 363 ? 583.279 43.848 46.743 1.00 75.20 556 GLY A N 1
ATOM 2713 C CA . GLY A 1 363 ? 584.133 44.712 45.955 1.00 78.41 556 GLY A CA 1
ATOM 2714 C C . GLY A 1 363 ? 584.065 44.491 44.472 1.00 76.24 556 GLY A C 1
ATOM 2715 O O . GLY A 1 363 ? 584.785 45.089 43.705 1.00 76.69 556 GLY A O 1
ATOM 2716 N N . SER A 1 364 ? 583.174 43.606 44.095 1.00 69.17 557 SER A N 1
ATOM 2717 C CA . SER A 1 364 ? 582.775 43.373 42.707 1.00 65.02 557 SER A CA 1
ATOM 2718 C C . SER A 1 364 ? 581.263 43.268 42.474 1.00 64.00 557 SER A C 1
ATOM 2719 O O . SER A 1 364 ? 580.489 43.046 43.405 1.00 64.84 557 SER A O 1
ATOM 2722 N N . ILE A 1 365 ? 580.855 43.433 41.216 1.00 62.87 558 ILE A N 1
ATOM 2723 C CA . ILE A 1 365 ? 579.451 43.328 40.823 1.00 65.42 558 ILE A CA 1
ATOM 2724 C C . ILE A 1 365 ? 579.246 42.249 39.762 1.00 64.88 558 ILE A C 1
ATOM 2725 O O . ILE A 1 365 ? 580.158 41.945 38.990 1.00 60.89 558 ILE A O 1
ATOM 2730 N N . SER A 1 366 ? 578.050 41.672 39.726 1.00 58.14 559 SER A N 1
ATOM 2731 C CA . SER A 1 366 ? 577.697 40.737 38.664 1.00 58.53 559 SER A CA 1
ATOM 2732 C C . SER A 1 366 ? 576.260 40.973 38.211 1.00 55.10 559 SER A C 1
ATOM 2733 O O . SER A 1 366 ? 575.336 40.968 39.022 1.00 57.69 559 SER A O 1
ATOM 2736 N N . SER A 1 367 ? 576.077 41.181 36.912 1.00 51.47 560 SER A N 1
ATOM 2737 C CA . SER A 1 367 ? 574.748 41.421 36.364 1.00 49.18 560 SER A CA 1
ATOM 2738 C C . SER A 1 367 ? 573.983 40.113 36.198 1.00 51.26 560 SER A C 1
ATOM 2739 O O . SER A 1 367 ? 574.583 39.052 36.049 1.00 51.19 560 SER A O 1
ATOM 2742 N N . THR A 1 368 ? 572.657 40.197 36.233 1.00 48.31 561 THR A N 1
ATOM 2743 C CA . THR A 1 368 ? 571.803 39.052 35.939 1.00 40.96 561 THR A CA 1
ATOM 2744 C C . THR A 1 368 ? 571.311 39.182 34.501 1.00 47.67 561 THR A C 1
ATOM 2745 O O . THR A 1 368 ? 570.837 40.245 34.101 1.00 43.96 561 THR A O 1
ATOM 2749 N N . TRP A 1 369 ? 571.427 38.110 33.724 1.00 43.75 562 TRP A N 1
ATOM 2750 C CA . TRP A 1 369 ? 571.103 38.170 32.301 1.00 37.21 562 TRP A CA 1
ATOM 2751 C C . TRP A 1 369 ? 569.763 37.526 31.959 1.00 43.33 562 TRP A C 1
ATOM 2752 O O . TRP A 1 369 ? 569.419 36.463 32.482 1.00 48.67 562 TRP A O 1
ATOM 2763 N N . ASN A 1 370 ? 569.005 38.184 31.086 1.00 43.52 563 ASN A N 1
ATOM 2764 C CA . ASN A 1 370 ? 567.704 37.680 30.661 1.00 38.10 563 ASN A CA 1
ATOM 2765 C C . ASN A 1 370 ? 567.640 37.465 29.153 1.00 42.95 563 ASN A C 1
ATOM 2766 O O . ASN A 1 370 ? 567.783 38.406 28.370 1.00 50.83 563 ASN A O 1
ATOM 2771 N N . GLN A 1 371 ? 567.436 36.211 28.761 1.00 37.16 564 GLN A N 1
ATOM 2772 C CA . GLN A 1 371 ? 567.344 35.827 27.358 1.00 37.29 564 GLN A CA 1
ATOM 2773 C C . GLN A 1 371 ? 565.906 35.934 26.844 1.00 41.28 564 GLN A C 1
ATOM 2774 O O . GLN A 1 371 ? 565.665 35.953 25.636 1.00 49.37 564 GLN A O 1
ATOM 2780 N N . THR A 1 372 ? 564.959 36.011 27.774 1.00 43.15 565 THR A N 1
ATOM 2781 C CA . THR A 1 372 ? 563.535 36.106 27.457 1.00 40.18 565 THR A CA 1
ATOM 2782 C C . THR A 1 372 ? 563.057 37.566 27.531 1.00 49.96 565 THR A C 1
ATOM 2783 O O . THR A 1 372 ? 561.883 37.873 27.315 1.00 52.88 565 THR A O 1
ATOM 2787 N N . GLY A 1 373 ? 563.987 38.471 27.819 1.00 45.22 566 GLY A N 1
ATOM 2788 C CA . GLY A 1 373 ? 563.643 39.854 28.109 1.00 45.84 566 GLY A CA 1
ATOM 2789 C C . GLY A 1 373 ? 563.071 40.732 27.007 1.00 45.21 566 GLY A C 1
ATOM 2790 O O . GLY A 1 373 ? 562.317 41.659 27.298 1.00 50.91 566 GLY A O 1
ATOM 2791 N N . THR A 1 374 ? 563.414 40.455 25.750 1.00 50.13 567 THR A N 1
ATOM 2792 C CA . THR A 1 374 ? 563.093 41.376 24.656 1.00 42.05 567 THR A CA 1
ATOM 2793 C C . THR A 1 374 ? 562.206 40.789 23.559 1.00 41.66 567 THR A C 1
ATOM 2794 O O . THR A 1 374 ? 562.083 39.572 23.432 1.00 48.64 567 THR A O 1
ATOM 2798 N N . VAL A 1 375 ? 561.579 41.670 22.779 1.00 43.64 568 VAL A N 1
ATOM 2799 C CA . VAL A 1 375 ? 560.836 41.260 21.589 1.00 50.26 568 VAL A CA 1
ATOM 2800 C C . VAL A 1 375 ? 561.717 41.311 20.343 1.00 47.80 568 VAL A C 1
ATOM 2801 O O . VAL A 1 375 ? 561.341 40.801 19.289 1.00 51.80 568 VAL A O 1
ATOM 2805 N N . THR A 1 376 ? 562.890 41.927 20.472 1.00 43.08 569 THR A N 1
ATOM 2806 C CA . THR A 1 376 ? 563.812 42.066 19.349 1.00 47.23 569 THR A CA 1
ATOM 2807 C C . THR A 1 376 ? 564.804 40.914 19.276 1.00 47.87 569 THR A C 1
ATOM 2808 O O . THR A 1 376 ? 565.527 40.770 18.290 1.00 50.16 569 THR A O 1
ATOM 2812 N N . GLY A 1 377 ? 564.835 40.096 20.321 1.00 46.59 570 GLY A N 1
ATOM 2813 C CA . GLY A 1 377 ? 565.813 39.031 20.412 1.00 46.50 570 GLY A CA 1
ATOM 2814 C C . GLY A 1 377 ? 567.111 39.488 21.057 1.00 45.28 570 GLY A C 1
ATOM 2815 O O . GLY A 1 377 ? 568.086 38.741 21.101 1.00 46.52 570 GLY A O 1
ATOM 2816 N N . ARG A 1 378 ? 567.126 40.723 21.548 1.00 50.05 571 ARG A N 1
ATOM 2817 C CA . ARG A 1 378 ? 568.277 41.240 22.280 1.00 46.24 571 ARG A CA 1
ATOM 2818 C C . ARG A 1 378 ? 568.327 40.648 23.681 1.00 43.54 571 ARG A C 1
ATOM 2819 O O . ARG A 1 378 ? 567.320 40.161 24.195 1.00 47.57 571 ARG A O 1
ATOM 2827 N N . LEU A 1 379 ? 569.511 40.665 24.281 1.00 42.40 572 LEU A N 1
ATOM 2828 C CA . LEU A 1 379 ? 569.656 40.341 25.693 1.00 42.68 572 LEU A CA 1
ATOM 2829 C C . LEU A 1 379 ? 569.305 41.566 26.533 1.00 41.25 572 LEU A C 1
ATOM 2830 O O . LEU A 1 379 ? 569.386 42.697 26.051 1.00 49.42 572 LEU A O 1
ATOM 2835 N N . SER A 1 380 ? 568.894 41.340 27.776 1.00 40.34 573 SER A N 1
ATOM 2836 C CA . SER A 1 380 ? 568.760 42.425 28.743 1.00 42.45 573 SER A CA 1
ATOM 2837 C C . SER A 1 380 ? 569.516 42.057 30.016 1.00 43.06 573 SER A C 1
ATOM 2838 O O . SER A 1 380 ? 569.802 40.883 30.255 1.00 44.04 573 SER A O 1
ATOM 2841 N N . ALA A 1 381 ? 569.848 43.057 30.827 1.00 48.79 574 ALA A N 1
ATOM 2842 C CA . ALA A 1 381 ? 570.630 42.827 32.041 1.00 42.97 574 ALA A CA 1
ATOM 2843 C C . ALA A 1 381 ? 570.073 43.604 33.233 1.00 44.86 574 ALA A C 1
ATOM 2844 O O . ALA A 1 381 ? 569.482 44.664 33.062 1.00 51.44 574 ALA A O 1
ATOM 2846 N N . LYS A 1 382 ? 570.272 43.072 34.437 1.00 50.65 575 LYS A N 1
ATOM 2847 C CA . LYS A 1 382 ? 569.772 43.704 35.657 1.00 46.01 575 LYS A CA 1
ATOM 2848 C C . LYS A 1 382 ? 570.800 43.683 36.775 1.00 51.26 575 LYS A C 1
ATOM 2849 O O . LYS A 1 382 ? 571.729 42.878 36.761 1.00 59.43 575 LYS A O 1
ATOM 2855 N N . HIS A 1 383 ? 570.610 44.580 37.738 1.00 53.56 576 HIS A N 1
ATOM 2856 C CA . HIS A 1 383 ? 571.328 44.581 39.014 1.00 50.72 576 HIS A CA 1
ATOM 2857 C C . HIS A 1 383 ? 572.828 44.271 38.938 1.00 52.13 576 HIS A C 1
ATOM 2858 O O . HIS A 1 383 ? 573.273 43.232 39.428 1.00 61.52 576 HIS A O 1
ATOM 2865 N N . PRO A 1 384 ? 573.615 45.176 38.332 1.00 56.64 577 PRO A N 1
ATOM 2866 C CA . PRO A 1 384 ? 573.159 46.406 37.678 1.00 60.03 577 PRO A CA 1
ATOM 2867 C C . PRO A 1 384 ? 572.873 46.147 36.207 1.00 60.13 577 PRO A C 1
ATOM 2868 O O . PRO A 1 384 ? 573.147 45.050 35.721 1.00 58.01 577 PRO A O 1
ATOM 2872 N N . ASN A 1 385 ? 572.376 47.151 35.493 1.00 61.01 578 ASN A N 1
ATOM 2873 C CA . ASN A 1 385 ? 572.234 47.018 34.055 1.00 52.69 578 ASN A CA 1
ATOM 2874 C C . ASN A 1 385 ? 573.541 47.534 33.491 1.00 54.68 578 ASN A C 1
ATOM 2875 O O . ASN A 1 385 ? 573.809 48.735 33.505 1.00 59.54 578 ASN A O 1
ATOM 2880 N N . ILE A 1 386 ? 574.350 46.608 32.987 1.00 56.15 579 ILE A N 1
ATOM 2881 C CA . ILE A 1 386 ? 575.712 46.919 32.575 1.00 57.87 579 ILE A CA 1
ATOM 2882 C C . ILE A 1 386 ? 575.712 47.304 31.106 1.00 58.57 579 ILE A C 1
ATOM 2883 O O . ILE A 1 386 ? 576.728 47.734 30.557 1.00 67.04 579 ILE A O 1
ATOM 2888 N N . GLN A 1 387 ? 574.553 47.139 30.477 1.00 59.53 580 GLN A N 1
ATOM 2889 C CA . GLN A 1 387 ? 574.349 47.593 29.114 1.00 60.50 580 GLN A CA 1
ATOM 2890 C C . GLN A 1 387 ? 573.929 49.056 29.114 1.00 64.72 580 GLN A C 1
ATOM 2891 O O . GLN A 1 387 ? 573.937 49.708 28.076 1.00 64.62 580 GLN A O 1
ATOM 2897 N N . GLY A 1 388 ? 573.567 49.567 30.286 1.00 63.95 581 GLY A N 1
ATOM 2898 C CA . GLY A 1 388 ? 573.093 50.933 30.404 1.00 63.65 581 GLY A CA 1
ATOM 2899 C C . GLY A 1 388 ? 574.076 51.891 31.048 1.00 59.56 581 GLY A C 1
ATOM 2900 O O . GLY A 1 388 ? 573.712 53.014 31.390 1.00 65.23 581 GLY A O 1
ATOM 2901 N N . ILE A 1 389 ? 575.319 51.454 31.218 1.00 61.26 582 ILE A N 1
ATOM 2902 C CA . ILE A 1 389 ? 576.341 52.299 31.830 1.00 70.55 582 ILE A CA 1
ATOM 2903 C C . ILE A 1 389 ? 576.816 53.376 30.854 1.00 72.06 582 ILE A C 1
ATOM 2904 O O . ILE A 1 389 ? 577.223 53.066 29.733 1.00 73.21 582 ILE A O 1
ATOM 2909 N N . SER A 1 390 ? 576.767 54.633 31.290 1.00 70.14 583 SER A N 1
ATOM 2910 C CA . SER A 1 390 ? 577.103 55.772 30.433 1.00 70.94 583 SER A CA 1
ATOM 2911 C C . SER A 1 390 ? 578.501 55.659 29.832 1.00 73.19 583 SER A C 1
ATOM 2912 O O . SER A 1 390 ? 579.490 55.480 30.545 1.00 76.02 583 SER A O 1
ATOM 2915 N N . LYS A 1 391 ? 578.562 55.764 28.508 1.00 74.99 584 LYS A N 1
ATOM 2916 C CA . LYS A 1 391 ? 579.807 55.587 27.771 1.00 75.06 584 LYS A CA 1
ATOM 2917 C C . LYS A 1 391 ? 580.718 56.796 27.926 1.00 83.13 584 LYS A C 1
ATOM 2918 O O . LYS A 1 391 ? 581.897 56.659 28.250 1.00 89.11 584 LYS A O 1
ATOM 2924 N N . HIS A 1 392 ? 580.163 57.982 27.704 1.00 89.63 585 HIS A N 1
ATOM 2925 C CA . HIS A 1 392 ? 580.952 59.206 27.754 1.00 92.60 585 HIS A CA 1
ATOM 2926 C C . HIS A 1 392 ? 580.991 59.824 29.146 1.00 90.74 585 HIS A C 1
ATOM 2927 O O . HIS A 1 392 ? 579.945 60.082 29.745 1.00 84.40 585 HIS A O 1
ATOM 2934 N N . PRO A 1 393 ? 582.208 60.064 29.660 1.00 86.82 586 PRO A N 1
ATOM 2935 C CA . PRO A 1 393 ? 582.404 60.669 30.979 1.00 81.43 586 PRO A CA 1
ATOM 2936 C C . PRO A 1 393 ? 581.858 62.087 31.006 1.00 85.71 586 PRO A C 1
ATOM 2937 O O . PRO A 1 393 ? 581.693 62.694 29.950 1.00 91.68 586 PRO A O 1
ATOM 2941 N N . ILE A 1 394 ? 581.579 62.607 32.196 1.00 87.43 587 ILE A N 1
ATOM 2942 C CA . ILE A 1 394 ? 581.023 63.950 32.312 1.00 85.04 587 ILE A CA 1
ATOM 2943 C C . ILE A 1 394 ? 581.962 64.878 33.073 1.00 98.35 587 ILE A C 1
ATOM 2944 O O . ILE A 1 394 ? 582.801 64.424 33.850 1.00 94.72 587 ILE A O 1
ATOM 2949 N N . GLN A 1 395 ? 581.826 66.179 32.840 1.00 105.86 588 GLN A N 1
ATOM 2950 C CA . GLN A 1 395 ? 582.682 67.160 33.493 1.00 98.30 588 GLN A CA 1
ATOM 2951 C C . GLN A 1 395 ? 581.917 67.932 34.565 1.00 98.05 588 GLN A C 1
ATOM 2952 O O . GLN A 1 395 ? 580.770 68.329 34.358 1.00 93.00 588 GLN A O 1
ATOM 2958 N N . ILE A 1 396 ? 582.554 68.129 35.715 1.00 94.53 589 ILE A N 1
ATOM 2959 C CA . ILE A 1 396 ? 581.982 68.953 36.773 1.00 103.39 589 ILE A CA 1
ATOM 2960 C C . ILE A 1 396 ? 582.988 69.976 37.285 1.00 113.77 589 ILE A C 1
ATOM 2961 O O . ILE A 1 396 ? 584.204 69.767 37.210 1.00 114.26 589 ILE A O 1
ATOM 2966 N N . THR A 1 397 ? 582.467 71.085 37.799 1.00 115.34 590 THR A N 1
ATOM 2967 C CA . THR A 1 397 ? 583.288 72.098 38.444 1.00 117.47 590 THR A CA 1
ATOM 2968 C C . THR A 1 397 ? 583.282 71.803 39.936 1.00 114.32 590 THR A C 1
ATOM 2969 O O . THR A 1 397 ? 582.243 71.909 40.587 1.00 106.09 590 THR A O 1
ATOM 2973 N N . THR A 1 398 ? 584.436 71.421 40.474 1.00 116.27 591 THR A N 1
ATOM 2974 C CA . THR A 1 398 ? 584.514 71.008 41.873 1.00 122.14 591 THR A CA 1
ATOM 2975 C C . THR A 1 398 ? 584.192 72.125 42.867 1.00 124.96 591 THR A C 1
ATOM 2976 O O . THR A 1 398 ? 584.795 73.199 42.829 1.00 127.44 591 THR A O 1
ATOM 2980 N N . PRO A 1 399 ? 583.273 71.841 43.785 1.00 122.53 592 PRO A N 1
ATOM 2981 C CA . PRO A 1 399 ? 582.943 72.770 44.870 1.00 119.28 592 PRO A CA 1
ATOM 2982 C C . PRO A 1 399 ? 583.650 72.382 46.168 1.00 123.51 592 PRO A C 1
ATOM 2983 O O . PRO A 1 399 ? 583.723 71.199 46.499 1.00 128.79 592 PRO A O 1
ATOM 2987 N N . LYS A 1 400 ? 584.164 73.374 46.888 1.00 122.90 593 LYS A N 1
ATOM 2988 C CA . LYS A 1 400 ? 584.883 73.140 48.135 1.00 117.90 593 LYS A CA 1
ATOM 2989 C C . LYS A 1 400 ? 583.924 73.051 49.318 1.00 106.99 593 LYS A C 1
ATOM 2990 O O . LYS A 1 400 ? 583.620 71.961 49.802 1.00 95.06 593 LYS A O 1
ATOM 2996 N N . LYS A 1 408 ? 589.279 73.476 40.096 1.00 119.87 601 LYS A N 1
ATOM 2997 C CA . LYS A 1 408 ? 589.792 72.652 39.007 1.00 126.17 601 LYS A CA 1
ATOM 2998 C C . LYS A 1 408 ? 588.648 71.943 38.288 1.00 125.20 601 LYS A C 1
ATOM 2999 O O . LYS A 1 408 ? 587.558 71.796 38.837 1.00 121.62 601 LYS A O 1
ATOM 3005 N N . ILE A 1 409 ? 588.890 71.519 37.053 1.00 125.59 602 ILE A N 1
ATOM 3006 C CA . ILE A 1 409 ? 587.901 70.731 36.328 1.00 122.38 602 ILE A CA 1
ATOM 3007 C C . ILE A 1 409 ? 587.949 69.298 36.836 1.00 120.61 602 ILE A C 1
ATOM 3008 O O . ILE A 1 409 ? 588.978 68.846 37.343 1.00 118.84 602 ILE A O 1
ATOM 3013 N N . LEU A 1 410 ? 586.835 68.584 36.722 1.00 118.71 603 LEU A N 1
ATOM 3014 C CA . LEU A 1 410 ? 586.816 67.190 37.142 1.00 114.87 603 LEU A CA 1
ATOM 3015 C C . LEU A 1 410 ? 586.115 66.291 36.128 1.00 110.65 603 LEU A C 1
ATOM 3016 O O . LEU A 1 410 ? 584.929 66.465 35.845 1.00 103.73 603 LEU A O 1
ATOM 3021 N N . THR A 1 411 ? 586.860 65.334 35.586 1.00 108.50 604 THR A N 1
ATOM 3022 C CA . THR A 1 411 ? 586.305 64.373 34.640 1.00 103.29 604 THR A CA 1
ATOM 3023 C C . THR A 1 411 ? 585.928 63.074 35.349 1.00 98.76 604 THR A C 1
ATOM 3024 O O . THR A 1 411 ? 586.744 62.473 36.049 1.00 95.70 604 THR A O 1
ATOM 3028 N N . ILE A 1 412 ? 584.680 62.657 35.169 1.00 97.29 605 ILE A N 1
ATOM 3029 C CA . ILE A 1 412 ? 584.154 61.478 35.846 1.00 89.30 605 ILE A CA 1
ATOM 3030 C C . ILE A 1 412 ? 583.627 60.449 34.850 1.00 87.99 605 ILE A C 1
ATOM 3031 O O . ILE A 1 412 ? 582.656 60.703 34.135 1.00 87.23 605 ILE A O 1
ATOM 3036 N N . SER A 1 413 ? 584.282 59.292 34.809 1.00 87.80 606 SER A N 1
ATOM 3037 C CA . SER A 1 413 ? 583.876 58.189 33.943 1.00 80.60 606 SER A CA 1
ATOM 3038 C C . SER A 1 413 ? 583.445 56.999 34.791 1.00 77.97 606 SER A C 1
ATOM 3039 O O . SER A 1 413 ? 584.256 56.428 35.517 1.00 82.69 606 SER A O 1
ATOM 3042 N N . PRO A 1 414 ? 582.158 56.631 34.711 1.00 82.17 607 PRO A N 1
ATOM 3043 C CA . PRO A 1 414 ? 581.632 55.481 35.453 1.00 84.43 607 PRO A CA 1
ATOM 3044 C C . PRO A 1 414 ? 582.276 54.176 34.997 1.00 80.19 607 PRO A C 1
ATOM 3045 O O . PRO A 1 414 ? 582.574 53.318 35.825 1.00 78.97 607 PRO A O 1
ATOM 3049 N N . ARG A 1 415 ? 582.498 54.041 33.692 1.00 72.87 608 ARG A N 1
ATOM 3050 C CA . ARG A 1 415 ? 583.126 52.843 33.143 1.00 71.53 608 ARG A CA 1
ATOM 3051 C C . ARG A 1 415 ? 584.575 52.688 33.597 1.00 79.71 608 ARG A C 1
ATOM 3052 O O . ARG A 1 415 ? 585.151 51.605 33.506 1.00 79.47 608 ARG A O 1
ATOM 3060 N N . ALA A 1 416 ? 585.164 53.775 34.082 1.00 81.00 609 ALA A N 1
ATOM 3061 C CA . ALA A 1 416 ? 586.521 53.728 34.612 1.00 80.00 609 ALA A CA 1
ATOM 3062 C C . ALA A 1 416 ? 586.541 53.044 35.974 1.00 84.45 609 ALA A C 1
ATOM 3063 O O . ALA A 1 416 ? 587.603 52.682 36.482 1.00 85.08 609 ALA A O 1
ATOM 3065 N N . MET A 1 417 ? 585.361 52.871 36.564 1.00 81.92 610 MET A N 1
ATOM 3066 C CA . MET A 1 417 ? 585.245 52.201 37.853 1.00 89.11 610 MET A CA 1
ATOM 3067 C C . MET A 1 417 ? 585.326 50.686 37.701 1.00 85.11 610 MET A C 1
ATOM 3068 O O . MET A 1 417 ? 585.540 49.967 38.677 1.00 85.24 610 MET A O 1
ATOM 3073 N N . PHE A 1 418 ? 585.158 50.206 36.474 1.00 78.92 611 PHE A N 1
ATOM 3074 C CA . PHE A 1 418 ? 585.241 48.778 36.201 1.00 73.95 611 PHE A CA 1
ATOM 3075 C C . PHE A 1 418 ? 586.663 48.429 35.782 1.00 75.16 611 PHE A C 1
ATOM 3076 O O . PHE A 1 418 ? 587.112 48.809 34.701 1.00 73.09 611 PHE A O 1
ATOM 3084 N N . VAL A 1 419 ? 587.365 47.698 36.640 1.00 77.41 612 VAL A N 1
ATOM 3085 C CA . VAL A 1 419 ? 588.763 47.368 36.391 1.00 82.08 612 VAL A CA 1
ATOM 3086 C C . VAL A 1 419 ? 588.970 45.866 36.245 1.00 79.03 612 VAL A C 1
ATOM 3087 O O . VAL A 1 419 ? 588.258 45.068 36.855 1.00 81.00 612 VAL A O 1
ATOM 3091 N N . SER A 1 420 ? 589.944 45.488 35.427 1.00 77.68 613 SER A N 1
ATOM 3092 C CA . SER A 1 420 ? 590.283 44.085 35.256 1.00 76.47 613 SER A CA 1
ATOM 3093 C C . SER A 1 420 ? 591.040 43.592 36.481 1.00 86.14 613 SER A C 1
ATOM 3094 O O . SER A 1 420 ? 591.660 44.378 37.197 1.00 85.06 613 SER A O 1
ATOM 3097 N N . SER A 1 421 ? 590.983 42.286 36.719 1.00 90.14 614 SER A N 1
ATOM 3098 C CA . SER A 1 421 ? 591.751 41.661 37.788 1.00 93.28 614 SER A CA 1
ATOM 3099 C C . SER A 1 421 ? 593.235 41.737 37.445 1.00 98.82 614 SER A C 1
ATOM 3100 O O . SER A 1 421 ? 593.597 42.043 36.313 1.00 97.44 614 SER A O 1
ATOM 3103 N N . LYS A 1 422 ? 594.095 41.518 38.431 1.00 101.39 615 LYS A N 1
ATOM 3104 C CA . LYS A 1 422 ? 595.532 41.599 38.196 1.00 103.61 615 LYS A CA 1
ATOM 3105 C C . LYS A 1 422 ? 596.226 40.246 38.381 1.00 108.28 615 LYS A C 1
ATOM 3106 O O . LYS A 1 422 ? 595.892 39.493 39.293 1.00 108.82 615 LYS A O 1
ATOM 3112 N N . GLY A 1 423 ? 597.175 39.934 37.498 1.00 111.05 616 GLY A N 1
ATOM 3113 C CA . GLY A 1 423 ? 597.263 40.578 36.200 1.00 97.76 616 GLY A CA 1
ATOM 3114 C C . GLY A 1 423 ? 596.220 40.053 35.233 1.00 98.41 616 GLY A C 1
ATOM 3115 O O . GLY A 1 423 ? 596.200 38.860 34.928 1.00 96.85 616 GLY A O 1
ATOM 3116 N N . HIS A 1 424 ? 595.390 40.954 34.719 1.00 100.30 617 HIS A N 1
ATOM 3117 C CA . HIS A 1 424 ? 594.465 40.663 33.628 1.00 91.90 617 HIS A CA 1
ATOM 3118 C C . HIS A 1 424 ? 594.111 41.998 32.989 1.00 92.46 617 HIS A C 1
ATOM 3119 O O . HIS A 1 424 ? 594.299 43.052 33.596 1.00 94.03 617 HIS A O 1
ATOM 3126 N N . THR A 1 425 ? 593.600 41.956 31.766 1.00 85.85 618 THR A N 1
ATOM 3127 C CA . THR A 1 425 ? 593.195 43.172 31.077 1.00 81.92 618 THR A CA 1
ATOM 3128 C C . THR A 1 425 ? 591.990 42.927 30.179 1.00 78.50 618 THR A C 1
ATOM 3129 O O . THR A 1 425 ? 591.845 41.858 29.580 1.00 77.56 618 THR A O 1
ATOM 3133 N N . PHE A 1 426 ? 591.121 43.929 30.112 1.00 74.30 619 PHE A N 1
ATOM 3134 C CA . PHE A 1 426 ? 589.933 43.875 29.278 1.00 71.84 619 PHE A CA 1
ATOM 3135 C C . PHE A 1 426 ? 590.273 43.978 27.800 1.00 76.07 619 PHE A C 1
ATOM 3136 O O . PHE A 1 426 ? 591.090 44.810 27.386 1.00 82.27 619 PHE A O 1
ATOM 3144 N N . LEU A 1 427 ? 589.640 43.106 27.022 1.00 72.30 620 LEU A N 1
ATOM 3145 C CA . LEU A 1 427 ? 589.694 43.142 25.570 1.00 67.44 620 LEU A CA 1
ATOM 3146 C C . LEU A 1 427 ? 588.273 43.322 25.055 1.00 70.04 620 LEU A C 1
ATOM 3147 O O . LEU A 1 427 ? 587.428 42.442 25.223 1.00 66.98 620 LEU A O 1
ATOM 3152 N N . ALA A 1 428 ? 588.008 44.467 24.435 1.00 67.91 621 ALA A N 1
ATOM 3153 C CA . ALA A 1 428 ? 586.691 44.738 23.874 1.00 64.28 621 ALA A CA 1
ATOM 3154 C C . ALA A 1 428 ? 586.687 44.508 22.369 1.00 67.31 621 ALA A C 1
ATOM 3155 O O . ALA A 1 428 ? 587.650 44.825 21.683 1.00 76.25 621 ALA A O 1
ATOM 3157 N N . ALA A 1 429 ? 585.601 43.943 21.859 1.00 62.42 622 ALA A N 1
ATOM 3158 C CA . ALA A 1 429 ? 585.448 43.758 20.423 1.00 63.36 622 ALA A CA 1
ATOM 3159 C C . ALA A 1 429 ? 584.043 44.144 20.000 1.00 69.48 622 ALA A C 1
ATOM 3160 O O . ALA A 1 429 ? 583.082 43.507 20.419 1.00 67.72 622 ALA A O 1
ATOM 3162 N N . ASP A 1 430 ? 583.908 45.161 19.156 1.00 79.81 623 ASP A N 1
ATOM 3163 C CA . ASP A 1 430 ? 582.571 45.508 18.670 1.00 84.02 623 ASP A CA 1
ATOM 3164 C C . ASP A 1 430 ? 582.453 45.573 17.150 1.00 78.91 623 ASP A C 1
ATOM 3165 O O . ASP A 1 430 ? 583.445 45.743 16.444 1.00 80.10 623 ASP A O 1
ATOM 3170 N N . PHE A 1 431 ? 581.231 45.415 16.657 1.00 74.68 624 PHE A N 1
ATOM 3171 C CA . PHE A 1 431 ? 580.957 45.585 15.241 1.00 75.54 624 PHE A CA 1
ATOM 3172 C C . PHE A 1 431 ? 580.749 47.065 14.960 1.00 85.65 624 PHE A C 1
ATOM 3173 O O . PHE A 1 431 ? 579.973 47.731 15.646 1.00 90.54 624 PHE A O 1
ATOM 3181 N N . SER A 1 432 ? 581.452 47.583 13.960 1.00 86.47 625 SER A N 1
ATOM 3182 C CA . SER A 1 432 ? 581.303 48.981 13.578 1.00 84.64 625 SER A CA 1
ATOM 3183 C C . SER A 1 432 ? 580.055 49.163 12.722 1.00 84.01 625 SER A C 1
ATOM 3184 O O . SER A 1 432 ? 579.907 48.502 11.694 1.00 87.29 625 SER A O 1
ATOM 3187 N N . GLN A 1 433 ? 579.166 50.053 13.160 1.00 89.67 626 GLN A N 1
ATOM 3188 C CA . GLN A 1 433 ? 577.933 50.377 12.436 1.00 88.18 626 GLN A CA 1
ATOM 3189 C C . GLN A 1 433 ? 577.152 49.141 11.984 1.00 80.51 626 GLN A C 1
ATOM 3190 O O . GLN A 1 433 ? 576.709 49.070 10.837 1.00 79.22 626 GLN A O 1
ATOM 3196 N N . ILE A 1 434 ? 576.982 48.180 12.890 1.00 82.17 627 ILE A N 1
ATOM 3197 C CA . ILE A 1 434 ? 576.409 46.875 12.546 1.00 79.86 627 ILE A CA 1
ATOM 3198 C C . ILE A 1 434 ? 575.053 46.944 11.823 1.00 76.76 627 ILE A C 1
ATOM 3199 O O . ILE A 1 434 ? 574.879 46.315 10.779 1.00 79.51 627 ILE A O 1
ATOM 3204 N N . GLU A 1 435 ? 574.112 47.723 12.355 1.00 75.42 628 GLU A N 1
ATOM 3205 C CA . GLU A 1 435 ? 572.780 47.806 11.757 1.00 74.29 628 GLU A CA 1
ATOM 3206 C C . GLU A 1 435 ? 572.738 48.665 10.502 1.00 73.22 628 GLU A C 1
ATOM 3207 O O . GLU A 1 435 ? 571.832 48.521 9.685 1.00 75.03 628 GLU A O 1
ATOM 3213 N N . LEU A 1 436 ? 573.698 49.571 10.352 1.00 77.54 629 LEU A N 1
ATOM 3214 C CA . LEU A 1 436 ? 573.795 50.326 9.109 1.00 79.80 629 LEU A CA 1
ATOM 3215 C C . LEU A 1 436 ? 574.183 49.370 7.993 1.00 73.98 629 LEU A C 1
ATOM 3216 O O . LEU A 1 436 ? 573.617 49.409 6.901 1.00 70.81 629 LEU A O 1
ATOM 3221 N N . ARG A 1 437 ? 575.153 48.507 8.284 1.00 66.14 630 ARG A N 1
ATOM 3222 C CA . ARG A 1 437 ? 575.603 47.486 7.345 1.00 64.65 630 ARG A CA 1
ATOM 3223 C C . ARG A 1 437 ? 574.499 46.470 7.059 1.00 63.98 630 ARG A C 1
ATOM 3224 O O . ARG A 1 437 ? 574.321 46.042 5.919 1.00 72.41 630 ARG A O 1
ATOM 3232 N N . ILE A 1 438 ? 573.769 46.085 8.103 1.00 60.24 631 ILE A N 1
ATOM 3233 C CA . ILE A 1 438 ? 572.602 45.219 7.957 1.00 60.53 631 ILE A CA 1
ATOM 3234 C C . ILE A 1 438 ? 571.613 45.859 6.989 1.00 68.01 631 ILE A C 1
ATOM 3235 O O . ILE A 1 438 ? 571.091 45.206 6.087 1.00 67.31 631 ILE A O 1
ATOM 3240 N N . LEU A 1 439 ? 571.374 47.151 7.186 1.00 71.67 632 LEU A N 1
ATOM 3241 C CA . LEU A 1 439 ? 570.456 47.913 6.348 1.00 65.16 632 LEU A CA 1
ATOM 3242 C C . LEU A 1 439 ? 570.941 47.969 4.902 1.00 68.89 632 LEU A C 1
ATOM 3243 O O . LEU A 1 439 ? 570.144 47.906 3.971 1.00 69.93 632 LEU A O 1
ATOM 3248 N N . THR A 1 440 ? 572.254 48.090 4.725 1.00 69.54 633 THR A N 1
ATOM 3249 C CA . THR A 1 440 ? 572.863 48.062 3.400 1.00 70.22 633 THR A CA 1
ATOM 3250 C C . THR A 1 440 ? 572.598 46.717 2.731 1.00 73.61 633 THR A C 1
ATOM 3251 O O . THR A 1 440 ? 572.240 46.653 1.555 1.00 76.50 633 THR A O 1
ATOM 3255 N N . HIS A 1 441 ? 572.771 45.646 3.496 1.00 69.61 634 HIS A N 1
ATOM 3256 C CA . HIS A 1 441 ? 572.538 44.291 3.010 1.00 69.20 634 HIS A CA 1
ATOM 3257 C C . HIS A 1 441 ? 571.086 44.061 2.597 1.00 73.94 634 HIS A C 1
ATOM 3258 O O . HIS A 1 441 ? 570.816 43.495 1.539 1.00 76.65 634 HIS A O 1
ATOM 3265 N N . LEU A 1 442 ? 570.158 44.502 3.440 1.00 74.02 635 LEU A N 1
ATOM 3266 C CA . LEU A 1 442 ? 568.734 44.260 3.227 1.00 73.41 635 LEU A CA 1
ATOM 3267 C C . LEU A 1 442 ? 568.135 45.138 2.129 1.00 74.44 635 LEU A C 1
ATOM 3268 O O . LEU A 1 442 ? 567.342 44.669 1.312 1.00 67.06 635 LEU A O 1
ATOM 3273 N N . SER A 1 443 ? 568.509 46.412 2.121 1.00 73.23 636 SER A N 1
ATOM 3274 C CA . SER A 1 443 ? 568.010 47.351 1.123 1.00 71.11 636 SER A CA 1
ATOM 3275 C C . SER A 1 443 ? 568.732 47.160 -0.202 1.00 72.60 636 SER A C 1
ATOM 3276 O O . SER A 1 443 ? 568.120 47.198 -1.269 1.00 68.75 636 SER A O 1
ATOM 3279 N N . GLY A 1 444 ? 570.042 46.954 -0.127 1.00 72.74 637 GLY A N 1
ATOM 3280 C CA . GLY A 1 444 ? 570.855 46.831 -1.320 1.00 76.72 637 GLY A CA 1
ATOM 3281 C C . GLY A 1 444 ? 571.135 48.178 -1.956 1.00 77.02 637 GLY A C 1
ATOM 3282 O O . GLY A 1 444 ? 571.450 48.253 -3.143 1.00 87.41 637 GLY A O 1
ATOM 3283 N N . ASP A 1 445 ? 571.021 49.244 -1.167 1.00 78.16 638 ASP A N 1
ATOM 3284 C CA . ASP A 1 445 ? 571.250 50.595 -1.668 1.00 85.28 638 ASP A CA 1
ATOM 3285 C C . ASP A 1 445 ? 572.680 50.742 -2.178 1.00 97.28 638 ASP A C 1
ATOM 3286 O O . ASP A 1 445 ? 573.636 50.533 -1.431 1.00 99.73 638 ASP A O 1
ATOM 3291 N N . PRO A 1 446 ? 572.821 51.102 -3.461 1.00 101.26 639 PRO A N 1
ATOM 3292 C CA . PRO A 1 446 ? 574.099 51.146 -4.183 1.00 101.09 639 PRO A CA 1
ATOM 3293 C C . PRO A 1 446 ? 575.096 52.110 -3.551 1.00 99.42 639 PRO A C 1
ATOM 3294 O O . PRO A 1 446 ? 576.269 51.767 -3.386 1.00 101.38 639 PRO A O 1
ATOM 3298 N N . GLU A 1 447 ? 574.625 53.304 -3.206 1.00 95.17 640 GLU A N 1
ATOM 3299 C CA . GLU A 1 447 ? 575.464 54.322 -2.583 1.00 108.46 640 GLU A CA 1
ATOM 3300 C C . GLU A 1 447 ? 576.104 53.855 -1.278 1.00 113.60 640 GLU A C 1
ATOM 3301 O O . GLU A 1 447 ? 577.307 54.018 -1.069 1.00 116.36 640 GLU A O 1
ATOM 3307 N N . LEU A 1 448 ? 575.277 53.296 -0.400 1.00 106.69 641 LEU A N 1
ATOM 3308 C CA . LEU A 1 448 ? 575.741 52.639 0.818 1.00 96.82 641 LEU A CA 1
ATOM 3309 C C . LEU A 1 448 ? 576.749 51.532 0.524 1.00 101.19 641 LEU A C 1
ATOM 3310 O O . LEU A 1 448 ? 577.870 51.546 1.034 1.00 101.45 641 LEU A O 1
ATOM 3315 N N . LEU A 1 449 ? 576.327 50.573 -0.298 1.00 100.29 642 LEU A N 1
ATOM 3316 C CA . LEU A 1 449 ? 577.142 49.414 -0.662 1.00 104.51 642 LEU A CA 1
ATOM 3317 C C . LEU A 1 449 ? 578.517 49.867 -1.153 1.00 111.68 642 LEU A C 1
ATOM 3318 O O . LEU A 1 449 ? 579.505 49.149 -1.002 1.00 108.18 642 LEU A O 1
ATOM 3323 N N . LYS A 1 450 ? 578.574 51.058 -1.739 1.00 118.93 643 LYS A N 1
ATOM 3324 C CA . LYS A 1 450 ? 579.850 51.663 -2.097 1.00 118.47 643 LYS A CA 1
ATOM 3325 C C . LYS A 1 450 ? 580.602 52.093 -0.837 1.00 117.22 643 LYS A C 1
ATOM 3326 O O . LYS A 1 450 ? 581.767 51.742 -0.647 1.00 114.52 643 LYS A O 1
ATOM 3332 N N . LEU A 1 451 ? 579.919 52.848 0.022 1.00 112.98 644 LEU A N 1
ATOM 3333 C CA . LEU A 1 451 ? 580.509 53.354 1.259 1.00 112.71 644 LEU A CA 1
ATOM 3334 C C . LEU A 1 451 ? 580.936 52.201 2.163 1.00 110.78 644 LEU A C 1
ATOM 3335 O O . LEU A 1 451 ? 582.116 52.053 2.482 1.00 107.02 644 LEU A O 1
ATOM 3340 N N . ASP A 1 458 ? 587.848 55.782 5.035 1.00 132.91 651 ASP A N 1
ATOM 3341 C CA . ASP A 1 458 ? 587.839 54.783 6.097 1.00 137.71 651 ASP A CA 1
ATOM 3342 C C . ASP A 1 458 ? 5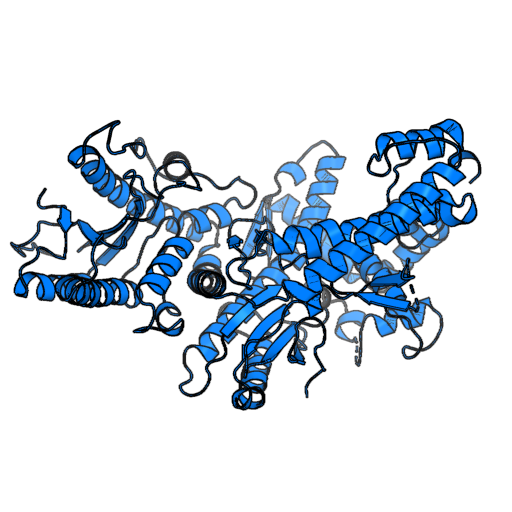87.098 55.296 7.332 1.00 142.90 651 ASP A C 1
ATOM 3343 O O . ASP A 1 458 ? 587.697 55.477 8.394 1.00 142.99 651 ASP A O 1
ATOM 3348 N N . ASP A 1 459 ? 585.795 55.528 7.173 1.00 143.05 652 ASP A N 1
ATOM 3349 C CA . ASP A 1 459 ? 584.905 55.922 8.266 1.00 140.36 652 ASP A CA 1
ATOM 3350 C C . ASP A 1 459 ? 583.475 56.049 7.746 1.00 136.25 652 ASP A C 1
ATOM 3351 O O . ASP A 1 459 ? 583.237 55.960 6.541 1.00 135.02 652 ASP A O 1
ATOM 3356 N N . VAL A 1 460 ? 582.525 56.257 8.655 1.00 131.24 653 VAL A N 1
ATOM 3357 C CA . VAL A 1 460 ? 581.114 56.323 8.288 1.00 130.73 653 VAL A CA 1
ATOM 3358 C C . VAL A 1 460 ? 580.387 57.605 8.697 1.00 131.64 653 VAL A C 1
ATOM 3359 O O . VAL A 1 460 ? 580.063 58.436 7.849 1.00 136.74 653 VAL A O 1
ATOM 3363 N N . PHE A 1 461 ? 580.146 57.770 9.990 1.00 131.18 654 PHE A N 1
ATOM 3364 C CA . PHE A 1 461 ? 579.389 58.917 10.514 1.00 139.05 654 PHE A CA 1
ATOM 3365 C C . PHE A 1 461 ? 580.236 60.207 10.675 1.00 145.90 654 PHE A C 1
ATOM 3366 O O . PHE A 1 461 ? 579.763 61.300 11.006 1.00 144.74 654 PHE A O 1
ATOM 3374 N N . SER A 1 462 ? 581.522 60.038 10.438 1.00 146.44 655 SER A N 1
ATOM 3375 C CA . SER A 1 462 ? 582.443 61.163 10.349 1.00 141.95 655 SER A CA 1
ATOM 3376 C C . SER A 1 462 ? 582.246 61.749 8.956 1.00 143.96 655 SER A C 1
ATOM 3377 O O . SER A 1 462 ? 582.368 62.954 8.762 1.00 149.82 655 SER A O 1
ATOM 3380 N N . THR A 1 463 ? 581.947 60.884 7.990 1.00 143.36 656 THR A N 1
ATOM 3381 C CA . THR A 1 463 ? 581.676 61.316 6.623 1.00 140.04 656 THR A CA 1
ATOM 3382 C C . THR A 1 463 ? 580.440 62.211 6.571 1.00 144.26 656 THR A C 1
ATOM 3383 O O . THR A 1 463 ? 580.501 63.349 6.098 1.00 150.47 656 THR A O 1
ATOM 3387 N N . LEU A 1 464 ? 579.324 61.695 7.075 1.00 140.98 657 LEU A N 1
ATOM 3388 C CA . LEU A 1 464 ? 578.066 62.435 7.073 1.00 143.53 657 LEU A CA 1
ATOM 3389 C C . LEU A 1 464 ? 578.114 63.686 7.951 1.00 150.61 657 LEU A C 1
ATOM 3390 O O . LEU A 1 464 ? 577.565 64.726 7.580 1.00 154.92 657 LEU A O 1
ATOM 3395 N N . THR A 1 465 ? 578.764 63.589 9.109 1.00 151.91 658 THR A N 1
ATOM 3396 C CA . THR A 1 465 ? 578.929 64.756 9.975 1.00 155.29 658 THR A CA 1
ATOM 3397 C C . THR A 1 465 ? 579.790 65.815 9.304 1.00 159.66 658 THR A C 1
ATOM 3398 O O . THR A 1 465 ? 579.572 67.012 9.490 1.00 164.15 658 THR A O 1
ATOM 3402 N N . SER A 1 466 ? 580.779 65.368 8.536 1.00 157.29 659 SER A N 1
ATOM 3403 C CA . SER A 1 466 ? 581.627 66.281 7.784 1.00 158.26 659 SER A CA 1
ATOM 3404 C C . SER A 1 466 ? 580.796 66.983 6.722 1.00 161.92 659 SER A C 1
ATOM 3405 O O . SER A 1 466 ? 580.930 68.187 6.506 1.00 164.88 659 SER A O 1
ATOM 3408 N N . GLN A 1 467 ? 579.930 66.218 6.064 1.00 160.92 660 GLN A N 1
ATOM 3409 C CA . GLN A 1 467 ? 579.076 66.765 5.017 1.00 159.15 660 GLN A CA 1
ATOM 3410 C C . GLN A 1 467 ? 578.039 67.747 5.566 1.00 162.10 660 GLN A C 1
ATOM 3411 O O . GLN A 1 467 ? 577.655 68.695 4.882 1.00 160.44 660 GLN A O 1
ATOM 3417 N N . TRP A 1 468 ? 577.587 67.519 6.796 1.00 164.96 661 TRP A N 1
ATOM 3418 C CA . TRP A 1 468 ? 576.625 68.424 7.423 1.00 169.11 661 TRP A CA 1
ATOM 3419 C C . TRP A 1 468 ? 577.259 69.678 8.030 1.00 171.47 661 TRP A C 1
ATOM 3420 O O . TRP A 1 468 ? 576.673 70.759 7.983 1.00 172.66 661 TRP A O 1
ATOM 3431 N N . LYS A 1 469 ? 578.448 69.529 8.605 1.00 172.19 662 LYS A N 1
ATOM 3432 C CA . LYS A 1 469 ? 579.150 70.659 9.206 1.00 171.12 662 LYS A CA 1
ATOM 3433 C C . LYS A 1 469 ? 579.914 71.470 8.161 1.00 170.79 662 LYS A C 1
ATOM 3434 O O . LYS A 1 469 ? 580.523 72.490 8.485 1.00 168.94 662 LYS A O 1
ATOM 3440 N N . ASP A 1 470 ? 579.864 71.008 6.912 1.00 170.73 663 ASP A N 1
ATOM 3441 C CA . ASP A 1 470 ? 580.556 71.644 5.805 1.00 169.61 663 ASP A CA 1
ATOM 3442 C C . ASP A 1 470 ? 582.038 71.861 6.021 1.00 172.20 663 ASP A C 1
ATOM 3443 O O . ASP A 1 470 ? 582.539 72.985 5.955 1.00 173.75 663 ASP A O 1
ATOM 3448 N N . VAL A 1 471 ? 582.734 70.757 6.273 1.00 171.80 664 VAL A N 1
ATOM 3449 C CA . VAL A 1 471 ? 584.143 70.758 6.711 1.00 170.32 664 VAL A CA 1
ATOM 3450 C C . VAL A 1 471 ? 584.572 69.309 6.611 1.00 167.95 664 VAL A C 1
ATOM 3451 O O . VAL A 1 471 ? 583.729 68.427 6.481 1.00 166.31 664 VAL A O 1
ATOM 3455 N N . PRO A 1 472 ? 585.871 69.053 6.724 1.00 165.46 665 PRO A N 1
ATOM 3456 C CA . PRO A 1 472 ? 586.391 67.680 6.678 1.00 161.06 665 PRO A CA 1
ATOM 3457 C C . PRO A 1 472 ? 586.035 66.904 7.950 1.00 160.31 665 PRO A C 1
ATOM 3458 O O . PRO A 1 472 ? 585.367 67.437 8.836 1.00 157.97 665 PRO A O 1
ATOM 3462 N N . VAL A 1 473 ? 586.485 65.654 8.024 1.00 158.18 666 VAL A N 1
ATOM 3463 C CA . VAL A 1 473 ? 586.229 64.783 9.170 1.00 153.79 666 VAL A CA 1
ATOM 3464 C C . VAL A 1 473 ? 586.992 65.170 10.441 1.00 156.94 666 VAL A C 1
ATOM 3465 O O . VAL A 1 473 ? 586.430 65.155 11.539 1.00 154.27 666 VAL A O 1
ATOM 3469 N N . GLU A 1 474 ? 588.262 65.530 10.281 1.00 160.16 667 GLU A N 1
ATOM 3470 C CA . GLU A 1 474 ? 589.191 65.670 11.404 1.00 156.68 667 GLU A CA 1
ATOM 3471 C C . GLU A 1 474 ? 588.765 66.619 12.529 1.00 155.41 667 GLU A C 1
ATOM 3472 O O . GLU A 1 474 ? 589.107 66.395 13.690 1.00 150.26 667 GLU A O 1
ATOM 3478 N N . GLN A 1 475 ? 588.031 67.677 12.195 1.00 158.63 668 GLN A N 1
ATOM 3479 C CA . GLN A 1 475 ? 587.631 68.649 13.211 1.00 160.21 668 GLN A CA 1
ATOM 3480 C C . GLN A 1 475 ? 586.227 68.407 13.766 1.00 161.19 668 GLN A C 1
ATOM 3481 O O . GLN A 1 475 ? 585.770 69.132 14.650 1.00 155.00 668 GLN A O 1
ATOM 3487 N N . VAL A 1 476 ? 585.547 67.385 13.253 1.00 163.26 669 VAL A N 1
ATOM 3488 C CA . VAL A 1 476 ? 584.193 67.075 13.701 1.00 156.65 669 VAL A CA 1
ATOM 3489 C C . VAL A 1 476 ? 584.188 66.557 15.138 1.00 154.91 669 VAL A C 1
ATOM 3490 O O . VAL A 1 476 ? 584.883 65.595 15.464 1.00 150.67 669 VAL A O 1
ATOM 3494 N N . THR A 1 477 ? 583.397 67.204 15.991 1.00 157.49 670 THR A N 1
ATOM 3495 C CA . THR A 1 477 ? 583.309 66.830 17.398 1.00 157.31 670 THR A CA 1
ATOM 3496 C C . THR A 1 477 ? 582.525 65.530 17.558 1.00 154.40 670 THR A C 1
ATOM 3497 O O . THR A 1 477 ? 581.689 65.191 16.719 1.00 154.06 670 THR A O 1
ATOM 3501 N N . HIS A 1 478 ? 582.802 64.808 18.640 1.00 154.25 671 HIS A N 1
ATOM 3502 C CA . HIS A 1 478 ? 582.154 63.530 18.913 1.00 152.61 671 HIS A CA 1
ATOM 3503 C C . HIS A 1 478 ? 580.656 63.705 19.169 1.00 151.90 671 HIS A C 1
ATOM 3504 O O . HIS A 1 478 ? 579.860 62.798 18.915 1.00 151.89 671 HIS A O 1
ATOM 3511 N N . ALA A 1 479 ? 580.283 64.878 19.670 1.00 151.85 672 ALA A N 1
ATOM 3512 C CA . ALA A 1 479 ? 578.885 65.197 19.947 1.00 150.37 672 ALA A CA 1
ATOM 3513 C C . ALA A 1 479 ? 578.098 65.421 18.658 1.00 152.77 672 ALA A C 1
ATOM 3514 O O . ALA A 1 479 ? 576.910 65.093 18.578 1.00 150.63 672 ALA A O 1
ATOM 3516 N N . ASP A 1 480 ? 578.764 65.988 17.655 1.00 156.87 673 ASP A N 1
ATOM 3517 C CA . ASP A 1 480 ? 578.163 66.172 16.338 1.00 156.02 673 ASP A CA 1
ATOM 3518 C C . ASP A 1 480 ? 577.807 64.813 15.751 1.00 148.21 673 ASP A C 1
ATOM 3519 O O . ASP A 1 480 ? 576.724 64.627 15.196 1.00 142.00 673 ASP A O 1
ATOM 3524 N N . ARG A 1 481 ? 578.739 63.872 15.872 1.00 150.02 674 ARG A N 1
ATOM 3525 C CA . ARG A 1 481 ? 578.512 62.492 15.460 1.00 145.46 674 ARG A CA 1
ATOM 3526 C C . ARG A 1 481 ? 577.347 61.905 16.245 1.00 141.68 674 ARG A C 1
ATOM 3527 O O . ARG A 1 481 ? 576.446 61.286 15.673 1.00 138.21 674 ARG A O 1
ATOM 3535 N N . GLU A 1 482 ? 577.373 62.128 17.557 1.00 142.74 675 GLU A N 1
ATOM 3536 C CA . GLU A 1 482 ? 576.347 61.633 18.470 1.00 140.41 675 GLU A CA 1
ATOM 3537 C C . GLU A 1 482 ? 574.943 62.080 18.063 1.00 138.69 675 GLU A C 1
ATOM 3538 O O . GLU A 1 482 ? 573.978 61.327 18.204 1.00 133.57 675 GLU A O 1
ATOM 3544 N N . GLN A 1 483 ? 574.834 63.309 17.565 1.00 141.48 676 GLN A N 1
ATOM 3545 C CA . GLN A 1 483 ? 573.554 63.826 17.083 1.00 140.43 676 GLN A CA 1
ATOM 3546 C C . GLN A 1 483 ? 573.196 63.291 15.692 1.00 137.69 676 GLN A C 1
ATOM 3547 O O . GLN A 1 483 ? 572.058 62.870 15.445 1.00 136.07 676 GLN A O 1
ATOM 3553 N N . THR A 1 484 ? 574.172 63.310 14.789 1.00 135.07 677 THR A N 1
ATOM 3554 C CA . THR A 1 484 ? 573.952 62.914 13.400 1.00 136.23 677 THR A CA 1
ATOM 3555 C C . THR A 1 484 ? 573.530 61.456 13.251 1.00 127.34 677 THR A C 1
ATOM 3556 O O . THR A 1 484 ? 572.506 61.177 12.626 1.00 116.80 677 THR A O 1
ATOM 3560 N N . LYS A 1 485 ? 574.308 60.536 13.819 1.00 124.84 678 LYS A N 1
ATOM 3561 C CA . LYS A 1 485 ? 573.982 59.112 13.728 1.00 121.75 678 LYS A CA 1
ATOM 3562 C C . LYS A 1 485 ? 572.577 58.852 14.268 1.00 119.63 678 LYS A C 1
ATOM 3563 O O . LYS A 1 485 ? 571.821 58.048 13.714 1.00 120.11 678 LYS A O 1
ATOM 3569 N N . LYS A 1 486 ? 572.227 59.570 15.332 1.00 121.53 679 LYS A N 1
ATOM 3570 C CA . LYS A 1 486 ? 570.903 59.488 15.932 1.00 118.78 679 LYS A CA 1
ATOM 3571 C C . LYS A 1 486 ? 569.848 60.001 14.957 1.00 116.91 679 LYS A C 1
ATOM 3572 O O . LYS A 1 486 ? 568.718 59.515 14.943 1.00 111.52 679 LYS A O 1
ATOM 3578 N N . VAL A 1 487 ? 570.222 60.985 14.142 1.00 120.48 680 VAL A N 1
ATOM 3579 C CA . VAL A 1 487 ? 569.304 61.518 13.135 1.00 117.60 680 VAL A CA 1
ATOM 3580 C C . VAL A 1 487 ? 569.090 60.556 11.957 1.00 111.49 680 VAL A C 1
ATOM 3581 O O . VAL A 1 487 ? 567.969 60.431 11.454 1.00 105.97 680 VAL A O 1
ATOM 3585 N N . VAL A 1 488 ? 570.148 59.865 11.528 1.00 113.55 681 VAL A N 1
ATOM 3586 C CA . VAL A 1 488 ? 569.994 58.868 10.470 1.00 108.92 681 VAL A CA 1
ATOM 3587 C C . VAL A 1 488 ? 569.149 57.714 11.007 1.00 103.86 681 VAL A C 1
ATOM 3588 O O . VAL A 1 488 ? 568.313 57.152 10.290 1.00 95.84 681 VAL A O 1
ATOM 3592 N N . TYR A 1 489 ? 569.349 57.398 12.285 1.00 100.89 682 TYR A N 1
ATOM 3593 C CA . TYR A 1 489 ? 568.533 56.407 12.968 1.00 93.82 682 TYR A CA 1
ATOM 3594 C C . TYR A 1 489 ? 567.072 56.833 12.910 1.00 92.30 682 TYR A C 1
ATOM 3595 O O . TYR A 1 489 ? 566.213 56.072 12.478 1.00 89.94 682 TYR A O 1
ATOM 3604 N N . ALA A 1 490 ? 566.805 58.067 13.324 1.00 100.31 683 ALA A N 1
ATOM 3605 C CA . ALA A 1 490 ? 565.451 58.605 13.292 1.00 100.49 683 ALA A CA 1
ATOM 3606 C C . ALA A 1 490 ? 564.819 58.460 11.908 1.00 104.13 683 ALA A C 1
ATOM 3607 O O . ALA A 1 490 ? 563.766 57.838 11.768 1.00 102.39 683 ALA A O 1
ATOM 3609 N N . VAL A 1 491 ? 565.481 58.994 10.885 1.00 106.99 684 VAL A N 1
ATOM 3610 C CA . VAL A 1 491 ? 564.902 58.997 9.539 1.00 104.43 684 VAL A CA 1
ATOM 3611 C C . VAL A 1 491 ? 564.707 57.613 8.903 1.00 99.89 684 VAL A C 1
ATOM 3612 O O . VAL A 1 491 ? 563.711 57.396 8.212 1.00 99.78 684 VAL A O 1
ATOM 3616 N N . VAL A 1 492 ? 565.634 56.682 9.124 1.00 100.52 685 VAL A N 1
ATOM 3617 C CA . VAL A 1 492 ? 565.519 55.374 8.467 1.00 95.20 685 VAL A CA 1
ATOM 3618 C C . VAL A 1 492 ? 564.358 54.519 8.985 1.00 90.51 685 VAL A C 1
ATOM 3619 O O . VAL A 1 492 ? 563.799 53.708 8.245 1.00 86.14 685 VAL A O 1
ATOM 3623 N N . TYR A 1 493 ? 563.998 54.704 10.251 1.00 99.08 686 TYR A N 1
ATOM 3624 C CA . TYR A 1 493 ? 562.950 53.893 10.873 1.00 99.52 686 TYR A CA 1
ATOM 3625 C C . TYR A 1 493 ? 561.564 54.539 10.806 1.00 104.18 686 TYR A C 1
ATOM 3626 O O . TYR A 1 493 ? 560.606 54.043 11.400 1.00 100.92 686 TYR A O 1
ATOM 3635 N N . GLY A 1 494 ? 561.466 55.652 10.083 1.00 106.71 687 GLY A N 1
ATOM 3636 C CA . GLY A 1 494 ? 560.176 56.247 9.780 1.00 108.45 687 GLY A CA 1
ATOM 3637 C C . GLY A 1 494 ? 559.748 57.447 10.603 1.00 111.83 687 GLY A C 1
ATOM 3638 O O . GLY A 1 494 ? 558.565 57.789 10.622 1.00 108.55 687 GLY A O 1
ATOM 3639 N N . ALA A 1 495 ? 560.694 58.082 11.289 1.00 110.93 688 ALA A N 1
ATOM 3640 C CA . ALA A 1 495 ? 560.388 59.288 12.053 1.00 114.06 688 ALA A CA 1
ATOM 3641 C C . ALA A 1 495 ? 559.809 60.374 11.154 1.00 118.33 688 ALA A C 1
ATOM 3642 O O . ALA A 1 495 ? 560.228 60.533 10.007 1.00 118.39 688 ALA A O 1
ATOM 3644 N N . GLY A 1 496 ? 558.841 61.117 11.680 1.00 122.18 689 GLY A N 1
ATOM 3645 C CA . GLY A 1 496 ? 558.219 62.192 10.930 1.00 123.80 689 GLY A CA 1
ATOM 3646 C C . GLY A 1 496 ? 559.078 63.439 10.909 1.00 131.82 689 GLY A C 1
ATOM 3647 O O . GLY A 1 496 ? 560.169 63.461 11.478 1.00 130.90 689 GLY A O 1
ATOM 3648 N N . LYS A 1 497 ? 558.583 64.482 10.251 1.00 135.82 690 LYS A N 1
ATOM 3649 C CA . LYS A 1 497 ? 559.310 65.742 10.149 1.00 136.32 690 LYS A CA 1
ATOM 3650 C C . LYS A 1 497 ? 559.418 66.450 11.499 1.00 135.65 690 LYS A C 1
ATOM 3651 O O . LYS A 1 497 ? 560.402 67.138 11.768 1.00 135.62 690 LYS A O 1
ATOM 3657 N N . GLU A 1 498 ? 558.398 66.284 12.334 1.00 135.29 691 GLU A N 1
ATOM 3658 C CA . GLU A 1 498 ? 558.357 66.903 13.658 1.00 132.72 691 GLU A CA 1
ATOM 3659 C C . GLU A 1 498 ? 559.472 66.512 14.629 1.00 134.72 691 GLU A C 1
ATOM 3660 O O . GLU A 1 498 ? 560.202 67.369 15.133 1.00 135.22 691 GLU A O 1
ATOM 3666 N N . ARG A 1 499 ? 559.588 65.212 14.890 1.00 135.37 692 ARG A N 1
ATOM 3667 C CA . ARG A 1 499 ? 560.569 64.696 15.840 1.00 135.77 692 ARG A CA 1
ATOM 3668 C C . ARG A 1 499 ? 561.964 64.885 15.251 1.00 134.20 692 ARG A C 1
ATOM 3669 O O . ARG A 1 499 ? 562.924 65.168 15.976 1.00 133.34 692 ARG A O 1
ATOM 3677 N N . LEU A 1 500 ? 562.060 64.728 13.933 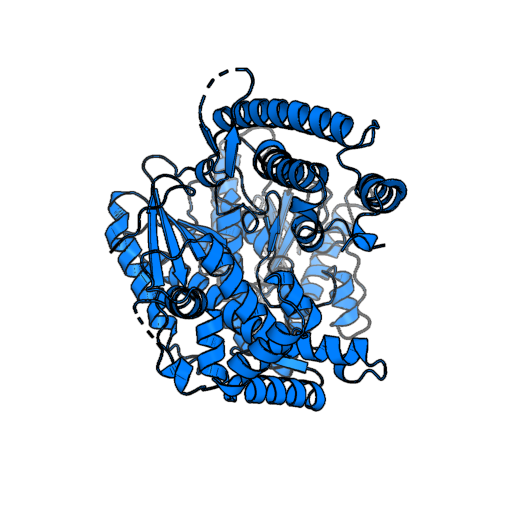1.00 133.29 693 LEU A N 1
ATOM 3678 C CA . LEU A 1 500 ? 563.291 65.017 13.207 1.00 133.93 693 LEU A CA 1
ATOM 3679 C C . LEU A 1 500 ? 563.795 66.434 13.429 1.00 142.15 693 LEU A C 1
ATOM 3680 O O . LEU A 1 500 ? 564.939 66.633 13.830 1.00 144.32 693 LEU A O 1
ATOM 3685 N N . ALA A 1 501 ? 562.924 67.408 13.173 1.00 141.80 694 ALA A N 1
ATOM 3686 C CA . ALA A 1 501 ? 563.246 68.824 13.333 1.00 138.25 694 ALA A CA 1
ATOM 3687 C C . ALA A 1 501 ? 563.635 69.106 14.776 1.00 139.61 694 ALA A C 1
ATOM 3688 O O . ALA A 1 501 ? 564.537 69.899 15.043 1.00 140.90 694 ALA A O 1
ATOM 3690 N N . ALA A 1 502 ? 562.943 68.450 15.701 1.00 139.73 695 ALA A N 1
ATOM 3691 C CA . ALA A 1 502 ? 563.218 68.614 17.121 1.00 138.28 695 ALA A CA 1
ATOM 3692 C C . ALA A 1 502 ? 564.623 68.154 17.510 1.00 144.04 695 ALA A C 1
ATOM 3693 O O . ALA A 1 502 ? 565.403 68.936 18.054 1.00 146.58 695 ALA A O 1
ATOM 3695 N N . CYS A 1 503 ? 564.944 66.893 17.226 1.00 146.25 696 CYS A N 1
ATOM 3696 C CA . CYS A 1 503 ? 566.196 66.305 17.712 1.00 141.90 696 CYS A CA 1
ATOM 3697 C C . CYS A 1 503 ? 567.473 67.006 17.225 1.00 143.84 696 CYS A C 1
ATOM 3698 O O . CYS A 1 503 ? 568.468 67.050 17.947 1.00 134.09 696 CYS A O 1
ATOM 3701 N N . LEU A 1 504 ? 567.453 67.535 16.005 1.00 146.26 697 LEU A N 1
ATOM 3702 C CA . LEU A 1 504 ? 568.576 68.338 15.512 1.00 149.30 697 LEU A CA 1
ATOM 3703 C C . LEU A 1 504 ? 568.377 69.858 15.624 1.00 148.93 697 LEU A C 1
ATOM 3704 O O . LEU A 1 504 ? 569.255 70.629 15.234 1.00 142.54 697 LEU A O 1
ATOM 3709 N N . GLY A 1 505 ? 567.300 70.261 16.288 1.00 147.00 698 GLY A N 1
ATOM 3710 C CA . GLY A 1 505 ? 566.942 71.660 16.374 1.00 143.41 698 GLY A CA 1
ATOM 3711 C C . GLY A 1 505 ? 566.729 72.319 15.032 1.00 144.96 698 GLY A C 1
ATOM 3712 O O . GLY A 1 505 ? 567.390 73.287 14.702 1.00 144.15 698 GLY A O 1
ATOM 3713 N N . VAL A 1 506 ? 565.767 71.807 14.290 1.00 146.31 699 VAL A N 1
ATOM 3714 C CA . VAL A 1 506 ? 565.551 72.259 12.942 1.00 148.18 699 VAL A CA 1
ATOM 3715 C C . VAL A 1 506 ? 564.155 72.799 12.790 1.00 148.76 699 VAL A C 1
ATOM 3716 O O . VAL A 1 506 ? 563.205 72.237 13.329 1.00 144.24 699 VAL A O 1
ATOM 3720 N N . PRO A 1 507 ? 564.029 73.881 12.028 1.00 153.05 700 PRO A N 1
ATOM 3721 C CA . PRO A 1 507 ? 562.718 74.375 11.604 1.00 149.71 700 PRO A CA 1
ATOM 3722 C C . PRO A 1 507 ? 562.122 73.345 10.657 1.00 150.98 700 PRO A C 1
ATOM 3723 O O . PRO A 1 507 ? 562.874 72.678 9.947 1.00 151.75 700 PRO A O 1
ATOM 3727 N N . ILE A 1 508 ? 560.803 73.201 10.650 1.00 147.81 701 ILE A N 1
ATOM 3728 C CA . ILE A 1 508 ? 560.188 72.133 9.897 1.00 146.43 701 ILE A CA 1
ATOM 3729 C C . ILE A 1 508 ? 560.689 72.173 8.454 1.00 147.90 701 ILE A C 1
ATOM 3730 O O . ILE A 1 508 ? 560.932 71.132 7.854 1.00 150.30 701 ILE A O 1
ATOM 3735 N N . GLN A 1 509 ? 560.876 73.357 7.903 1.00 144.81 702 GLN A N 1
ATOM 3736 C CA . GLN A 1 509 ? 561.240 73.453 6.498 1.00 146.60 702 GLN A CA 1
ATOM 3737 C C . GLN A 1 509 ? 562.561 72.740 6.195 1.00 147.43 702 GLN A C 1
ATOM 3738 O O . GLN A 1 509 ? 562.695 72.087 5.165 1.00 146.79 702 GLN A O 1
ATOM 3744 N N . GLU A 1 510 ? 563.534 72.872 7.079 1.00 145.59 703 GLU A N 1
ATOM 3745 C CA . GLU A 1 510 ? 564.778 72.131 6.952 1.00 146.09 703 GLU A CA 1
ATOM 3746 C C . GLU A 1 510 ? 564.530 70.666 7.304 1.00 146.55 703 GLU A C 1
ATOM 3747 O O . GLU A 1 510 ? 565.283 69.780 6.898 1.00 144.76 703 GLU A O 1
ATOM 3753 N N . ALA A 1 511 ? 563.454 70.418 8.044 1.00 146.74 704 ALA A N 1
ATOM 3754 C CA . ALA A 1 511 ? 563.072 69.065 8.421 1.00 146.29 704 ALA A CA 1
ATOM 3755 C C . ALA A 1 511 ? 562.674 68.253 7.204 1.00 142.52 704 ALA A C 1
ATOM 3756 O O . ALA A 1 511 ? 563.333 67.276 6.857 1.00 139.94 704 ALA A O 1
ATOM 3758 N N . ALA A 1 512 ? 561.583 68.663 6.564 1.00 140.53 705 ALA A N 1
ATOM 3759 C CA . ALA A 1 512 ? 561.136 68.037 5.327 1.00 135.52 705 ALA A CA 1
ATOM 3760 C C . ALA A 1 512 ? 562.256 68.043 4.291 1.00 136.82 705 ALA A C 1
ATOM 3761 O O . ALA A 1 512 ? 562.449 67.061 3.568 1.00 136.70 705 ALA A O 1
ATOM 3763 N N . GLN A 1 513 ? 563.000 69.146 4.231 1.00 138.96 706 GLN A N 1
ATOM 3764 C CA . GLN A 1 513 ? 564.142 69.227 3.321 1.00 138.32 706 GLN A CA 1
ATOM 3765 C C . GLN A 1 513 ? 565.204 68.154 3.600 1.00 136.22 706 GLN A C 1
ATOM 3766 O O . GLN A 1 513 ? 565.714 67.523 2.670 1.00 137.18 706 GLN A O 1
ATOM 3772 N N . PHE A 1 514 ? 565.528 67.942 4.873 1.00 134.31 707 PHE A N 1
ATOM 3773 C CA . PHE A 1 514 ? 566.523 66.932 5.236 1.00 127.68 707 PHE A CA 1
ATOM 3774 C C . PHE A 1 514 ? 566.007 65.517 4.974 1.00 127.39 707 PHE A C 1
ATOM 3775 O O . PHE A 1 514 ? 566.752 64.651 4.497 1.00 124.28 707 PHE A O 1
ATOM 3783 N N . LEU A 1 515 ? 564.735 65.295 5.297 1.00 128.13 708 LEU A N 1
ATOM 3784 C CA . LEU A 1 515 ? 564.049 64.045 4.985 1.00 127.54 708 LEU A CA 1
ATOM 3785 C C . LEU A 1 515 ? 564.194 63.684 3.519 1.00 126.21 708 LEU A C 1
ATOM 3786 O O . LEU A 1 515 ? 564.708 62.616 3.178 1.00 121.48 708 LEU A O 1
ATOM 3791 N N . GLU A 1 516 ? 563.723 64.581 2.657 1.00 131.56 709 GLU A N 1
ATOM 3792 C CA . GLU A 1 516 ? 563.781 64.368 1.217 1.00 127.04 709 GLU A CA 1
ATOM 3793 C C . GLU A 1 516 ? 565.220 64.199 0.740 1.00 119.64 709 GLU A C 1
ATOM 3794 O O . GLU A 1 516 ? 565.489 63.381 -0.137 1.00 112.86 709 GLU A O 1
ATOM 3800 N N . SER A 1 517 ? 566.140 64.959 1.329 1.00 121.46 710 SER A N 1
ATOM 3801 C CA . SER A 1 517 ? 567.556 64.819 1.010 1.00 120.73 710 SER A CA 1
ATOM 3802 C C . SER A 1 517 ? 568.025 63.381 1.215 1.00 114.10 710 SER A C 1
ATOM 3803 O O . SER A 1 517 ? 568.502 62.729 0.276 1.00 109.96 710 SER A O 1
ATOM 3806 N N . PHE A 1 518 ? 567.858 62.878 2.434 1.00 111.05 711 PHE A N 1
ATOM 3807 C CA . PHE A 1 518 ? 568.373 61.556 2.777 1.00 111.36 711 PHE A CA 1
ATOM 3808 C C . PHE A 1 518 ? 567.649 60.416 2.060 1.00 106.98 711 PHE A C 1
ATOM 3809 O O . PHE A 1 518 ? 568.286 59.480 1.580 1.00 99.38 711 PHE A O 1
ATOM 3817 N N . LEU A 1 519 ? 566.324 60.495 1.986 1.00 106.25 712 LEU A N 1
ATOM 3818 C CA . LEU A 1 519 ? 565.539 59.427 1.370 1.00 98.81 712 LEU A CA 1
ATOM 3819 C C . LEU A 1 519 ? 565.659 59.396 -0.154 1.00 98.02 712 LEU A C 1
ATOM 3820 O O . LEU A 1 519 ? 565.556 58.333 -0.765 1.00 97.63 712 LEU A O 1
ATOM 3825 N N . GLN A 1 520 ? 565.865 60.555 -0.772 1.00 105.66 713 GLN A N 1
ATOM 3826 C CA . GLN A 1 520 ? 566.094 60.588 -2.215 1.00 107.48 713 GLN A CA 1
ATOM 3827 C C . GLN A 1 520 ? 567.531 60.215 -2.569 1.00 102.71 713 GLN A C 1
ATOM 3828 O O . GLN A 1 520 ? 567.781 59.653 -3.635 1.00 102.56 713 GLN A O 1
ATOM 3834 N N . LYS A 1 521 ? 568.471 60.529 -1.680 1.00 101.98 714 LYS A N 1
ATOM 3835 C CA . LYS A 1 521 ? 569.861 60.134 -1.898 1.00 97.57 714 LYS A CA 1
ATOM 3836 C C . LYS A 1 521 ? 569.993 58.614 -1.886 1.00 91.35 714 LYS A C 1
ATOM 3837 O O . LYS A 1 521 ? 570.637 58.027 -2.757 1.00 89.42 714 LYS A O 1
ATOM 3843 N N . TYR A 1 522 ? 569.387 57.980 -0.889 1.00 95.44 715 TYR A N 1
ATOM 3844 C CA . TYR A 1 522 ? 569.333 56.527 -0.850 1.00 89.74 715 TYR A CA 1
ATOM 3845 C C . TYR A 1 522 ? 567.882 56.082 -0.988 1.00 89.18 715 TYR A C 1
ATOM 3846 O O . TYR A 1 522 ? 567.096 56.180 -0.046 1.00 86.11 715 TYR A O 1
ATOM 3855 N N . LYS A 1 523 ? 567.545 55.572 -2.167 1.00 81.77 716 LYS A N 1
ATOM 3856 C CA . LYS A 1 523 ? 566.162 55.262 -2.511 1.00 70.74 716 LYS A CA 1
ATOM 3857 C C . LYS A 1 523 ? 565.712 53.922 -1.941 1.00 70.77 716 LYS A C 1
ATOM 3858 O O . LYS A 1 523 ? 564.551 53.746 -1.568 1.00 69.60 716 LYS A O 1
ATOM 3864 N N . LYS A 1 524 ? 566.650 52.985 -1.862 1.00 70.14 717 LYS A N 1
ATOM 3865 C CA . LYS A 1 524 ? 566.326 51.602 -1.535 1.00 71.11 717 LYS A CA 1
ATOM 3866 C C . LYS A 1 524 ? 565.935 51.374 -0.074 1.00 69.59 717 LYS A C 1
ATOM 3867 O O . LYS A 1 524 ? 565.438 50.306 0.276 1.00 73.57 717 LYS A O 1
ATOM 3873 N N . ILE A 1 525 ? 566.158 52.373 0.774 1.00 69.16 718 ILE A N 1
ATOM 3874 C CA . ILE A 1 525 ? 565.787 52.275 2.184 1.00 64.33 718 ILE A CA 1
ATOM 3875 C C . ILE A 1 525 ? 564.268 52.359 2.355 1.00 63.28 718 ILE A C 1
ATOM 3876 O O . ILE A 1 525 ? 563.672 51.589 3.113 1.00 60.60 718 ILE A O 1
ATOM 3881 N N . LYS A 1 526 ? 563.645 53.287 1.634 1.00 65.33 719 LYS A N 1
ATOM 3882 C CA . LYS A 1 526 ? 562.190 53.395 1.622 1.00 65.29 719 LYS A CA 1
ATOM 3883 C C . LYS A 1 526 ? 561.569 52.177 0.942 1.00 62.79 719 LYS A C 1
ATOM 3884 O O . LYS A 1 526 ? 560.488 51.737 1.322 1.00 62.77 719 LYS A O 1
ATOM 3890 N N . ASP A 1 527 ? 562.256 51.638 -0.063 1.00 63.99 720 ASP A N 1
ATOM 3891 C CA . ASP A 1 527 ? 561.794 50.431 -0.743 1.00 68.65 720 ASP A CA 1
ATOM 3892 C C . ASP A 1 527 ? 561.807 49.242 0.213 1.00 66.43 720 ASP A C 1
ATOM 3893 O O . ASP A 1 527 ? 560.862 48.456 0.257 1.00 66.19 720 ASP A O 1
ATOM 3898 N N . PHE A 1 528 ? 562.892 49.123 0.972 1.00 62.30 721 PHE A N 1
ATOM 3899 C CA . PHE A 1 528 ? 563.036 48.076 1.977 1.00 56.30 721 PHE A CA 1
ATOM 3900 C C . PHE A 1 528 ? 561.977 48.192 3.068 1.00 55.92 721 PHE A C 1
ATOM 3901 O O . PHE A 1 528 ? 561.369 47.199 3.457 1.00 55.97 721 PHE A O 1
ATOM 3909 N N . ALA A 1 529 ? 561.773 49.407 3.565 1.00 54.89 722 ALA A N 1
ATOM 3910 C CA . ALA A 1 529 ? 560.750 49.658 4.576 1.00 51.01 722 ALA A CA 1
ATOM 3911 C C . ALA A 1 529 ? 559.363 49.279 4.055 1.00 53.65 722 ALA A C 1
ATOM 3912 O O . ALA A 1 529 ? 558.604 48.571 4.718 1.00 52.76 722 ALA A O 1
ATOM 3914 N N . ARG A 1 530 ? 559.076 49.702 2.843 1.00 58.05 723 ARG A N 1
ATOM 3915 C CA . ARG A 1 530 ? 557.824 49.458 2.178 1.00 56.04 723 ARG A CA 1
ATOM 3916 C C . ARG A 1 530 ? 557.602 47.979 1.981 1.00 59.60 723 ARG A C 1
ATOM 3917 O O . ARG A 1 530 ? 556.498 47.508 2.059 1.00 53.60 723 ARG A O 1
ATOM 3925 N N . ALA A 1 531 ? 558.670 47.248 1.726 1.00 60.78 724 ALA A N 1
ATOM 3926 C CA . ALA A 1 531 ? 558.627 45.797 1.588 1.00 57.41 724 ALA A CA 1
ATOM 3927 C C . ALA A 1 531 ? 558.362 45.103 2.921 1.00 58.75 724 ALA A C 1
ATOM 3928 O O . ALA A 1 531 ? 557.559 44.177 2.994 1.00 60.28 724 ALA A O 1
ATOM 3930 N N . ALA A 1 532 ? 559.052 45.545 3.967 1.00 52.36 725 ALA A N 1
ATOM 3931 C CA . ALA A 1 532 ? 558.868 44.979 5.301 1.00 54.66 725 ALA A CA 1
ATOM 3932 C C . ALA A 1 532 ? 557.437 45.177 5.805 1.00 57.04 725 ALA A C 1
ATOM 3933 O O . ALA A 1 532 ? 556.841 44.265 6.384 1.00 58.01 725 ALA A O 1
ATOM 3935 N N . ILE A 1 533 ? 556.897 46.372 5.584 1.00 56.98 726 ILE A N 1
ATOM 3936 C CA . ILE A 1 533 ? 555.515 46.677 5.947 1.00 56.02 726 ILE A CA 1
ATOM 3937 C C . ILE A 1 533 ? 554.540 45.799 5.164 1.00 56.42 726 ILE A C 1
ATOM 3938 O O . ILE A 1 533 ? 553.588 45.252 5.727 1.00 51.34 726 ILE A O 1
ATOM 3943 N N . ALA A 1 534 ? 554.787 45.667 3.863 1.00 62.07 727 ALA A N 1
ATOM 3944 C CA . ALA A 1 534 ? 553.970 44.808 3.010 1.00 64.53 727 ALA A CA 1
ATOM 3945 C C . ALA A 1 534 ? 553.970 43.362 3.509 1.00 61.71 727 ALA A C 1
ATOM 3946 O O . ALA A 1 534 ? 552.928 42.703 3.539 1.00 55.63 727 ALA A O 1
ATOM 3948 N N . GLN A 1 535 ? 555.147 42.879 3.896 1.00 60.59 728 GLN A N 1
ATOM 3949 C CA . GLN A 1 535 ? 555.304 41.532 4.435 1.00 58.93 728 GLN A CA 1
ATOM 3950 C C . GLN A 1 535 ? 554.534 41.380 5.739 1.00 64.63 728 GLN A C 1
ATOM 3951 O O . GLN A 1 535 ? 553.874 40.369 5.965 1.00 62.46 728 GLN A O 1
ATOM 3957 N N . CYS A 1 536 ? 554.623 42.390 6.598 1.00 67.48 729 CYS A N 1
ATOM 3958 C CA . CYS A 1 536 ? 553.943 42.347 7.888 1.00 58.22 729 CYS A CA 1
ATOM 3959 C C . CYS A 1 536 ? 552.428 42.351 7.712 1.00 62.96 729 CYS A C 1
ATOM 3960 O O . CYS A 1 536 ? 551.701 41.758 8.507 1.00 68.68 729 CYS A O 1
ATOM 3963 N N . HIS A 1 537 ? 551.953 43.024 6.670 1.00 62.35 730 HIS A N 1
ATOM 3964 C CA . HIS A 1 537 ? 550.528 43.005 6.356 1.00 58.49 730 HIS A CA 1
ATOM 3965 C C . HIS A 1 537 ? 550.103 41.646 5.800 1.00 61.25 730 HIS A C 1
ATOM 3966 O O . HIS A 1 537 ? 549.056 41.115 6.168 1.00 62.89 730 HIS A O 1
ATOM 3973 N N . GLN A 1 538 ? 550.919 41.098 4.904 1.00 63.53 731 GLN A N 1
ATOM 3974 C CA . GLN A 1 538 ? 550.677 39.774 4.331 1.00 67.31 731 GLN A CA 1
ATOM 3975 C C . GLN A 1 538 ? 550.627 38.617 5.331 1.00 68.73 731 GLN A C 1
ATOM 3976 O O . GLN A 1 538 ? 549.643 37.882 5.405 1.00 64.43 731 GLN A O 1
ATOM 3982 N N . THR A 1 539 ? 551.704 38.470 6.095 1.00 69.07 732 THR A N 1
ATOM 3983 C CA . THR A 1 539 ? 551.885 37.333 6.989 1.00 61.67 732 THR A CA 1
ATOM 3984 C C . THR A 1 539 ? 551.273 37.603 8.362 1.00 65.20 732 THR A C 1
ATOM 3985 O O . THR A 1 539 ? 550.928 36.671 9.086 1.00 62.79 732 THR A O 1
ATOM 3989 N N . GLY A 1 540 ? 551.141 38.876 8.719 1.00 69.03 733 GLY A N 1
ATOM 3990 C CA . GLY A 1 540 ? 550.685 39.234 10.050 1.00 65.34 733 GLY A CA 1
ATOM 3991 C C . GLY A 1 540 ? 551.851 39.191 11.021 1.00 60.84 733 GLY A C 1
ATOM 3992 O O . GLY A 1 540 ? 551.674 39.264 12.238 1.00 59.24 733 GLY A O 1
ATOM 3993 N N . CYS A 1 541 ? 553.051 39.075 10.461 1.00 59.65 734 CYS A N 1
ATOM 3994 C CA . CYS A 1 541 ? 554.277 38.948 11.235 1.00 57.40 734 CYS A CA 1
ATOM 3995 C C . CYS A 1 541 ? 555.458 39.423 10.399 1.00 53.12 734 CYS A C 1
ATOM 3996 O O . CYS A 1 541 ? 555.344 39.541 9.179 1.00 63.90 734 CYS A O 1
ATOM 3999 N N . VAL A 1 542 ? 556.588 39.697 11.041 1.00 48.65 735 VAL A N 1
ATOM 4000 C CA . VAL A 1 542 ? 557.789 40.044 10.277 1.00 51.75 735 VAL A CA 1
ATOM 4001 C C . VAL A 1 542 ? 558.996 39.210 10.736 1.00 49.86 735 VAL A C 1
ATOM 4002 O O . VAL A 1 542 ? 559.076 38.827 11.894 1.00 50.93 735 VAL A O 1
ATOM 4006 N N . VAL A 1 543 ? 559.918 38.907 9.828 1.00 50.00 736 VAL A N 1
ATOM 4007 C CA . VAL A 1 543 ? 560.977 37.936 10.123 1.00 45.55 736 VAL A CA 1
ATOM 4008 C C . VAL A 1 543 ? 562.392 38.489 9.906 1.00 43.60 736 VAL A C 1
ATOM 4009 O O . VAL A 1 543 ? 562.651 39.177 8.921 1.00 50.59 736 VAL A O 1
ATOM 4013 N N . SER A 1 544 ? 563.299 38.189 10.837 1.00 45.23 737 SER A N 1
ATOM 4014 C CA . SER A 1 544 ? 564.693 38.624 10.738 1.00 49.09 737 SER A CA 1
ATOM 4015 C C . SER A 1 544 ? 565.501 37.711 9.818 1.00 51.77 737 SER A C 1
ATOM 4016 O O . SER A 1 544 ? 564.958 36.790 9.210 1.00 53.95 737 SER A O 1
ATOM 4019 N N . ILE A 1 545 ? 566.803 37.975 9.728 1.00 45.83 738 ILE A N 1
ATOM 4020 C CA . ILE A 1 545 ? 567.712 37.191 8.891 1.00 53.50 738 ILE A CA 1
ATOM 4021 C C . ILE A 1 545 ? 567.708 35.700 9.236 1.00 55.96 738 ILE A C 1
ATOM 4022 O O . ILE A 1 545 ? 567.534 34.852 8.359 1.00 59.89 738 ILE A O 1
ATOM 4027 N N . MET A 1 546 ? 567.889 35.387 10.515 1.00 50.01 739 MET A N 1
ATOM 4028 C CA . MET A 1 546 ? 568.037 34.002 10.945 1.00 45.68 739 MET A CA 1
ATOM 4029 C C . MET A 1 546 ? 566.705 33.334 11.266 1.00 45.60 739 MET A C 1
ATOM 4030 O O . MET A 1 546 ? 566.667 32.204 11.751 1.00 55.66 739 MET A O 1
ATOM 4035 N N . GLY A 1 547 ? 565.611 34.042 11.010 1.00 43.52 740 GLY A N 1
ATOM 4036 C CA . GLY A 1 547 ? 564.298 33.441 11.132 1.00 47.38 740 GLY A CA 1
ATOM 4037 C C . GLY A 1 547 ? 563.547 33.810 12.393 1.00 48.47 740 GLY A C 1
ATOM 4038 O O . GLY A 1 547 ? 562.448 33.306 12.627 1.00 49.28 740 GLY A O 1
ATOM 4039 N N . ARG A 1 548 ? 564.139 34.678 13.209 1.00 53.11 741 ARG A N 1
ATOM 4040 C CA . ARG A 1 548 ? 563.454 35.196 14.389 1.00 48.22 741 ARG A CA 1
ATOM 4041 C C . ARG A 1 548 ? 562.269 36.032 13.932 1.00 46.38 741 ARG A C 1
ATOM 4042 O O . ARG A 1 548 ? 562.381 36.795 12.971 1.00 48.75 741 ARG A O 1
ATOM 4050 N N . ARG A 1 549 ? 561.131 35.883 14.604 1.00 45.07 742 ARG A N 1
ATOM 4051 C CA . ARG A 1 549 ? 559.917 36.561 14.158 1.00 47.03 742 ARG A CA 1
ATOM 4052 C C . ARG A 1 549 ? 559.252 37.465 15.198 1.00 51.10 742 ARG A C 1
ATOM 4053 O O . ARG A 1 549 ? 559.343 37.245 16.406 1.00 51.28 742 ARG A O 1
ATOM 4061 N N . ARG A 1 550 ? 558.580 38.486 14.682 1.00 53.83 743 ARG A N 1
ATOM 4062 C CA . ARG A 1 550 ? 557.895 39.505 15.457 1.00 50.24 743 ARG A CA 1
ATOM 4063 C C . ARG A 1 550 ? 556.460 39.588 14.955 1.00 42.53 743 ARG A C 1
ATOM 4064 O O . ARG A 1 550 ? 556.190 40.222 13.928 1.00 49.69 743 ARG A O 1
ATOM 4072 N N . PRO A 1 551 ? 555.549 38.872 15.626 1.00 44.11 744 PRO A N 1
ATOM 4073 C CA . PRO A 1 551 ? 554.119 38.978 15.322 1.00 47.19 744 PRO A CA 1
ATOM 4074 C C . PRO A 1 551 ? 553.600 40.367 15.672 1.00 56.26 744 PRO A C 1
ATOM 4075 O O . PRO A 1 551 ? 553.859 40.860 16.771 1.00 59.72 744 PRO A O 1
ATOM 4079 N N . LEU A 1 552 ? 552.869 40.984 14.750 1.00 54.79 745 LEU A N 1
ATOM 4080 C CA . LEU A 1 552 ? 552.341 42.327 14.958 1.00 48.98 745 LEU A CA 1
ATOM 4081 C C . LEU A 1 552 ? 550.906 42.410 14.441 1.00 58.50 745 LEU A C 1
ATOM 4082 O O . LEU A 1 552 ? 550.669 42.902 13.342 1.00 61.39 745 LEU A O 1
ATOM 4087 N N . PRO A 1 553 ? 549.943 41.931 15.244 1.00 59.54 746 PRO A N 1
ATOM 4088 C CA . PRO A 1 553 ? 548.528 41.846 14.851 1.00 65.07 746 PRO A CA 1
ATOM 4089 C C . PRO A 1 553 ? 547.912 43.209 14.543 1.00 62.02 746 PRO A C 1
ATOM 4090 O O . PRO A 1 553 ? 546.990 43.303 13.728 1.00 65.64 746 PRO A O 1
ATOM 4094 N N . ARG A 1 554 ? 548.448 44.259 15.158 1.00 61.99 747 ARG A N 1
ATOM 4095 C CA . ARG A 1 554 ? 547.881 45.597 15.018 1.00 65.78 747 ARG A CA 1
ATOM 4096 C C . ARG A 1 554 ? 548.292 46.244 13.700 1.00 66.05 747 ARG A C 1
ATOM 4097 O O . ARG A 1 554 ? 547.947 47.393 13.423 1.00 74.54 747 ARG A O 1
ATOM 4105 N N . ILE A 1 555 ? 549.051 45.504 12.897 1.00 67.21 748 ILE A N 1
ATOM 4106 C CA . ILE A 1 555 ? 549.269 45.877 11.507 1.00 65.86 748 ILE A CA 1
ATOM 4107 C C . ILE A 1 555 ? 547.924 45.802 10.781 1.00 64.31 748 ILE A C 1
ATOM 4108 O O . ILE A 1 555 ? 547.705 46.486 9.780 1.00 68.28 748 ILE A O 1
ATOM 4113 N N . HIS A 1 556 ? 547.021 44.977 11.309 1.00 65.53 749 HIS A N 1
ATOM 4114 C CA . HIS A 1 556 ? 545.699 44.804 10.720 1.00 66.74 749 HIS A CA 1
ATOM 4115 C C . HIS A 1 556 ? 544.653 45.691 11.398 1.00 75.05 749 HIS A C 1
ATOM 4116 O O . HIS A 1 556 ? 543.473 45.653 11.048 1.00 80.90 749 HIS A O 1
ATOM 4123 N N . ALA A 1 557 ? 545.096 46.487 12.367 1.00 80.33 750 ALA A N 1
ATOM 4124 C CA . ALA A 1 557 ? 544.199 47.349 13.134 1.00 83.16 750 ALA A CA 1
ATOM 4125 C C . ALA A 1 557 ? 543.587 48.466 12.295 1.00 93.22 750 ALA A C 1
ATOM 4126 O O . ALA A 1 557 ? 544.216 48.980 11.369 1.00 87.45 750 ALA A O 1
ATOM 4128 N N . HIS A 1 558 ? 542.358 48.841 12.640 1.00 99.06 751 HIS A N 1
ATOM 4129 C CA . HIS A 1 558 ? 541.660 49.932 11.968 1.00 96.97 751 HIS A CA 1
ATOM 4130 C C . HIS A 1 558 ? 542.173 51.288 12.441 1.00 90.57 751 HIS A C 1
ATOM 4131 O O . HIS A 1 558 ? 542.290 52.225 11.650 1.00 96.62 751 HIS A O 1
ATOM 4138 N N . ASP A 1 559 ? 542.468 51.385 13.736 1.00 85.86 752 ASP A N 1
ATOM 4139 C CA . ASP A 1 559 ? 543.082 52.582 14.300 1.00 87.23 752 ASP A CA 1
ATOM 4140 C C . ASP A 1 559 ? 544.380 52.863 13.553 1.00 86.61 752 ASP A C 1
ATOM 4141 O O . ASP A 1 559 ? 545.213 51.974 13.384 1.00 98.64 752 ASP A O 1
ATOM 4146 N N . GLN A 1 560 ? 544.536 54.101 13.100 1.00 82.41 753 GLN A N 1
ATOM 4147 C CA . GLN A 1 560 ? 545.668 54.463 12.255 1.00 91.29 753 GLN A CA 1
ATOM 4148 C C . GLN A 1 560 ? 546.979 54.626 13.019 1.00 88.13 753 GLN A C 1
ATOM 4149 O O . GLN A 1 560 ? 548.045 54.298 12.498 1.00 85.74 753 GLN A O 1
ATOM 4155 N N . GLN A 1 561 ? 546.906 55.129 14.247 1.00 90.49 754 GLN A N 1
ATOM 4156 C CA . GLN A 1 561 ? 548.104 55.267 15.069 1.00 91.59 754 GLN A CA 1
ATOM 4157 C C . GLN A 1 561 ? 548.675 53.896 15.413 1.00 82.24 754 GLN A C 1
ATOM 4158 O O . GLN A 1 561 ? 549.890 53.693 15.381 1.00 76.70 754 GLN A O 1
ATOM 4164 N N . LEU A 1 562 ? 547.789 52.956 15.736 1.00 76.61 755 LEU A N 1
ATOM 4165 C CA . LEU A 1 562 ? 548.196 51.585 16.023 1.00 74.84 755 LEU A CA 1
ATOM 4166 C C . LEU A 1 562 ? 548.830 50.940 14.798 1.00 76.44 755 LEU A C 1
ATOM 4167 O O . LEU A 1 562 ? 549.879 50.306 14.894 1.00 76.16 755 LEU A O 1
ATOM 4172 N N . ARG A 1 563 ? 548.180 51.105 13.649 1.00 77.44 756 ARG A N 1
ATOM 4173 C CA . ARG A 1 563 ? 548.671 50.556 12.390 1.00 70.04 756 ARG A CA 1
ATOM 4174 C C . ARG A 1 563 ? 550.066 51.086 12.058 1.00 69.66 756 ARG A C 1
ATOM 4175 O O . ARG A 1 563 ? 550.998 50.314 11.811 1.00 74.90 756 ARG A O 1
ATOM 4183 N N . ALA A 1 564 ? 550.201 52.409 12.066 1.00 66.69 757 ALA A N 1
ATOM 4184 C CA . ALA A 1 564 ? 551.482 53.059 11.809 1.00 68.53 757 ALA A CA 1
ATOM 4185 C C . ALA A 1 564 ? 552.551 52.601 12.799 1.00 69.70 757 ALA A C 1
ATOM 4186 O O . ALA A 1 564 ? 553.721 52.431 12.432 1.00 71.57 757 ALA A O 1
ATOM 4188 N N . GLN A 1 565 ? 552.144 52.408 14.051 1.00 69.61 758 GLN A N 1
ATOM 4189 C CA . GLN A 1 565 ? 553.055 51.923 15.081 1.00 67.65 758 GLN A CA 1
ATOM 4190 C C . GLN A 1 565 ? 553.557 50.530 14.724 1.00 61.47 758 GLN A C 1
ATOM 4191 O O . GLN A 1 565 ? 554.752 50.260 14.796 1.00 57.80 758 GLN A O 1
ATOM 4197 N N . ALA A 1 566 ? 552.638 49.654 14.336 1.00 56.41 759 ALA A N 1
ATOM 4198 C CA . ALA A 1 566 ? 552.990 48.301 13.921 1.00 54.85 759 ALA A CA 1
ATOM 4199 C C . ALA A 1 566 ? 553.952 48.318 12.734 1.00 60.58 759 ALA A C 1
ATOM 4200 O O . ALA A 1 566 ? 554.872 47.501 12.663 1.00 63.99 759 ALA A O 1
ATOM 4202 N N . GLU A 1 567 ? 553.736 49.248 11.806 1.00 55.09 760 GLU A N 1
ATOM 4203 C CA . GLU A 1 567 ? 554.624 49.395 10.655 1.00 50.20 760 GLU A CA 1
ATOM 4204 C C . GLU A 1 567 ? 556.045 49.788 11.077 1.00 49.30 760 GLU A C 1
ATOM 4205 O O . GLU A 1 567 ? 557.027 49.130 10.694 1.00 62.39 760 GLU A O 1
ATOM 4211 N N . ARG A 1 568 ? 556.145 50.855 11.868 1.00 54.70 761 ARG A N 1
ATOM 4212 C CA . ARG A 1 568 ? 557.428 51.288 12.426 1.00 62.34 761 ARG A CA 1
ATOM 4213 C C . ARG A 1 568 ? 558.136 50.136 13.137 1.00 57.82 761 ARG A C 1
ATOM 4214 O O . ARG A 1 568 ? 559.336 49.909 12.943 1.00 52.29 761 ARG A O 1
ATOM 4222 N N . GLN A 1 569 ? 557.374 49.406 13.946 1.00 56.00 762 GLN A N 1
ATOM 4223 C CA . GLN A 1 569 ? 557.886 48.265 14.700 1.00 58.53 762 GLN A CA 1
ATOM 4224 C C . GLN A 1 569 ? 558.423 47.161 13.796 1.00 54.69 762 GLN A C 1
ATOM 4225 O O . GLN A 1 569 ? 559.466 46.587 14.079 1.00 54.40 762 GLN A O 1
ATOM 4231 N N . ALA A 1 570 ? 557.701 46.856 12.722 1.00 48.76 763 ALA A N 1
ATOM 4232 C CA . ALA A 1 570 ? 558.147 45.845 11.765 1.00 51.05 763 ALA A CA 1
ATOM 4233 C C . ALA A 1 570 ? 559.476 46.243 11.123 1.00 46.88 763 ALA A C 1
ATOM 4234 O O . ALA A 1 570 ? 560.475 45.492 11.179 1.00 53.87 763 ALA A O 1
ATOM 4236 N N . VAL A 1 571 ? 559.475 47.432 10.519 1.00 47.02 764 VAL A N 1
ATOM 4237 C CA . VAL A 1 571 ? 560.669 47.957 9.858 1.00 46.40 764 VAL A CA 1
ATOM 4238 C C . VAL A 1 571 ? 561.876 47.950 10.793 1.00 48.92 764 VAL A C 1
ATOM 4239 O O . VAL A 1 571 ? 562.961 47.512 10.411 1.00 51.38 764 VAL A O 1
ATOM 4243 N N . ASN A 1 572 ? 561.684 48.423 12.020 1.00 57.36 765 ASN A N 1
ATOM 4244 C CA . ASN A 1 572 ? 562.762 48.402 13.004 1.00 51.81 765 ASN A CA 1
ATOM 4245 C C . ASN A 1 572 ? 563.187 46.984 13.377 1.00 49.86 765 ASN A C 1
ATOM 4246 O O . ASN A 1 572 ? 564.376 46.713 13.570 1.00 49.83 765 ASN A O 1
ATOM 4251 N N . PHE A 1 573 ? 562.218 46.075 13.468 1.00 49.38 766 PHE A N 1
ATOM 4252 C CA . PHE A 1 573 ? 562.517 44.714 13.899 1.00 49.26 766 PHE A CA 1
ATOM 4253 C C . PHE A 1 573 ? 563.369 43.944 12.914 1.00 53.25 766 PHE A C 1
ATOM 4254 O O . PHE A 1 573 ? 564.196 43.142 13.331 1.00 54.53 766 PHE A O 1
ATOM 4262 N N . VAL A 1 574 ? 563.148 44.130 11.616 1.00 55.92 767 VAL A N 1
ATOM 4263 C CA . VAL A 1 574 ? 563.989 43.405 10.659 1.00 51.43 767 VAL A CA 1
ATOM 4264 C C . VAL A 1 574 ? 565.477 43.669 10.925 1.00 51.83 767 VAL A C 1
ATOM 4265 O O . VAL A 1 574 ? 566.268 42.734 11.108 1.00 60.87 767 VAL A O 1
ATOM 4269 N N . VAL A 1 575 ? 565.833 44.948 10.992 1.00 53.93 768 VAL A N 1
ATOM 4270 C CA . VAL A 1 575 ? 567.217 45.372 11.191 1.00 61.16 768 VAL A CA 1
ATOM 4271 C C . VAL A 1 575 ? 567.759 45.052 12.587 1.00 60.95 768 VAL A C 1
ATOM 4272 O O . VAL A 1 575 ? 568.807 44.412 12.722 1.00 57.79 768 VAL A O 1
ATOM 4276 N N . GLN A 1 576 ? 567.045 45.496 13.621 1.00 58.50 769 GLN A N 1
ATOM 4277 C CA . GLN A 1 576 ? 567.517 45.334 14.997 1.00 54.43 769 GLN A CA 1
ATOM 4278 C C . GLN A 1 576 ? 567.558 43.861 15.396 1.00 58.47 769 GLN A C 1
ATOM 4279 O O . GLN A 1 576 ? 568.467 43.417 16.098 1.00 58.02 769 GLN A O 1
ATOM 4285 N N . GLY A 1 577 ? 566.563 43.111 14.935 1.00 52.06 770 GLY A N 1
ATOM 4286 C CA . GLY A 1 577 ? 566.500 41.677 15.151 1.00 49.80 770 GLY A CA 1
ATOM 4287 C C . GLY A 1 577 ? 567.610 40.942 14.426 1.00 48.95 770 GLY A C 1
ATOM 4288 O O . GLY A 1 577 ? 568.232 40.043 14.991 1.00 53.94 770 GLY A O 1
ATOM 4289 N N . SER A 1 578 ? 567.858 41.319 13.174 1.00 51.77 771 SER A N 1
ATOM 4290 C CA . SER A 1 578 ? 568.962 40.732 12.420 1.00 51.12 771 SER A CA 1
ATOM 4291 C C . SER A 1 578 ? 570.300 40.970 13.121 1.00 48.35 771 SER A C 1
ATOM 4292 O O . SER A 1 578 ? 571.139 40.070 13.220 1.00 53.22 771 SER A O 1
ATOM 4295 N N . ALA A 1 579 ? 570.491 42.188 13.616 1.00 48.19 772 ALA A N 1
ATOM 4296 C CA . ALA A 1 579 ? 571.722 42.527 14.325 1.00 52.82 772 ALA A CA 1
ATOM 4297 C C . ALA A 1 579 ? 571.841 41.768 15.642 1.00 54.46 772 ALA A C 1
ATOM 4298 O O . ALA A 1 579 ? 572.935 41.380 16.046 1.00 51.51 772 ALA A O 1
ATOM 4300 N N . ALA A 1 580 ? 570.713 41.577 16.316 1.00 52.92 773 ALA A N 1
ATOM 4301 C CA . ALA A 1 580 ? 570.684 40.772 17.530 1.00 50.24 773 ALA A CA 1
ATOM 4302 C C . ALA A 1 580 ? 571.151 39.354 17.212 1.00 51.98 773 ALA A C 1
ATOM 4303 O O . ALA A 1 580 ? 571.995 38.788 17.920 1.00 55.46 773 ALA A O 1
ATOM 4305 N N . ASP A 1 581 ? 570.591 38.795 16.139 1.00 53.23 774 ASP A N 1
ATOM 4306 C CA . ASP A 1 581 ? 570.988 37.486 15.631 1.00 47.74 774 ASP A CA 1
ATOM 4307 C C . ASP A 1 581 ? 572.497 37.412 15.433 1.00 54.55 774 ASP A C 1
ATOM 4308 O O . ASP A 1 581 ? 573.158 36.507 15.949 1.00 58.48 774 ASP A O 1
ATOM 4313 N N . LEU A 1 582 ? 573.038 38.372 14.689 1.00 51.05 775 LEU A N 1
ATOM 4314 C CA . LEU A 1 582 ? 574.471 38.392 14.403 1.00 52.68 775 LEU A CA 1
ATOM 4315 C C . LEU A 1 582 ? 575.345 38.509 15.652 1.00 50.75 775 LEU A C 1
ATOM 4316 O O . LEU A 1 582 ? 576.362 37.825 15.769 1.00 58.66 775 LEU A O 1
ATOM 4321 N N . CYS A 1 583 ? 574.945 39.366 16.584 1.00 53.48 776 CYS A N 1
ATOM 4322 C CA . CYS A 1 583 ? 575.705 39.559 17.817 1.00 59.29 776 CYS A CA 1
ATOM 4323 C C . CYS A 1 583 ? 575.717 38.297 18.680 1.00 59.46 776 CYS A C 1
ATOM 4324 O O . CYS A 1 583 ? 576.758 37.919 19.228 1.00 64.61 776 CYS A O 1
ATOM 4327 N N . LYS A 1 584 ? 574.561 37.646 18.796 1.00 55.93 777 LYS A N 1
ATOM 4328 C CA . LYS A 1 584 ? 574.480 36.368 19.498 1.00 55.36 777 LYS A CA 1
ATOM 4329 C C . LYS A 1 584 ? 575.361 35.318 18.826 1.00 56.63 777 LYS A C 1
ATOM 4330 O O . LYS A 1 584 ? 576.071 34.568 19.496 1.00 58.08 777 LYS A O 1
ATOM 4336 N N . LEU A 1 585 ? 575.303 35.270 17.499 1.00 57.88 778 LEU A N 1
ATOM 4337 C CA . LEU A 1 585 ? 576.111 34.328 16.728 1.00 60.45 778 LEU A CA 1
ATOM 4338 C C . LEU A 1 585 ? 577.600 34.530 17.002 1.00 57.81 778 LEU A C 1
ATOM 4339 O O . LEU A 1 585 ? 578.342 33.568 17.211 1.00 60.26 778 LEU A O 1
ATOM 4344 N N . ALA A 1 586 ? 578.026 35.788 17.008 1.00 54.01 779 ALA A N 1
ATOM 4345 C CA . ALA A 1 586 ? 579.412 36.134 17.304 1.00 57.75 779 ALA A CA 1
ATOM 4346 C C . ALA A 1 586 ? 579.795 35.675 18.701 1.00 57.23 779 ALA A C 1
ATOM 4347 O O . ALA A 1 586 ? 580.856 35.080 18.904 1.00 61.50 779 ALA A O 1
ATOM 4349 N N . MET A 1 587 ? 578.918 35.980 19.654 1.00 54.19 780 MET A N 1
ATOM 4350 C CA . MET A 1 587 ? 579.079 35.587 21.048 1.00 52.84 780 MET A CA 1
ATOM 4351 C C . MET A 1 587 ? 579.369 34.088 21.135 1.00 55.67 780 MET A C 1
ATOM 4352 O O . MET A 1 587 ? 580.382 33.663 21.700 1.00 55.41 780 MET A O 1
ATOM 4357 N N . ILE A 1 588 ? 578.481 33.300 20.536 1.00 52.97 781 ILE A N 1
ATOM 4358 C CA . ILE A 1 588 ? 578.590 31.845 20.528 1.00 49.93 781 ILE A CA 1
ATOM 4359 C C . ILE A 1 588 ? 579.871 31.344 19.870 1.00 59.02 781 ILE A C 1
ATOM 4360 O O . ILE A 1 588 ? 580.558 30.490 20.417 1.00 62.64 781 ILE A O 1
ATOM 4365 N N . HIS A 1 589 ? 580.186 31.871 18.692 1.00 59.56 782 HIS A N 1
ATOM 4366 C CA . HIS A 1 589 ? 581.357 31.408 17.948 1.00 59.66 782 HIS A CA 1
ATOM 4367 C C . HIS A 1 589 ? 582.686 31.736 18.635 1.00 55.87 782 HIS A C 1
ATOM 4368 O O . HIS A 1 589 ? 583.602 30.917 18.631 1.00 63.25 782 HIS A O 1
ATOM 4375 N N . VAL A 1 590 ? 582.793 32.926 19.218 1.00 54.84 783 VAL A N 1
ATOM 4376 C CA . VAL A 1 590 ? 583.995 33.287 19.965 1.00 55.02 783 VAL A CA 1
ATOM 4377 C C . VAL A 1 590 ? 584.103 32.450 21.237 1.00 58.10 783 VAL A C 1
ATOM 4378 O O . VAL A 1 590 ? 585.171 31.913 21.551 1.00 61.82 783 VAL A O 1
ATOM 4382 N N . PHE A 1 591 ? 582.991 32.341 21.958 1.00 63.76 784 PHE A N 1
ATOM 4383 C CA . PHE A 1 591 ? 582.929 31.531 23.172 1.00 60.99 784 PHE A CA 1
ATOM 4384 C C . PHE A 1 591 ? 583.365 30.094 22.899 1.00 62.64 784 PHE A C 1
ATOM 4385 O O . PHE A 1 591 ? 584.134 29.520 23.660 1.00 58.89 784 PHE A O 1
ATOM 4393 N N . THR A 1 592 ? 582.868 29.533 21.801 1.00 62.75 785 THR A N 1
ATOM 4394 C CA . THR A 1 592 ? 583.193 28.175 21.371 1.00 58.04 785 THR A CA 1
ATOM 4395 C C . THR A 1 592 ? 584.659 28.052 20.965 1.00 66.87 785 THR A C 1
ATOM 4396 O O . THR A 1 592 ? 585.338 27.092 21.330 1.00 69.75 785 THR A O 1
ATOM 4400 N N . ALA A 1 593 ? 585.139 29.031 20.204 1.00 69.52 786 ALA A N 1
ATOM 4401 C CA . ALA A 1 593 ? 586.527 29.053 19.756 1.00 61.25 786 ALA A CA 1
ATOM 4402 C C . ALA A 1 593 ? 587.493 29.019 20.934 1.00 65.31 786 ALA A C 1
ATOM 4403 O O . ALA A 1 593 ? 588.416 28.208 20.965 1.00 77.57 786 ALA A O 1
ATOM 4405 N N . VAL A 1 594 ? 587.280 29.911 21.897 1.00 67.56 787 VAL A N 1
ATOM 4406 C CA . VAL A 1 594 ? 588.095 29.939 23.109 1.00 69.01 787 VAL A CA 1
ATOM 4407 C C . VAL A 1 594 ? 587.897 28.666 23.938 1.00 71.55 787 VAL A C 1
ATOM 4408 O O . VAL A 1 594 ? 588.847 28.141 24.520 1.00 73.34 787 VAL A O 1
ATOM 4412 N N . ALA A 1 595 ? 586.659 28.175 23.970 1.00 74.04 788 ALA A N 1
ATOM 4413 C CA . ALA A 1 595 ? 586.300 26.976 24.728 1.00 69.97 788 ALA A CA 1
ATOM 4414 C C . ALA A 1 595 ? 587.202 25.800 24.392 1.00 73.45 788 ALA A C 1
ATOM 4415 O O . ALA A 1 595 ? 587.758 25.167 25.290 1.00 73.04 788 ALA A O 1
ATOM 4417 N N . ALA A 1 596 ? 587.361 25.498 23.108 1.00 82.56 789 ALA A N 1
ATOM 4418 C CA . ALA A 1 596 ? 588.410 24.559 22.768 1.00 81.69 789 ALA A CA 1
ATOM 4419 C C . ALA A 1 596 ? 589.588 25.354 22.241 1.00 79.71 789 ALA A C 1
ATOM 4420 O O . ALA A 1 596 ? 589.668 25.701 21.062 1.00 85.26 789 ALA A O 1
ATOM 4422 N N . SER A 1 597 ? 590.507 25.615 23.162 1.00 81.60 790 SER A N 1
ATOM 4423 C CA . SER A 1 597 ? 591.867 26.033 22.899 1.00 83.08 790 SER A CA 1
ATOM 4424 C C . SER A 1 597 ? 592.548 25.582 24.173 1.00 90.52 790 SER A C 1
ATOM 4425 O O . SER A 1 597 ? 591.967 25.706 25.251 1.00 90.95 790 SER A O 1
ATOM 4428 N N . HIS A 1 598 ? 593.762 25.061 24.084 1.00 90.70 791 HIS A N 1
ATOM 4429 C CA . HIS A 1 598 ? 594.436 24.628 25.300 1.00 89.76 791 HIS A CA 1
ATOM 4430 C C . HIS A 1 598 ? 595.136 25.783 26.019 1.00 94.04 791 HIS A C 1
ATOM 4431 O O . HIS A 1 598 ? 595.234 25.797 27.247 1.00 95.40 791 HIS A O 1
ATOM 4438 N N . THR A 1 599 ? 595.609 26.753 25.242 1.00 94.90 792 THR A N 1
ATOM 4439 C CA . THR A 1 599 ? 596.304 27.918 25.780 1.00 94.41 792 THR A CA 1
ATOM 4440 C C . THR A 1 599 ? 595.375 28.997 26.345 1.00 98.41 792 THR A C 1
ATOM 4441 O O . THR A 1 599 ? 595.588 29.488 27.453 1.00 102.62 792 THR A O 1
ATOM 4445 N N . LEU A 1 600 ? 594.342 29.353 25.586 1.00 95.45 793 LEU A N 1
ATOM 4446 C CA . LEU A 1 600 ? 593.594 30.586 25.843 1.00 92.60 793 LEU A CA 1
ATOM 4447 C C . LEU A 1 600 ? 592.558 30.505 26.968 1.00 95.68 793 LEU A C 1
ATOM 4448 O O . LEU A 1 600 ? 591.615 29.714 26.917 1.00 93.35 793 LEU A O 1
ATOM 4453 N N . THR A 1 601 ? 592.758 31.345 27.981 1.00 93.99 794 THR A N 1
ATOM 4454 C CA . THR A 1 601 ? 591.901 31.387 29.164 1.00 92.29 794 THR A CA 1
ATOM 4455 C C . THR A 1 601 ? 590.838 32.483 29.116 1.00 87.34 794 THR A C 1
ATOM 4456 O O . THR A 1 601 ? 590.099 32.671 30.083 1.00 86.87 794 THR A O 1
ATOM 4460 N N . ALA A 1 602 ? 590.775 33.208 28.001 1.00 87.28 795 ALA A N 1
ATOM 4461 C CA . ALA A 1 602 ? 589.928 34.397 27.889 1.00 83.04 795 ALA A CA 1
ATOM 4462 C C . ALA A 1 602 ? 588.477 34.137 28.272 1.00 77.44 795 ALA A C 1
ATOM 4463 O O . ALA A 1 602 ? 587.843 33.218 27.757 1.00 76.18 795 ALA A O 1
ATOM 4465 N N . ARG A 1 603 ? 587.956 34.966 29.169 1.00 66.77 796 ARG A N 1
ATOM 4466 C CA . ARG A 1 603 ? 586.605 34.789 29.675 1.00 72.62 796 ARG A CA 1
ATOM 4467 C C . ARG A 1 603 ? 585.705 35.920 29.202 1.00 69.26 796 ARG A C 1
ATOM 4468 O O . ARG A 1 603 ? 586.014 37.095 29.406 1.00 66.52 796 ARG A O 1
ATOM 4476 N N . LEU A 1 604 ? 584.592 35.569 28.565 1.00 67.59 797 LEU A N 1
ATOM 4477 C CA . LEU A 1 604 ? 583.625 36.580 28.172 1.00 57.08 797 LEU A CA 1
ATOM 4478 C C . LEU A 1 604 ? 582.990 37.117 29.443 1.00 61.73 797 LEU A C 1
ATOM 4479 O O . LEU A 1 604 ? 582.406 36.368 30.226 1.00 63.11 797 LEU A O 1
ATOM 4484 N N . VAL A 1 605 ? 583.109 38.424 29.637 1.00 64.39 798 VAL A N 1
ATOM 4485 C CA . VAL A 1 605 ? 582.676 39.064 30.871 1.00 60.09 798 VAL A CA 1
ATOM 4486 C C . VAL A 1 605 ? 581.317 39.723 30.687 1.00 56.59 798 VAL A C 1
ATOM 4487 O O . VAL A 1 605 ? 580.353 39.362 31.360 1.00 59.76 798 VAL A O 1
ATOM 4491 N N . ALA A 1 606 ? 581.240 40.694 29.784 1.00 62.17 799 ALA A N 1
ATOM 4492 C CA . ALA A 1 606 ? 579.963 41.346 29.523 1.00 55.13 799 ALA A CA 1
ATOM 4493 C C . ALA A 1 606 ? 579.658 41.373 28.035 1.00 53.50 799 ALA A C 1
ATOM 4494 O O . ALA A 1 606 ? 580.541 41.162 27.212 1.00 55.22 799 ALA A O 1
ATOM 4496 N N . GLN A 1 607 ? 578.407 41.579 27.692 1.00 55.36 800 GLN A N 1
ATOM 4497 C CA . GLN A 1 607 ? 578.004 41.924 26.351 1.00 54.85 800 GLN A CA 1
ATOM 4498 C C . GLN A 1 607 ? 577.162 43.147 26.384 1.00 61.68 800 GLN A C 1
ATOM 4499 O O . GLN A 1 607 ? 576.221 43.211 27.125 1.00 56.29 800 GLN A O 1
ATOM 4505 N N . ILE A 1 608 ? 577.438 44.081 25.492 1.00 66.77 801 ILE A N 1
ATOM 4506 C CA . ILE A 1 608 ? 576.633 45.268 25.395 1.00 63.00 801 ILE A CA 1
ATOM 4507 C C . ILE A 1 608 ? 576.172 45.417 23.969 1.00 61.13 801 ILE A C 1
ATOM 4508 O O . ILE A 1 608 ? 576.608 46.282 23.263 1.00 65.16 801 ILE A O 1
ATOM 4513 N N . HIS A 1 609 ? 575.272 44.556 23.546 1.00 62.59 802 HIS A N 1
ATOM 4514 C CA . HIS A 1 609 ? 574.793 44.599 22.189 1.00 62.12 802 HIS A CA 1
ATOM 4515 C C . HIS A 1 609 ? 575.935 44.385 21.242 1.00 66.46 802 HIS A C 1
ATOM 4516 O O . HIS A 1 609 ? 576.474 43.327 21.193 1.00 71.53 802 HIS A O 1
ATOM 4523 N N . ASP A 1 610 ? 576.277 45.406 20.515 1.00 76.42 803 ASP A N 1
ATOM 4524 C CA . ASP A 1 610 ? 577.245 45.331 19.474 1.00 77.38 803 ASP A CA 1
ATOM 4525 C C . ASP A 1 610 ? 578.597 44.884 19.970 1.00 74.64 803 ASP A C 1
ATOM 4526 O O . ASP A 1 610 ? 579.428 44.470 19.216 1.00 77.94 803 ASP A O 1
ATOM 4531 N N . GLU A 1 611 ? 578.810 44.981 21.257 1.00 68.05 804 GLU A N 1
ATOM 4532 C CA . GLU A 1 611 ? 580.139 44.849 21.861 1.00 69.07 804 GLU A CA 1
ATOM 4533 C C . GLU A 1 611 ? 580.288 43.663 22.820 1.00 67.58 804 GLU A C 1
ATOM 4534 O O . GLU A 1 611 ? 579.421 43.406 23.656 1.00 66.71 804 GLU A O 1
ATOM 4540 N N . LEU A 1 612 ? 581.408 42.957 22.688 1.00 60.73 805 LEU A N 1
ATOM 4541 C CA . LEU A 1 612 ? 581.781 41.868 23.584 1.00 55.11 805 LEU A CA 1
ATOM 4542 C C . LEU A 1 612 ? 582.956 42.300 24.459 1.00 59.42 805 LEU A C 1
ATOM 4543 O O . LEU A 1 612 ? 583.987 42.738 23.951 1.00 65.33 805 LEU A O 1
ATOM 4548 N N . LEU A 1 613 ? 582.802 42.172 25.772 1.00 58.90 806 LEU A N 1
ATOM 4549 C CA . LEU A 1 613 ? 583.851 42.555 26.714 1.00 60.00 806 LEU A CA 1
ATOM 4550 C C . LEU A 1 613 ? 584.438 41.337 27.419 1.00 62.72 806 LEU A C 1
ATOM 4551 O O . LEU A 1 613 ? 583.754 40.670 28.207 1.00 56.92 806 LEU A O 1
ATOM 4556 N N . PHE A 1 614 ? 585.711 41.070 27.130 1.00 65.20 807 PHE A N 1
ATOM 4557 C CA . PHE A 1 614 ? 586.432 39.919 27.668 1.00 63.67 807 PHE A CA 1
ATOM 4558 C C . PHE A 1 614 ? 587.416 40.346 28.746 1.00 68.51 807 PHE A C 1
ATOM 4559 O O . PHE A 1 614 ? 587.949 41.453 28.706 1.00 72.85 807 PHE A O 1
ATOM 4567 N N . GLU A 1 615 ? 587.650 39.468 29.713 1.00 65.94 808 GLU A N 1
ATOM 4568 C CA . GLU A 1 615 ? 588.785 39.621 30.614 1.00 71.41 808 GLU A CA 1
ATOM 4569 C C . GLU A 1 615 ? 589.832 38.591 30.218 1.00 77.95 808 GLU A C 1
ATOM 4570 O O . GLU A 1 615 ? 589.606 37.387 30.342 1.00 82.05 808 GLU A O 1
ATOM 4576 N N . VAL A 1 616 ? 590.975 39.066 29.735 1.00 78.30 809 VAL A N 1
ATOM 4577 C CA . VAL A 1 616 ? 592.016 38.173 29.235 1.00 76.38 809 VAL A CA 1
ATOM 4578 C C . VAL A 1 616 ? 593.288 38.287 30.068 1.00 80.95 809 VAL A C 1
ATOM 4579 O O . VAL A 1 616 ? 593.652 39.374 30.505 1.00 84.70 809 VAL A O 1
ATOM 4583 N N . GLU A 1 617 ? 593.953 37.159 30.290 1.00 87.58 810 GLU A N 1
ATOM 4584 C CA . GLU A 1 617 ? 595.263 37.149 30.929 1.00 93.55 810 GLU A CA 1
ATOM 4585 C C . GLU A 1 617 ? 596.248 37.895 30.030 1.00 89.26 810 GLU A C 1
ATOM 4586 O O . GLU A 1 617 ? 596.244 37.693 28.815 1.00 89.36 810 GLU A O 1
ATOM 4592 N N . ASP A 1 618 ? 597.079 38.750 30.623 1.00 88.25 811 ASP A N 1
ATOM 4593 C CA . ASP A 1 618 ? 597.942 39.667 29.864 1.00 88.10 811 ASP A CA 1
ATOM 4594 C C . ASP A 1 618 ? 598.727 39.041 28.693 1.00 91.54 811 ASP A C 1
ATOM 4595 O O . ASP A 1 618 ? 598.558 39.472 27.547 1.00 87.47 811 ASP A O 1
ATOM 4600 N N . PRO A 1 619 ? 599.554 38.008 28.959 1.00 92.31 812 PRO A N 1
ATOM 4601 C CA . PRO A 1 619 ? 600.364 37.465 27.861 1.00 94.27 812 PRO A CA 1
ATOM 4602 C C . PRO A 1 619 ? 599.515 36.875 26.739 1.00 98.68 812 PRO A C 1
ATOM 4603 O O . PRO A 1 619 ? 599.997 36.722 25.617 1.00 105.48 812 PRO A O 1
ATOM 4607 N N . GLN A 1 620 ? 598.262 36.555 27.043 1.00 94.68 813 GLN A N 1
ATOM 4608 C CA . GLN A 1 620 ? 597.361 35.966 26.060 1.00 95.72 813 GLN A CA 1
ATOM 4609 C C . GLN A 1 620 ? 596.682 37.000 25.161 1.00 95.41 813 GLN A C 1
ATOM 4610 O O . GLN A 1 620 ? 596.008 36.630 24.203 1.00 95.54 813 GLN A O 1
ATOM 4616 N N . ILE A 1 621 ? 596.862 38.286 25.461 1.00 92.32 814 ILE A N 1
ATOM 4617 C CA . ILE A 1 621 ? 596.213 39.350 24.682 1.00 91.39 814 ILE A CA 1
ATOM 4618 C C . ILE A 1 621 ? 596.397 39.265 23.149 1.00 95.58 814 ILE A C 1
ATOM 4619 O O . ILE A 1 621 ? 595.405 39.266 22.417 1.00 93.75 814 ILE A O 1
ATOM 4624 N N . PRO A 1 622 ? 597.652 39.191 22.659 1.00 96.54 815 PRO A N 1
ATOM 4625 C CA . PRO A 1 622 ? 597.819 39.154 21.200 1.00 92.10 815 PRO A CA 1
ATOM 4626 C C . PRO A 1 622 ? 597.162 37.936 20.556 1.00 93.42 815 PRO A C 1
ATOM 4627 O O . PRO A 1 622 ? 596.480 38.075 19.541 1.00 93.44 815 PRO A O 1
ATOM 4631 N N . GLU A 1 623 ? 597.364 36.761 21.146 1.00 95.22 816 GLU A N 1
ATOM 4632 C CA . GLU A 1 623 ? 596.799 35.524 20.611 1.00 98.30 816 GLU A CA 1
ATOM 4633 C C . GLU A 1 623 ? 595.275 35.516 20.711 1.00 92.40 816 GLU A C 1
ATOM 4634 O O . GLU A 1 623 ? 594.591 34.975 19.843 1.00 82.81 816 GLU A O 1
ATOM 4640 N N . CYS A 1 624 ? 594.749 36.123 21.769 1.00 93.27 817 CYS A N 1
ATOM 4641 C CA . CYS A 1 624 ? 593.305 36.194 21.968 1.00 88.89 817 CYS A CA 1
ATOM 4642 C C . CYS A 1 624 ? 592.643 37.203 21.032 1.00 85.50 817 CYS A C 1
ATOM 4643 O O . CYS A 1 624 ? 591.626 36.903 20.405 1.00 84.81 817 CYS A O 1
ATOM 4646 N N . ALA A 1 625 ? 593.219 38.399 20.945 1.00 85.37 818 ALA A N 1
ATOM 4647 C CA . ALA A 1 625 ? 592.691 39.446 20.072 1.00 83.00 818 ALA A CA 1
ATOM 4648 C C . ALA A 1 625 ? 592.660 38.983 18.619 1.00 81.90 818 ALA A C 1
ATOM 4649 O O . ALA A 1 625 ? 591.749 39.323 17.866 1.00 81.97 818 ALA A O 1
ATOM 4651 N N . ALA A 1 626 ? 593.674 38.217 18.232 1.00 84.29 819 ALA A N 1
ATOM 4652 C CA . ALA A 1 626 ? 593.704 37.583 16.920 1.00 83.31 819 ALA A CA 1
ATOM 4653 C C . ALA A 1 626 ? 592.520 36.650 16.685 1.00 84.59 819 ALA A C 1
ATOM 4654 O O . ALA A 1 626 ? 591.768 36.817 15.724 1.00 87.11 819 ALA A O 1
ATOM 4656 N N . LEU A 1 627 ? 592.373 35.668 17.572 1.00 86.11 820 LEU A N 1
ATOM 4657 C CA . LEU A 1 627 ? 591.298 34.678 17.500 1.00 80.60 820 LEU A CA 1
ATOM 4658 C C . LEU A 1 627 ? 589.913 35.331 17.518 1.00 80.09 820 LEU A C 1
ATOM 4659 O O . LEU A 1 627 ? 589.009 34.897 16.806 1.00 77.82 820 LEU A O 1
ATOM 4664 N N . VAL A 1 628 ? 589.753 36.368 18.336 1.00 73.79 821 VAL A N 1
ATOM 4665 C CA . VAL A 1 628 ? 588.492 37.103 18.418 1.00 73.54 821 VAL A CA 1
ATOM 4666 C C . VAL A 1 628 ? 588.147 37.783 17.093 1.00 78.15 821 VAL A C 1
ATOM 4667 O O . VAL A 1 628 ? 587.031 37.649 16.588 1.00 75.50 821 VAL A O 1
ATOM 4671 N N . ARG A 1 629 ? 589.117 38.505 16.537 1.00 82.18 822 ARG A N 1
ATOM 4672 C CA . ARG A 1 629 ? 588.943 39.205 15.265 1.00 80.87 822 ARG A CA 1
ATOM 4673 C C . ARG A 1 629 ? 588.607 38.261 14.114 1.00 81.26 822 ARG A C 1
ATOM 4674 O O . ARG A 1 629 ? 587.613 38.455 13.413 1.00 85.18 822 ARG A O 1
ATOM 4682 N N . ARG A 1 630 ? 589.449 37.248 13.919 1.00 73.57 823 ARG A N 1
ATOM 4683 C CA . ARG A 1 630 ? 589.256 36.276 12.845 1.00 81.87 823 ARG A CA 1
ATOM 4684 C C . ARG A 1 630 ? 587.892 35.594 12.935 1.00 83.41 823 ARG A C 1
ATOM 4685 O O . ARG A 1 630 ? 587.233 35.361 11.920 1.00 81.72 823 ARG A O 1
ATOM 4693 N N . THR A 1 631 ? 587.469 35.291 14.158 1.00 81.61 824 THR A N 1
ATOM 4694 C CA . THR A 1 631 ? 586.200 34.610 14.393 1.00 77.87 824 THR A CA 1
ATOM 4695 C C . THR A 1 631 ? 585.006 35.492 14.035 1.00 80.95 824 THR A C 1
ATOM 4696 O O . THR A 1 631 ? 584.118 35.074 13.291 1.00 84.23 824 THR A O 1
ATOM 4700 N N . MET A 1 632 ? 584.990 36.711 14.569 1.00 79.76 825 MET A N 1
ATOM 4701 C CA . MET A 1 632 ? 583.880 37.637 14.352 1.00 78.22 825 MET A CA 1
ATOM 4702 C C . MET A 1 632 ? 583.779 38.118 12.904 1.00 87.06 825 MET A C 1
ATOM 4703 O O . MET A 1 632 ? 582.684 38.381 12.409 1.00 95.25 825 MET A O 1
ATOM 4708 N N . GLU A 1 633 ? 584.919 38.234 12.229 1.00 88.41 826 GLU A N 1
ATOM 4709 C CA . GLU A 1 633 ? 584.938 38.668 10.833 1.00 92.05 826 GLU A CA 1
ATOM 4710 C C . GLU A 1 633 ? 584.506 37.554 9.878 1.00 92.35 826 GLU A C 1
ATOM 4711 O O . GLU A 1 633 ? 583.992 37.820 8.792 1.00 98.18 826 GLU A O 1
ATOM 4717 N N . SER A 1 634 ? 584.716 36.309 10.292 1.00 87.73 827 SER A N 1
ATOM 4718 C CA . SER A 1 634 ? 584.319 35.156 9.490 1.00 93.36 827 SER A CA 1
ATOM 4719 C C . SER A 1 634 ? 582.802 34.972 9.497 1.00 96.72 827 SER A C 1
ATOM 4720 O O . SER A 1 634 ? 582.261 34.138 8.770 1.00 97.67 827 SER A O 1
ATOM 4723 N N . LEU A 1 635 ? 582.125 35.763 10.324 1.00 100.18 828 LEU A N 1
ATOM 4724 C CA . LEU A 1 635 ? 580.674 35.691 10.465 1.00 99.24 828 LEU A CA 1
ATOM 4725 C C . LEU A 1 635 ? 579.933 36.148 9.212 1.00 106.07 828 LEU A C 1
ATOM 4726 O O . LEU A 1 635 ? 578.757 35.827 9.033 1.00 106.01 828 LEU A O 1
ATOM 4731 N N . GLU A 1 636 ? 580.623 36.903 8.359 1.00 107.98 829 GLU A N 1
ATOM 4732 C CA . GLU A 1 636 ? 580.056 37.388 7.104 1.00 106.47 829 GLU A CA 1
ATOM 4733 C C . GLU A 1 636 ? 579.467 36.238 6.292 1.00 108.77 829 GLU A C 1
ATOM 4734 O O . GLU A 1 636 ? 578.426 36.382 5.649 1.00 110.79 829 GLU A O 1
ATOM 4740 N N . GLN A 1 637 ? 580.142 35.093 6.338 1.00 112.28 830 GLN A N 1
ATOM 4741 C CA . GLN A 1 637 ? 579.637 33.873 5.721 1.00 114.14 830 GLN A CA 1
ATOM 4742 C C . GLN A 1 637 ? 579.719 32.681 6.683 1.00 111.62 830 GLN A C 1
ATOM 4743 O O . GLN A 1 637 ? 580.801 32.290 7.122 1.00 110.52 830 GLN A O 1
ATOM 4749 N N . VAL A 1 638 ? 578.560 32.130 7.032 1.00 114.79 831 VAL A N 1
ATOM 4750 C CA . VAL A 1 638 ? 578.489 30.914 7.839 1.00 121.87 831 VAL A CA 1
ATOM 4751 C C . VAL A 1 638 ? 577.373 30.015 7.313 1.00 128.05 831 VAL A C 1
ATOM 4752 O O . VAL A 1 638 ? 576.255 30.473 7.099 1.00 127.05 831 VAL A O 1
ATOM 4756 N N . GLN A 1 639 ? 577.694 28.771 7.049 1.00 128.56 832 GLN A N 1
ATOM 4757 C CA . GLN A 1 639 ? 576.673 27.837 6.687 1.00 132.35 832 GLN A CA 1
ATOM 4758 C C . GLN A 1 639 ? 576.736 26.755 7.736 1.00 135.69 832 GLN A C 1
ATOM 4759 O O . GLN A 1 639 ? 577.814 26.275 8.042 1.00 134.41 832 GLN A O 1
ATOM 4765 N N . ALA A 1 640 ? 575.599 26.352 8.285 1.00 137.69 833 ALA A N 1
ATOM 4766 C CA . ALA A 1 640 ? 574.324 27.009 8.072 1.00 137.69 833 ALA A CA 1
ATOM 4767 C C . ALA A 1 640 ? 574.203 28.221 8.976 1.00 136.08 833 ALA A C 1
ATOM 4768 O O . ALA A 1 640 ? 575.039 28.418 9.850 1.00 135.02 833 ALA A O 1
ATOM 4770 N N . LEU A 1 641 ? 573.197 29.059 8.760 1.00 134.23 834 LEU A N 1
ATOM 4771 C CA . LEU A 1 641 ? 572.193 28.870 7.738 1.00 135.44 834 LEU A CA 1
ATOM 4772 C C . LEU A 1 641 ? 572.784 29.623 6.595 1.00 136.34 834 LEU A C 1
ATOM 4773 O O . LEU A 1 641 ? 573.929 30.045 6.700 1.00 135.77 834 LEU A O 1
ATOM 4778 N N . GLU A 1 642 ? 572.050 29.789 5.499 1.00 137.94 835 GLU A N 1
ATOM 4779 C CA . GLU A 1 642 ? 572.661 30.415 4.345 1.00 141.03 835 GLU A CA 1
ATOM 4780 C C . GLU A 1 642 ? 573.483 31.618 4.744 1.00 141.02 835 GLU A C 1
ATOM 4781 O O . GLU A 1 642 ? 574.660 31.685 4.393 1.00 139.87 835 GLU A O 1
ATOM 4787 N N . LEU A 1 643 ? 572.890 32.518 5.522 1.00 137.44 836 LEU A N 1
ATOM 4788 C CA . LEU A 1 643 ? 573.626 33.471 6.330 1.00 133.98 836 LEU A CA 1
ATOM 4789 C C . LEU A 1 643 ? 574.771 34.114 5.602 1.00 133.35 836 LEU A C 1
ATOM 4790 O O . LEU A 1 643 ? 575.915 33.920 5.975 1.00 131.81 836 LEU A O 1
ATOM 4795 N N . GLN A 1 644 ? 574.516 34.730 4.473 1.00 132.45 837 GLN A N 1
ATOM 4796 C CA . GLN A 1 644 ? 575.639 35.380 3.818 1.00 127.97 837 GLN A CA 1
ATOM 4797 C C . GLN A 1 644 ? 575.318 36.868 3.765 1.00 122.35 837 GLN A C 1
ATOM 4798 O O . GLN A 1 644 ? 574.149 37.243 3.653 1.00 121.15 837 GLN A O 1
ATOM 4804 N N . LEU A 1 645 ? 576.321 37.729 3.892 1.00 117.85 838 LEU A N 1
ATOM 4805 C CA . LEU A 1 645 ? 576.044 39.157 3.784 1.00 116.84 838 LEU A CA 1
ATOM 4806 C C . LEU A 1 645 ? 576.535 39.727 2.457 1.00 115.52 838 LEU A C 1
ATOM 4807 O O . LEU A 1 645 ? 577.208 39.041 1.688 1.00 114.78 838 LEU A O 1
ATOM 4812 N N . GLN A 1 646 ? 576.199 40.987 2.199 1.00 112.14 839 GLN A N 1
ATOM 4813 C CA . GLN A 1 646 ? 576.686 41.683 1.014 1.00 116.38 839 GLN A CA 1
ATOM 4814 C C . GLN A 1 646 ? 577.859 42.591 1.355 1.00 116.85 839 GLN A C 1
ATOM 4815 O O . GLN A 1 646 ? 578.472 43.191 0.471 1.00 118.11 839 GLN A O 1
ATOM 4821 N N . VAL A 1 647 ? 578.166 42.686 2.645 1.00 115.59 840 VAL A N 1
ATOM 4822 C CA . VAL A 1 647 ? 579.165 43.624 3.141 1.00 117.49 840 VAL A CA 1
ATOM 4823 C C . VAL A 1 647 ? 580.027 42.935 4.196 1.00 119.83 840 VAL A C 1
ATOM 4824 O O . VAL A 1 647 ? 579.513 42.164 5.007 1.00 112.71 840 VAL A O 1
ATOM 4828 N N . PRO A 1 648 ? 581.344 43.203 4.188 1.00 124.45 841 PRO A N 1
ATOM 4829 C CA . PRO A 1 648 ? 582.201 42.673 5.253 1.00 118.95 841 PRO A CA 1
ATOM 4830 C C . PRO A 1 648 ? 581.886 43.323 6.595 1.00 111.88 841 PRO A C 1
ATOM 4831 O O . PRO A 1 648 ? 581.438 44.469 6.632 1.00 105.47 841 PRO A O 1
ATOM 4835 N N . LEU A 1 649 ? 582.119 42.598 7.683 1.00 103.31 842 LEU A N 1
ATOM 4836 C CA . LEU A 1 649 ? 581.879 43.134 9.015 1.00 94.65 842 LEU A CA 1
ATOM 4837 C C . LEU A 1 649 ? 583.198 43.580 9.636 1.00 91.53 842 LEU A C 1
ATOM 4838 O O . LEU A 1 649 ? 584.045 42.751 9.969 1.00 98.72 842 LEU A O 1
ATOM 4843 N N . LYS A 1 650 ? 583.373 44.889 9.788 1.00 91.47 843 LYS A N 1
ATOM 4844 C CA . LYS A 1 650 ? 584.595 45.415 10.384 1.00 95.10 843 LYS A CA 1
ATOM 4845 C C . LYS A 1 650 ? 584.525 45.321 11.901 1.00 92.97 843 LYS A C 1
ATOM 4846 O O . LYS A 1 650 ? 583.593 45.833 12.522 1.00 88.07 843 LYS A O 1
ATOM 4852 N N . VAL A 1 651 ? 585.515 44.664 12.493 1.00 88.88 844 VAL A N 1
ATOM 4853 C CA . VAL A 1 651 ? 585.573 44.517 13.942 1.00 83.15 844 VAL A CA 1
ATOM 4854 C C . VAL A 1 651 ? 586.591 45.475 14.555 1.00 82.20 844 VAL A C 1
ATOM 4855 O O . VAL A 1 651 ? 587.741 45.538 14.120 1.00 88.74 844 VAL A O 1
ATOM 4859 N N . SER A 1 652 ? 586.154 46.230 15.557 1.00 81.79 845 SER A N 1
ATOM 4860 C CA . SER A 1 652 ? 587.043 47.123 16.284 1.00 76.50 845 SER A CA 1
ATOM 4861 C C . SER A 1 652 ? 587.446 46.494 17.612 1.00 79.02 845 SER A C 1
ATOM 4862 O O . SER A 1 652 ? 586.593 46.179 18.452 1.00 85.06 845 SER A O 1
ATOM 4865 N N . LEU A 1 653 ? 588.752 46.305 17.781 1.00 81.19 846 LEU A N 1
ATOM 4866 C CA . LEU A 1 653 ? 589.306 45.757 19.011 1.00 79.82 846 LEU A CA 1
ATOM 4867 C C . LEU A 1 653 ? 589.888 46.872 19.874 1.00 84.06 846 LEU A C 1
ATOM 4868 O O . LEU A 1 653 ? 590.443 47.845 19.367 1.00 86.90 846 LEU A O 1
ATOM 4873 N N . SER A 1 654 ? 589.747 46.717 21.184 1.00 85.50 847 SER A N 1
ATOM 4874 C CA . SER A 1 654 ? 590.290 47.655 22.150 1.00 85.08 847 SER A CA 1
ATOM 4875 C C . SER A 1 654 ? 590.843 46.842 23.306 1.00 84.35 847 SER A C 1
ATOM 4876 O O . SER A 1 654 ? 590.464 45.687 23.493 1.00 84.80 847 SER A O 1
ATOM 4879 N N . ALA A 1 655 ? 591.741 47.439 24.080 1.00 87.78 848 ALA A N 1
ATOM 4880 C CA . ALA A 1 655 ? 592.317 46.763 25.235 1.00 81.52 848 ALA A CA 1
ATOM 4881 C C . ALA A 1 655 ? 592.651 47.773 26.321 1.00 87.79 848 ALA A C 1
ATOM 4882 O O . ALA A 1 655 ? 592.936 48.932 26.026 1.00 94.05 848 ALA A O 1
ATOM 4884 N N . GLY A 1 656 ? 592.614 47.339 27.578 1.00 81.23 849 GLY A N 1
ATOM 4885 C CA . GLY A 1 656 ? 592.942 48.236 28.674 1.00 83.02 849 GLY A CA 1
ATOM 4886 C C . GLY A 1 656 ? 592.727 47.642 30.051 1.00 81.29 849 GLY A C 1
ATOM 4887 O O . GLY A 1 656 ? 592.054 46.629 30.195 1.00 86.01 849 GLY A O 1
ATOM 4888 N N . ARG A 1 657 ? 593.298 48.279 31.068 1.00 80.03 850 ARG A N 1
ATOM 4889 C CA . ARG A 1 657 ? 593.177 47.793 32.439 1.00 82.40 850 ARG A CA 1
ATOM 4890 C C . ARG A 1 657 ? 591.846 48.226 33.043 1.00 80.87 850 ARG A C 1
ATOM 4891 O O . ARG A 1 657 ? 591.462 47.779 34.125 1.00 79.52 850 ARG A O 1
ATOM 4899 N N . SER A 1 658 ? 591.148 49.108 32.335 1.00 75.62 851 SER A N 1
ATOM 4900 C CA . SER A 1 658 ? 589.855 49.610 32.782 1.00 77.30 851 SER A CA 1
ATOM 4901 C C . SER A 1 658 ? 588.864 49.666 31.627 1.00 79.8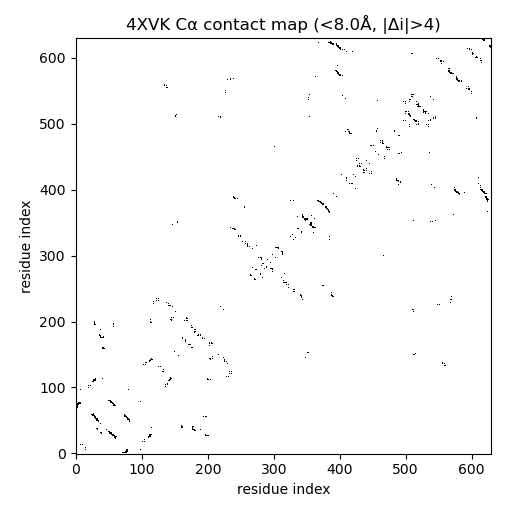9 851 SER A C 1
ATOM 4902 O O . SER A 1 658 ? 589.250 49.879 30.478 1.00 81.72 851 SER A O 1
ATOM 4905 N N . TRP A 1 659 ? 587.587 49.473 31.941 1.00 82.02 852 TRP A N 1
ATOM 4906 C CA . TRP A 1 659 ? 586.524 49.532 30.946 1.00 77.49 852 TRP A CA 1
ATOM 4907 C C . TRP A 1 659 ? 586.384 50.955 30.411 1.00 79.47 852 TRP A C 1
ATOM 4908 O O . TRP A 1 659 ? 586.011 51.164 29.257 1.00 80.87 852 TRP A O 1
ATOM 4919 N N . GLY A 1 660 ? 586.693 51.929 31.260 1.00 82.72 853 GLY A N 1
ATOM 4920 C CA . GLY A 1 660 ? 586.610 53.328 30.883 1.00 88.87 853 GLY A CA 1
ATOM 4921 C C . GLY A 1 660 ? 587.683 53.740 29.896 1.00 91.30 853 GLY A C 1
ATOM 4922 O O . GLY A 1 660 ? 587.410 54.455 28.931 1.00 92.45 853 GLY A O 1
ATOM 4923 N N . HIS A 1 661 ? 588.910 53.291 30.134 1.00 87.64 854 HIS A N 1
ATOM 4924 C CA . HIS A 1 661 ? 589.997 53.620 29.230 1.00 91.72 854 HIS A CA 1
ATOM 4925 C C . HIS A 1 661 ? 590.490 52.377 28.501 1.00 88.73 854 HIS A C 1
ATOM 4926 O O . HIS A 1 661 ? 591.159 51.523 29.081 1.00 87.45 854 HIS A O 1
ATOM 4933 N N . LEU A 1 662 ? 590.159 52.297 27.218 1.00 90.46 855 LEU A N 1
ATOM 4934 C CA . LEU A 1 662 ? 590.585 51.191 26.376 1.00 91.85 855 LEU A CA 1
ATOM 4935 C C . LEU A 1 662 ? 591.303 51.754 25.161 1.00 97.33 855 LEU A C 1
ATOM 4936 O O . LEU A 1 662 ? 590.690 52.411 24.319 1.00 100.13 855 LEU A O 1
ATOM 4941 N N . VAL A 1 663 ? 592.603 51.498 25.070 1.00 98.40 856 VAL A N 1
ATOM 4942 C CA . VAL A 1 663 ? 593.374 51.951 23.923 1.00 95.85 856 VAL A CA 1
ATOM 4943 C C . VAL A 1 663 ? 593.080 51.045 22.733 1.00 93.04 856 VAL A C 1
ATOM 4944 O O . VAL A 1 663 ? 592.997 49.825 22.883 1.00 91.71 856 VAL A O 1
ATOM 4948 N N . PRO A 1 664 ? 592.877 51.643 21.550 1.00 93.77 857 PRO A N 1
ATOM 4949 C CA . PRO A 1 664 ? 592.640 50.837 20.348 1.00 91.63 857 PRO A CA 1
ATOM 4950 C C . PRO A 1 664 ? 593.831 49.929 20.064 1.00 92.40 857 PRO A C 1
ATOM 4951 O O . PRO A 1 664 ? 594.964 50.278 20.398 1.00 90.33 857 PRO A O 1
ATOM 4955 N N . LEU A 1 665 ? 593.567 48.774 19.465 1.00 92.52 858 LEU A N 1
ATOM 4956 C CA . LEU A 1 665 ? 594.589 47.759 19.257 1.00 90.91 858 LEU A CA 1
ATOM 4957 C C . LEU A 1 665 ? 594.625 47.364 17.786 1.00 104.11 858 LEU A C 1
ATOM 4958 O O . LEU A 1 665 ? 593.583 47.308 17.131 1.00 104.73 858 LEU A O 1
ATOM 4963 N N . GLN A 1 666 ? 595.826 47.102 17.274 1.00 109.43 859 GLN A N 1
ATOM 4964 C CA . GLN A 1 666 ? 596.016 46.670 15.888 1.00 110.89 859 GLN A CA 1
ATOM 4965 C C . GLN A 1 666 ? 595.470 47.686 14.887 1.00 111.89 859 GLN A C 1
ATOM 4966 O O . GLN A 1 666 ? 595.442 48.887 15.159 1.00 111.46 859 GLN A O 1
#

GO terms:
  GO:0034061 DNA polymerase activity (F, EXP)
  GO:0036297 interstrand cross-link repair (P, TAS)
  GO:0003887 DNA-directed DNA polymerase activity (F, TAS)
  GO:0005654 nucleoplasm (C, TAS)
  GO:0005654 nucleoplasm (C, IDA)
  GO:0005634 nucleus (C, IDA)
  GO:0003887 DNA-directed DNA polymerase activity (F, IDA)
  GO:0019985 translesion synthesis (P, IDA)
  GO:0036297 interstrand cross-link repair (P, IMP)
  GO:0019985 translesion synthesis (P, IMP)
  GO:0000724 double-strand break repair via homologous recombination (P, IMP)
  GO:0005515 protein binding (F, IPI)
  GO:0030332 cyclin binding (F, IPI)

Foldseek 3Di:
DLQEEELLPDDVVVLVVVLVLLQQFQEKFKWWAFQLRATLQADDVDPVTHTFWMKIFTHNPCDDDDDPPSGDPRHIYIQGLDDDPDDDDSVVVSLVSSLVVVLSVQPHPHEYEYQQVLVVLLSSQVSCPPVDDLLSNLPGFYQHLQLLVCLVPLPDDRDHNQRLCPPQPPDPDHADRPDGPPVDHPVVNVVSVNVVSVSSSRSSVSSCVVCVVLVNNVCCPQFVGSCSSQLSLLQNDWWFFDLPVLVVLLVFLVVQLVVLQVVLCVFLVHRDDLPDQVVVLCSVCVPVNQVVVVNDGLDLLVLVVCVPVGVNSVSSVVSVVSCCCNVQLRVLLSVQDDPRTHGWRKDQSPDLLSAIFIPSPGPLPADQAWDWDDTDCPIDTGHSLQRGFFDVPWKKKKKFWDPQLLQVLCQQLVFPVSLPPVDDLLVVLCVVVVHHSPVRDPVSSVQRVVLVVCLLLPHDLVVSCRSVVHDSVVSVVVSCVVCVVGVSSVVSLVVQLVVCLVVQWGAEDSGRIRRQVLCVPPDPVSVVVSSSVRSVSRRSSNLSSLQSSLSSQLSVQQSPDPPWPKRFNDDNRRMTMIIGRVVCVVVSVVSSQVRSQCQCQDPPPRRHGSDTTDMWMWMGRTSNDTHTDD

Sequence (630 aa):
KKHFCDIRHLDDWAKSQLIEMLKQAAALVITVMYTDGSTQLGADQTPVSSVRGIVVLVKRQACGPVLEGFVSDDPCIYIQIEHSAIWDQEQEAHQQFARNVLFQTMKCKCPVICFNAKDFVRIVLQFFGNDGSWKHVADFIGLDPRIAAWLIDPSDATPSFEDLVEKYCEKSITVKVNSTYGNSSRNIVNQNVRENLKTLYRLTMDLCSKLKDYGLWQLFRTLELPLIPILAVMESHAIQVNKEEMEKTSALLGARLKELEQEAHFVAGERFLITSNNQLREILFGKLKLHLLSYPSTSEAVLNALRDLHPLPKIILEYRQVHKIKSTFVDGLLACMKKGSISSTWNQTGTVTGRLSAKHPNIQGISKHPIQITTPKKILTISPRAMFVSSKGHTFLAADFSQIELRILTHLSGDPELLKLDDVFSTLTSQWKDVPVEQVTHADREQTKKVVYAVVYGAGKERLAACLGVPIQEAAQFLESFLQKYKKIKDFARAAIAQCHQTGCVVSIMGRRRPLPRIHAHDQQLRAQAERQAVNFVVQGSAADLCKLAMIHVFTAVAASHTLTARLVAQIHDELLFEVEDPQIPECAALVRRTMESLEQVQALELQLQVPLKVSLSAGRSWGHLVPLQ

InterPro domains:
  IPR001098 DNA-directed DNA polymerase, family A, palm domain [PF00476] (448-853)
  IPR001098 DNA-directed DNA polymerase, family A, palm domain [SM00482] (604-813)
  IPR002298 DNA polymerase A [PR00868] (558-580)
  IPR002298 DNA polymerase A [PR00868] (674-699)
  IPR002298 DNA polymerase A [PR00868] (711-722)
  IPR002298 DNA polymerase A [PR00868] (733-744)
  IPR002298 DNA polymerase A [PR00868] (765-781)
  IPR002298 DNA polymerase A [PR00868] (796-809)
  IPR002298 DNA polymerase A [PTHR10133] (190-856)
  IPR036397 Ribonuclease H superfamily [G3DSA:3.30.420.10] (270-439)
  IPR040940 DNA polymerase nu, pseudo-exo domain [PF18049] (198-416)
  IPR043502 DNA/RNA polymerase superfamily [SSF56672] (419-855)

Solvent-accessible surface area: 30507 Å² total; per-residue (Å²): 204,99,63,40,21,32,1,70,143,20,95,108,143,2,37,64,71,0,34,84,27,0,81,142,12,27,0,0,0,0,0,0,4,21,44,51,0,24,18,12,2,8,68,110,110,91,33,131,36,68,34,75,0,0,0,0,0,4,26,82,104,108,148,48,134,70,162,52,42,25,9,36,67,24,1,0,0,26,0,36,26,78,141,57,104,118,138,58,140,111,46,57,54,59,27,106,33,6,39,68,0,0,62,12,0,9,106,23,202,20,65,3,0,0,3,17,0,38,22,0,0,64,20,0,14,150,21,9,38,156,106,19,49,20,56,71,0,13,123,2,58,0,12,6,0,23,7,2,6,8,6,7,40,13,79,66,91,70,28,26,0,73,79,2,1,113,118,25,10,124,165,98,48,127,14,105,14,94,6,32,72,82,96,26,53,174,100,72,3,37,103,27,8,27,81,9,0,63,18,0,23,108,0,2,47,18,0,7,57,87,0,123,107,96,53,0,56,80,2,1,89,63,1,0,0,21,0,2,0,1,1,0,1,7,22,45,40,41,13,97,8,36,114,90,74,0,89,123,7,18,67,63,0,23,42,22,14,146,63,2,38,134,70,0,23,170,42,6,60,69,201,12,100,11,75,19,83,120,76,2,102,106,3,0,2,20,96,55,106,2,59,118,108,111,143,50,52,13,53,114,51,33,0,56,70,7,108,132,58,31,69,0,0,112,20,1,34,51,18,76,75,0,64,108,11,33,48,53,15,1,52,31,1,40,88,33,24,157,211,25,20,1,42,10,54,4,51,11,16,39,28,46,18,0,66,7,35,11,106,127,13,74,2,25,36,7,29,125,103,64,19,107,6,95,45,27,260,190,139,49,89,12,17,2,23,21,10,0,41,10,34,169,30,54,13,1,0,3,0,37,6,17,43,12,33,31,40,1,5,7,34,52,16,35,1,87,77,15,95,178,106,189,62,24,15,3,44,41,1,15,126,98,94,124,51,78,72,157,125,25,75,134,60,31,83,87,63,13,58,130,2,7,75,19,5,12,44,50,28,43,102,135,155,2,3,53,46,31,66,17,84,92,139,60,0,38,116,32,26,97,64,16,51,136,104,32,122,71,3,96,22,22,19,108,58,4,40,60,62,0,54,151,89,17,12,0,62,8,40,16,19,7,41,31,36,8,101,140,1,103,26,174,78,114,140,58,91,38,64,1,37,107,56,0,6,45,1,11,0,32,0,0,4,6,0,0,9,3,10,0,1,11,55,1,7,75,26,2,18,90,32,201,81,4,70,2,50,5,8,1,6,19,51,36,19,2,1,3,19,0,64,46,106,18,21,93,86,0,2,50,26,0,56,147,22,0,68,52,0,45,104,30,149,52,53,116,4,91,19,96,22,84,6,98,1,40,7,22,12,14,117,13,7,29,123,43,104,120,49,196